Protein AF-A0A1U7GRA5-F1 (afdb_monomer)

Mean predicted aligned error: 20.08 Å

Nearest PDB structures (foldseek):
  4irv-assembly1_A  TM=3.082E-01  e=3.787E+00  Helicobacter pylori 26695
  4irv-assembly3_C  TM=3.127E-01  e=4.753E+00  Helicobacter pylori 26695
  4dvy-assembly1_P  TM=2.381E-01  e=9.400E+00  Helicobacter pylori 26695

Structure (mmCIF, N/CA/C/O backbone):
data_AF-A0A1U7GRA5-F1
#
_entry.id   AF-A0A1U7GRA5-F1
#
loop_
_atom_site.group_PDB
_atom_site.id
_atom_site.type_symbol
_atom_site.label_atom_id
_atom_site.label_alt_id
_atom_site.label_comp_id
_atom_site.label_asym_id
_atom_site.label_entity_id
_atom_site.label_seq_id
_atom_site.pdbx_PDB_ins_code
_atom_site.Cartn_x
_atom_site.Cartn_y
_atom_site.Cartn_z
_atom_site.occupancy
_atom_site.B_iso_or_equiv
_atom_site.auth_seq_id
_atom_site.auth_comp_id
_atom_site.auth_asym_id
_atom_site.auth_atom_id
_atom_site.pdbx_PDB_model_num
ATOM 1 N N . MET A 1 1 ? -5.497 17.861 -12.270 1.00 37.06 1 MET A N 1
ATOM 2 C CA . MET A 1 1 ? -4.447 18.876 -12.067 1.00 37.06 1 MET A CA 1
ATOM 3 C C . MET A 1 1 ? -4.883 19.726 -10.893 1.00 37.06 1 MET A C 1
ATOM 5 O O . MET A 1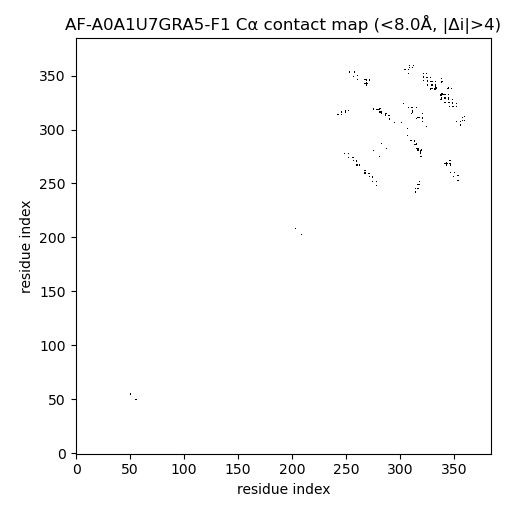 1 ? -5.685 20.628 -11.057 1.00 37.06 1 MET A O 1
ATOM 9 N N . THR A 1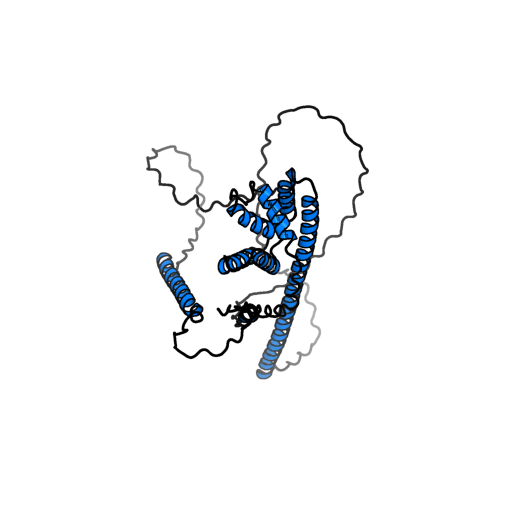 2 ? -4.493 19.316 -9.693 1.00 36.41 2 THR A N 1
ATOM 10 C CA . THR A 1 2 ? -4.800 20.010 -8.437 1.00 36.41 2 THR A CA 1
ATOM 11 C C . THR A 1 2 ? -3.471 20.473 -7.881 1.00 36.41 2 THR A C 1
ATOM 13 O O . THR A 1 2 ? -2.690 19.664 -7.384 1.00 36.41 2 THR A O 1
ATOM 16 N N . GLU A 1 3 ? -3.199 21.757 -8.072 1.00 44.97 3 GLU A N 1
ATOM 17 C CA . GLU A 1 3 ? -2.053 22.456 -7.512 1.00 44.97 3 GLU A CA 1
ATOM 18 C C . GLU A 1 3 ? -2.256 22.553 -5.996 1.00 44.97 3 GLU A C 1
ATOM 20 O O . GLU A 1 3 ? -3.190 23.194 -5.518 1.00 44.97 3 GLU A O 1
ATOM 25 N N . ASN A 1 4 ? -1.415 21.851 -5.239 1.00 39.41 4 ASN A N 1
ATOM 26 C CA . ASN A 1 4 ? -1.284 22.059 -3.803 1.00 39.41 4 ASN A CA 1
ATOM 27 C C . ASN A 1 4 ? -0.281 23.202 -3.606 1.00 39.41 4 ASN A C 1
ATOM 29 O O . ASN A 1 4 ? 0.878 23.025 -3.985 1.00 39.41 4 ASN A O 1
ATOM 33 N N . PRO A 1 5 ? -0.674 24.349 -3.029 1.00 59.34 5 PRO A N 1
ATOM 34 C CA . PRO A 1 5 ? 0.290 25.362 -2.638 1.00 59.34 5 PRO A CA 1
ATOM 35 C C . PRO A 1 5 ? 1.127 24.814 -1.478 1.00 59.34 5 PRO A C 1
ATOM 37 O O . PRO A 1 5 ? 0.605 24.483 -0.411 1.00 59.34 5 PRO A O 1
ATOM 40 N N . GLU A 1 6 ? 2.429 24.683 -1.716 1.00 41.69 6 GLU A N 1
ATOM 41 C CA . GLU A 1 6 ? 3.421 24.352 -0.701 1.00 41.69 6 GLU A CA 1
ATOM 42 C C . GLU A 1 6 ? 3.374 25.398 0.418 1.00 41.69 6 GLU A C 1
ATOM 44 O O . GLU A 1 6 ? 3.578 26.595 0.217 1.00 41.69 6 GLU A O 1
ATOM 49 N N . PHE A 1 7 ? 3.053 24.923 1.617 1.00 43.06 7 PHE A N 1
ATOM 50 C CA . PHE A 1 7 ? 3.104 25.687 2.852 1.00 43.06 7 PHE A CA 1
ATOM 51 C C . PHE A 1 7 ? 4.581 25.772 3.272 1.00 43.06 7 PHE A C 1
ATOM 53 O O . PHE A 1 7 ? 5.086 24.910 3.990 1.00 43.06 7 PHE A O 1
ATOM 60 N N . ASP A 1 8 ? 5.291 26.771 2.749 1.00 42.06 8 ASP A N 1
ATOM 61 C CA . ASP A 1 8 ? 6.707 27.018 3.035 1.00 42.06 8 ASP A CA 1
ATOM 62 C C . ASP A 1 8 ? 6.876 27.616 4.447 1.00 42.06 8 ASP A C 1
ATOM 64 O O . ASP A 1 8 ? 6.784 28.827 4.663 1.00 42.06 8 ASP A O 1
ATOM 68 N N . LEU A 1 9 ? 7.040 26.740 5.445 1.00 47.34 9 LEU A N 1
ATOM 69 C CA . LEU A 1 9 ? 7.182 27.095 6.865 1.00 47.34 9 LEU A CA 1
ATOM 70 C C . LEU A 1 9 ? 8.627 27.394 7.291 1.00 47.34 9 LEU A C 1
ATOM 72 O O . LEU A 1 9 ? 8.841 27.753 8.450 1.00 47.34 9 LEU A O 1
ATOM 76 N N . GLU A 1 10 ? 9.615 27.293 6.396 1.00 46.47 10 GLU A N 1
ATOM 77 C CA . GLU A 1 10 ? 11.030 27.473 6.765 1.00 46.47 10 GLU A CA 1
ATOM 78 C C . GLU A 1 10 ? 11.642 28.826 6.352 1.00 46.47 10 GLU A C 1
ATOM 80 O O . GLU A 1 10 ? 12.727 29.176 6.814 1.00 46.47 10 GLU A O 1
ATOM 85 N N . SER A 1 11 ? 10.928 29.664 5.595 1.00 48.44 11 SER A N 1
ATOM 86 C CA . SER A 1 11 ? 11.491 30.908 5.035 1.00 48.44 11 SER A CA 1
ATOM 87 C C . SER A 1 11 ? 11.327 32.177 5.903 1.00 48.44 11 SER A C 1
ATOM 89 O O . SER A 1 11 ? 11.782 33.251 5.511 1.00 48.44 11 SER A O 1
ATOM 91 N N . ALA A 1 12 ? 10.714 32.107 7.095 1.00 50.31 12 ALA A N 1
ATOM 92 C CA . ALA A 1 12 ? 10.338 33.306 7.871 1.00 50.31 12 ALA A CA 1
ATOM 93 C C . ALA A 1 12 ? 11.265 33.692 9.049 1.00 50.31 12 ALA A C 1
ATOM 95 O O . ALA A 1 12 ? 11.015 34.706 9.699 1.00 50.31 12 ALA A O 1
ATOM 96 N N . TRP A 1 13 ? 12.324 32.929 9.354 1.00 51.84 13 TRP A N 1
ATOM 97 C CA . TRP A 1 13 ? 13.095 33.119 10.602 1.00 51.84 13 TRP A CA 1
ATOM 98 C C . TRP A 1 13 ? 14.476 33.778 10.474 1.00 51.84 13 TRP A C 1
ATOM 100 O O . TRP A 1 13 ? 15.127 34.002 11.493 1.00 51.84 13 TRP A O 1
ATOM 110 N N . LEU A 1 14 ? 14.923 34.171 9.277 1.00 47.19 14 LEU A N 1
ATOM 111 C CA . LEU A 1 14 ? 16.170 34.933 9.113 1.00 47.19 14 LEU A CA 1
ATOM 112 C C . LEU A 1 14 ? 16.015 36.090 8.120 1.00 47.19 14 LEU A C 1
ATOM 114 O O . LEU A 1 14 ? 16.553 36.062 7.018 1.00 47.19 14 LEU A O 1
ATOM 118 N N . ALA A 1 15 ? 15.328 37.149 8.544 1.00 46.94 15 ALA A N 1
ATOM 119 C CA . ALA A 1 15 ? 15.502 38.470 7.950 1.00 46.94 15 ALA A CA 1
ATOM 120 C C . ALA A 1 15 ? 16.186 39.392 8.981 1.00 46.94 15 ALA A C 1
ATOM 122 O O . ALA A 1 15 ? 15.623 39.620 10.055 1.00 46.94 15 ALA A O 1
ATOM 123 N N . PRO A 1 16 ? 17.402 39.902 8.710 1.00 50.22 16 PRO A N 1
ATOM 124 C CA . PRO A 1 16 ? 18.038 40.901 9.560 1.00 50.22 16 PRO A CA 1
ATOM 125 C C . PRO A 1 16 ? 17.263 42.223 9.493 1.00 50.22 16 PRO A C 1
ATOM 127 O O . PRO A 1 16 ? 16.863 42.675 8.421 1.00 50.22 16 PRO A O 1
ATOM 130 N N . ALA A 1 17 ? 17.056 42.835 10.659 1.00 49.03 17 ALA A N 1
ATOM 131 C CA . ALA A 1 17 ? 16.366 44.110 10.809 1.00 49.03 17 ALA A CA 1
ATOM 132 C C . ALA A 1 17 ? 17.020 45.214 9.950 1.00 49.03 17 ALA A C 1
ATOM 134 O O . ALA A 1 17 ? 18.243 45.382 10.023 1.00 49.03 17 ALA A O 1
ATOM 135 N N . PRO A 1 18 ? 16.246 45.997 9.174 1.00 61.81 18 PRO A N 1
ATOM 136 C CA . PRO A 1 18 ? 16.778 47.190 8.535 1.00 61.81 18 PRO A CA 1
ATOM 137 C C . PRO A 1 18 ? 17.057 48.282 9.588 1.00 61.81 18 PRO A C 1
ATOM 139 O O . PRO A 1 18 ? 16.288 48.428 10.544 1.00 61.81 18 PRO A O 1
ATOM 142 N N . PRO A 1 19 ? 18.149 49.052 9.434 1.00 57.38 19 PRO A N 1
ATOM 143 C CA . PRO A 1 19 ? 18.442 50.194 10.287 1.00 57.38 19 PRO A CA 1
ATOM 144 C C . PRO A 1 19 ? 17.442 51.322 10.015 1.00 57.38 19 PRO A C 1
ATOM 146 O O . PRO A 1 19 ? 16.974 51.504 8.891 1.00 57.38 19 PRO A O 1
ATOM 149 N N . GLY A 1 20 ? 17.091 52.036 11.081 1.00 59.16 20 GLY A N 1
ATOM 150 C CA . GLY A 1 20 ? 16.110 53.109 11.054 1.00 59.16 20 GLY A CA 1
ATOM 151 C C . GLY A 1 20 ? 16.555 54.356 10.299 1.00 59.16 20 GLY A C 1
ATOM 152 O O . GLY A 1 20 ? 17.731 54.526 10.003 1.00 59.16 20 GLY A O 1
ATOM 153 N N . ASP A 1 21 ? 15.558 55.195 10.022 1.00 45.06 21 ASP A N 1
ATOM 154 C CA . ASP A 1 21 ? 15.569 56.663 9.954 1.00 45.06 21 ASP A CA 1
ATOM 155 C C . ASP A 1 21 ? 14.162 57.119 9.473 1.00 45.06 21 ASP A C 1
ATOM 157 O O . ASP A 1 21 ? 13.371 56.288 9.021 1.00 45.06 21 ASP A O 1
ATOM 161 N N . PRO A 1 22 ? 13.790 58.410 9.522 1.00 55.66 22 PRO A N 1
ATOM 162 C CA . PRO A 1 22 ? 13.642 59.243 10.709 1.00 55.66 22 PRO A CA 1
ATOM 163 C C . PRO A 1 22 ? 12.250 59.931 10.763 1.00 55.66 22 PRO A C 1
ATOM 165 O O . PRO A 1 22 ? 11.513 60.001 9.786 1.00 55.66 22 PRO A O 1
ATOM 168 N N . THR A 1 23 ? 11.915 60.463 11.940 1.00 51.59 23 THR A N 1
ATOM 169 C CA . THR A 1 23 ? 11.095 61.666 12.209 1.00 51.59 23 THR A CA 1
ATOM 170 C C . THR A 1 23 ? 10.063 62.133 11.158 1.00 51.59 23 THR A C 1
ATOM 172 O O . THR A 1 23 ? 10.444 62.757 10.166 1.00 51.59 23 THR A O 1
ATOM 175 N N . PRO A 1 24 ? 8.747 62.038 11.436 1.00 55.50 24 PRO A N 1
ATOM 176 C CA . PRO A 1 24 ? 7.752 62.849 10.740 1.00 55.50 24 PRO A CA 1
ATOM 177 C C . PRO A 1 24 ? 7.641 64.255 11.361 1.00 55.50 24 PRO A C 1
ATOM 179 O O . PRO A 1 24 ? 7.409 64.419 12.561 1.00 55.50 24 PRO A O 1
ATOM 182 N N . ALA A 1 25 ? 7.814 65.272 10.516 1.00 49.38 25 ALA A N 1
ATOM 183 C CA . ALA A 1 25 ? 7.498 66.671 10.794 1.00 49.38 25 ALA A CA 1
ATOM 184 C C . ALA A 1 25 ? 5.968 66.919 10.751 1.00 49.38 25 ALA A C 1
ATOM 186 O O . ALA A 1 25 ? 5.229 66.083 10.228 1.00 49.38 25 ALA A O 1
ATOM 187 N N . PRO A 1 26 ? 5.476 68.033 11.329 1.00 62.62 26 PRO A N 1
ATOM 188 C CA . PRO A 1 26 ? 4.087 68.175 11.746 1.00 62.62 26 PRO A CA 1
ATOM 189 C C . PRO A 1 26 ? 3.184 68.855 10.706 1.00 62.62 26 PRO A C 1
ATOM 191 O O . PRO A 1 26 ? 3.652 69.599 9.850 1.00 62.62 26 PRO A O 1
ATOM 194 N N . ALA A 1 27 ? 1.881 68.691 10.958 1.00 49.78 27 ALA A N 1
ATOM 195 C CA . ALA A 1 27 ? 0.738 69.480 10.494 1.00 49.78 27 ALA A CA 1
ATOM 196 C C . ALA A 1 27 ? 0.101 69.088 9.152 1.00 49.78 27 ALA A C 1
ATOM 198 O O . ALA A 1 27 ? 0.626 69.392 8.092 1.00 49.78 27 ALA A O 1
ATOM 199 N N . GLU A 1 28 ? -1.142 68.603 9.227 1.00 51.12 28 GLU A N 1
ATOM 200 C CA . GLU A 1 28 ? -2.245 69.334 8.599 1.00 51.12 28 GLU A CA 1
ATOM 201 C C . GLU A 1 28 ? -3.548 69.108 9.379 1.00 51.12 28 GLU A C 1
ATOM 203 O O . GLU A 1 28 ? -3.875 68.003 9.810 1.00 51.12 28 GLU A O 1
ATOM 208 N N . VAL A 1 29 ? -4.224 70.219 9.654 1.00 55.19 29 VAL A N 1
ATOM 209 C CA . VAL A 1 29 ? -5.405 70.360 10.505 1.00 55.19 29 VAL A CA 1
ATOM 210 C C . VAL A 1 29 ? -6.648 70.013 9.689 1.00 55.19 29 VAL A C 1
ATOM 212 O O . VAL A 1 29 ? -6.881 70.628 8.652 1.00 55.19 29 VAL A O 1
ATOM 215 N N . ALA A 1 30 ? -7.476 69.093 10.189 1.00 54.78 30 ALA A N 1
ATOM 216 C CA . ALA A 1 30 ? -8.821 68.827 9.677 1.00 54.78 30 ALA A CA 1
ATOM 217 C C . ALA A 1 30 ? -9.880 68.985 10.798 1.00 54.78 30 ALA A C 1
ATOM 219 O O . ALA A 1 30 ? -9.538 68.837 11.974 1.00 54.78 30 ALA A O 1
ATOM 220 N N . PRO A 1 31 ? -11.135 69.359 10.463 1.00 62.62 31 PRO A N 1
ATOM 221 C CA . PRO A 1 31 ? -12.090 70.007 11.376 1.00 62.62 31 PRO A CA 1
ATOM 222 C C . PRO A 1 31 ? -12.813 69.044 12.343 1.00 62.62 31 PRO A C 1
ATOM 224 O O . PRO A 1 31 ? -12.752 67.831 12.164 1.00 62.62 31 PRO A O 1
ATOM 227 N N . PRO A 1 32 ? -13.519 69.571 13.369 1.00 60.94 32 PRO A N 1
ATOM 228 C CA . PRO A 1 32 ? -14.039 68.783 14.483 1.00 60.94 32 PRO A CA 1
ATOM 229 C C . PRO A 1 32 ? -15.320 68.033 14.099 1.00 60.94 32 PRO A C 1
ATOM 231 O O . PRO A 1 32 ? -16.396 68.627 14.013 1.00 60.94 32 PRO A O 1
ATOM 234 N N . GLU A 1 33 ? -15.219 66.719 13.921 1.00 49.00 33 GLU A N 1
ATOM 235 C CA . GLU A 1 33 ? -16.377 65.851 13.719 1.00 49.00 33 GLU A CA 1
ATOM 236 C C . GLU A 1 33 ? -16.783 65.190 15.047 1.00 49.00 33 GLU A C 1
ATOM 238 O O . GLU A 1 33 ? -16.071 64.373 15.623 1.00 49.00 33 GLU A O 1
ATOM 243 N N . GLN A 1 34 ? -17.906 65.693 15.564 1.00 53.66 34 GLN A N 1
ATOM 244 C CA . GLN A 1 34 ? -18.847 65.134 16.541 1.00 53.66 34 GLN A CA 1
ATOM 245 C C . GLN A 1 34 ? -18.333 64.072 17.530 1.00 53.66 34 GLN A C 1
ATOM 247 O O . GLN A 1 34 ? -18.160 62.896 17.221 1.00 53.66 34 GLN A O 1
ATOM 252 N N . ALA A 1 35 ? -18.235 64.506 18.790 1.00 56.16 35 ALA A N 1
ATOM 253 C CA . ALA A 1 35 ? -18.018 63.673 19.963 1.00 56.16 35 ALA A CA 1
ATOM 254 C C . ALA A 1 35 ? -19.137 62.628 20.133 1.00 56.16 35 ALA A C 1
ATOM 256 O O . ALA A 1 35 ? -20.186 62.900 20.719 1.00 56.16 35 ALA A O 1
ATOM 257 N N . VAL A 1 36 ? -18.885 61.415 19.644 1.00 64.06 36 VAL A N 1
ATOM 258 C CA . VAL A 1 36 ? -19.613 60.207 20.038 1.00 64.06 36 VAL A CA 1
ATOM 259 C C . VAL A 1 36 ? -19.098 59.798 21.418 1.00 64.06 36 VAL A C 1
ATOM 261 O O . VAL A 1 36 ? -17.894 59.631 21.619 1.00 64.06 36 VAL A O 1
ATOM 264 N N . ALA A 1 37 ? -20.004 59.702 22.393 1.00 62.66 37 ALA A N 1
ATOM 265 C CA . ALA A 1 37 ? -19.673 59.298 23.754 1.00 62.66 37 ALA A CA 1
ATOM 266 C C . ALA A 1 37 ? -18.995 57.912 23.743 1.00 62.66 37 ALA A C 1
ATOM 268 O O . ALA A 1 37 ? -19.529 56.997 23.113 1.00 62.66 37 ALA A O 1
ATOM 269 N N . PRO A 1 38 ? -17.834 57.737 24.403 1.00 62.94 38 PRO A N 1
ATOM 270 C CA . PRO A 1 38 ? -17.115 56.473 24.369 1.00 62.94 38 PRO A CA 1
ATOM 271 C C . PRO A 1 38 ? -17.941 55.390 25.067 1.00 62.94 38 PRO A C 1
ATOM 273 O O . PRO A 1 38 ? -18.277 55.513 26.247 1.00 62.94 38 PRO A O 1
ATOM 276 N N . GLU A 1 39 ? -18.264 54.329 24.329 1.00 64.00 39 GLU A N 1
ATOM 277 C CA . GLU A 1 39 ? -18.876 53.129 24.890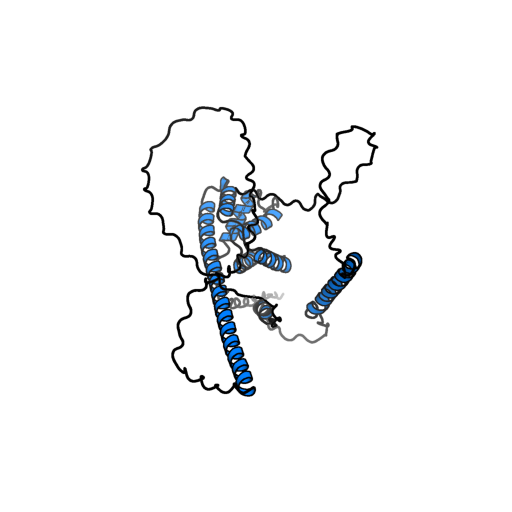 1.00 64.00 39 GLU A CA 1
ATOM 278 C C . GLU A 1 39 ? -17.972 52.547 25.990 1.00 64.00 39 GLU A C 1
ATOM 280 O O . GLU A 1 39 ? -16.741 52.567 25.864 1.00 64.00 39 GLU A O 1
ATOM 285 N N . PRO A 1 40 ? -18.549 52.043 27.096 1.00 69.31 40 PRO A N 1
ATOM 286 C CA . PRO A 1 40 ? -17.779 51.504 28.206 1.00 69.31 40 PRO A CA 1
ATOM 287 C C . PRO A 1 40 ? -17.009 50.257 27.756 1.00 69.31 40 PRO A C 1
ATOM 289 O O . PRO A 1 40 ? -17.542 49.151 27.699 1.00 69.31 40 PRO A O 1
ATOM 292 N N . VAL A 1 41 ? -15.721 50.437 27.463 1.00 73.81 41 VAL A N 1
ATOM 293 C CA . VAL A 1 41 ? -14.793 49.343 27.177 1.00 73.81 41 VAL A CA 1
ATOM 294 C C . VAL A 1 41 ? -14.561 48.567 28.471 1.00 73.81 41 VAL A C 1
ATOM 296 O O . VAL A 1 41 ? -13.781 48.963 29.340 1.00 73.81 41 VAL A O 1
ATOM 299 N N . VAL A 1 42 ? -15.258 47.442 28.614 1.00 74.19 42 VAL A N 1
ATOM 300 C CA . VAL A 1 42 ? -15.020 46.485 29.695 1.00 74.19 42 VAL A CA 1
ATOM 301 C C . VAL A 1 42 ? -13.692 45.784 29.416 1.00 74.19 42 VAL A C 1
ATOM 303 O O . VAL A 1 42 ? -13.612 44.826 28.650 1.00 74.19 42 VAL A O 1
ATOM 306 N N . VAL A 1 43 ? -12.618 46.270 30.038 1.00 71.19 43 VAL A N 1
ATOM 307 C CA . VAL A 1 43 ? -11.306 45.617 29.983 1.00 71.19 43 VAL A CA 1
ATOM 308 C C . VAL A 1 43 ? -11.355 44.364 30.856 1.00 71.19 43 VAL A C 1
ATOM 310 O O . VAL A 1 43 ? -11.133 44.416 32.069 1.00 71.19 43 VAL A O 1
ATOM 313 N N . ILE A 1 44 ? -11.641 43.216 30.243 1.00 75.31 44 ILE A N 1
ATOM 314 C CA . ILE A 1 44 ? -11.513 41.913 30.899 1.00 75.31 44 ILE A CA 1
ATOM 315 C C . ILE A 1 44 ? -10.018 41.652 31.118 1.00 75.31 44 ILE A C 1
ATOM 317 O O . ILE A 1 44 ? -9.293 41.200 30.233 1.00 75.31 44 ILE A O 1
ATOM 321 N N . ARG A 1 45 ? -9.525 41.970 32.320 1.00 58.47 45 ARG A N 1
ATOM 322 C CA . ARG A 1 45 ? -8.176 41.593 32.755 1.00 58.47 45 ARG A CA 1
ATOM 323 C C . ARG A 1 45 ? -8.139 40.090 33.014 1.00 58.47 45 ARG A C 1
ATOM 325 O O . ARG A 1 45 ? -8.462 39.631 34.109 1.00 58.47 45 ARG A O 1
ATOM 332 N N . TYR A 1 46 ? -7.675 39.332 32.027 1.00 64.69 46 TYR A N 1
ATOM 333 C CA . TYR A 1 46 ? -7.262 37.949 32.228 1.00 64.69 46 TYR A CA 1
ATOM 334 C C . TYR A 1 46 ? -6.056 37.931 33.171 1.00 64.69 46 TYR A C 1
ATOM 336 O O . TYR A 1 46 ? -4.918 38.206 32.791 1.00 64.69 46 TYR A O 1
ATOM 344 N N . ARG A 1 47 ? -6.305 37.642 34.452 1.00 57.66 47 ARG A N 1
ATOM 345 C CA . ARG A 1 47 ? -5.245 37.260 35.384 1.00 57.66 47 ARG A CA 1
ATOM 346 C C . ARG A 1 47 ? -4.730 35.896 34.941 1.00 57.66 47 ARG A C 1
ATOM 348 O O . ARG A 1 47 ? -5.286 34.873 35.330 1.00 57.66 47 ARG A O 1
ATOM 355 N N . ASN A 1 48 ? -3.668 35.897 34.139 1.00 55.12 48 ASN A N 1
ATOM 356 C CA . ASN A 1 48 ? -2.882 34.709 33.832 1.00 55.12 48 ASN A CA 1
ATOM 357 C C . ASN A 1 48 ? -2.322 34.131 35.142 1.00 55.12 48 ASN A C 1
ATOM 359 O O . ASN A 1 48 ? -1.236 34.488 35.583 1.00 55.12 48 ASN A O 1
ATOM 363 N N . ARG A 1 49 ? -3.084 33.236 35.782 1.00 67.81 49 ARG A N 1
ATOM 364 C CA . ARG A 1 49 ? -2.630 32.354 36.871 1.00 67.81 49 ARG A CA 1
ATOM 365 C C . ARG A 1 49 ? -1.859 31.135 36.338 1.00 67.81 49 ARG A C 1
ATOM 367 O O . ARG A 1 49 ? -1.705 30.146 37.044 1.00 67.81 49 ARG A O 1
ATOM 374 N N . GLY A 1 50 ? -1.392 31.196 35.092 1.00 77.94 50 GLY A N 1
ATOM 375 C CA . GLY A 1 50 ? -0.515 30.191 34.507 1.00 77.94 50 GLY A CA 1
ATOM 376 C C . GLY A 1 50 ? 0.939 30.434 34.902 1.00 77.94 50 GLY A C 1
ATOM 377 O O . GLY A 1 50 ? 1.376 31.576 35.045 1.00 77.94 50 GLY A O 1
ATOM 378 N N . LEU A 1 51 ? 1.691 29.348 35.061 1.00 75.62 51 LEU A N 1
ATOM 379 C CA . LEU A 1 51 ? 3.151 29.379 35.099 1.00 75.62 51 LEU A CA 1
ATOM 380 C C . LEU A 1 51 ? 3.674 30.120 33.859 1.00 75.62 51 LEU A C 1
ATOM 382 O O . LEU A 1 51 ? 3.223 29.869 32.742 1.00 75.62 51 LEU A O 1
ATOM 386 N N . HIS A 1 52 ? 4.606 31.051 34.072 1.00 81.56 52 HIS A N 1
ATOM 387 C CA . HIS A 1 52 ? 5.190 31.866 33.008 1.00 81.56 52 HIS A CA 1
ATOM 388 C C . HIS A 1 52 ? 5.738 30.954 31.890 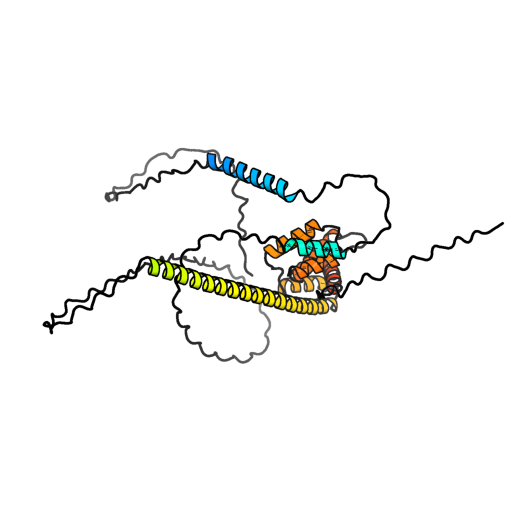1.00 81.56 52 HIS A C 1
ATOM 390 O O . HIS A 1 52 ? 6.392 29.960 32.211 1.00 81.56 52 HIS A O 1
ATOM 396 N N . PRO A 1 53 ? 5.536 31.259 30.595 1.00 80.19 53 PRO A N 1
ATOM 397 C CA . PRO A 1 53 ? 5.962 30.384 29.493 1.00 80.19 53 PRO A CA 1
ATOM 398 C C . PRO A 1 53 ? 7.467 30.067 29.523 1.00 80.19 53 PRO A C 1
ATOM 400 O O . PRO A 1 53 ? 7.882 28.965 29.174 1.00 80.19 53 PRO A O 1
ATOM 403 N N . VAL A 1 54 ? 8.281 30.988 30.052 1.00 86.19 54 VAL A N 1
ATOM 404 C CA . VAL A 1 54 ? 9.727 30.781 30.277 1.00 86.19 54 VAL A CA 1
ATOM 405 C C . VAL A 1 54 ? 10.018 29.654 31.281 1.00 86.19 54 VAL A C 1
ATOM 407 O O . VAL A 1 54 ? 11.044 28.996 31.167 1.00 86.19 54 VAL A O 1
ATOM 410 N N . LEU A 1 55 ? 9.121 29.389 32.236 1.00 86.75 55 LEU A N 1
ATOM 411 C CA . LEU A 1 55 ? 9.239 28.269 33.178 1.00 86.75 55 LEU A CA 1
ATOM 412 C C . LEU A 1 55 ? 8.692 26.955 32.604 1.00 86.75 55 LEU A C 1
ATOM 414 O O . LEU A 1 55 ? 9.134 25.887 33.013 1.00 86.75 55 LEU A O 1
ATOM 418 N N . MET A 1 56 ? 7.767 27.013 31.642 1.00 87.31 56 MET A N 1
ATOM 419 C CA . MET A 1 56 ? 7.203 25.816 31.005 1.00 87.31 56 MET A CA 1
ATOM 420 C C . MET A 1 56 ? 8.218 25.099 30.109 1.00 87.31 56 MET A C 1
ATOM 422 O O . MET A 1 56 ? 8.279 23.871 30.116 1.00 87.31 56 MET A O 1
ATOM 426 N N . LEU A 1 57 ? 9.054 25.851 29.387 1.00 90.38 57 LEU A N 1
ATOM 427 C CA . LEU A 1 57 ? 10.045 25.292 28.463 1.00 90.38 57 LEU A CA 1
ATOM 428 C C . LEU A 1 57 ? 11.061 24.334 29.133 1.00 90.38 57 LEU A C 1
ATOM 430 O O . LEU A 1 57 ? 11.190 23.204 28.660 1.00 90.38 57 LEU A O 1
ATOM 434 N N . PRO A 1 58 ? 11.750 24.696 30.238 1.00 92.62 58 PRO A N 1
ATOM 435 C CA . PRO A 1 58 ? 12.684 23.775 30.886 1.00 92.62 58 PRO A CA 1
ATOM 436 C C . PRO A 1 58 ? 11.977 22.562 31.507 1.00 92.62 58 PRO A C 1
ATOM 438 O O . PRO A 1 58 ? 12.525 21.466 31.468 1.00 92.62 58 PRO A O 1
ATOM 441 N N . ILE A 1 59 ? 10.755 22.718 32.029 1.00 92.12 59 ILE A N 1
ATOM 442 C CA . ILE A 1 59 ? 9.989 21.604 32.613 1.00 92.12 59 ILE A CA 1
ATOM 443 C C . ILE A 1 59 ? 9.612 20.585 31.530 1.00 92.12 59 ILE A C 1
ATOM 445 O O . ILE A 1 59 ? 9.814 19.386 31.722 1.00 92.12 59 ILE A O 1
ATOM 449 N N . ALA A 1 60 ? 9.127 21.048 30.375 1.00 90.62 60 ALA A N 1
ATOM 450 C CA . ALA A 1 60 ? 8.808 20.179 29.244 1.00 90.62 60 ALA A CA 1
ATOM 451 C C . ALA A 1 60 ? 10.059 19.471 28.687 1.00 90.62 60 ALA A C 1
ATOM 453 O O . ALA A 1 60 ? 10.004 18.290 28.333 1.00 90.62 60 ALA A O 1
ATOM 454 N N . LEU A 1 61 ? 11.206 20.158 28.661 1.00 95.50 61 LEU A N 1
ATOM 455 C CA . LEU A 1 61 ? 12.478 19.585 28.214 1.00 95.50 61 LEU A CA 1
ATOM 456 C C . LEU A 1 61 ? 13.008 18.514 29.184 1.00 95.50 61 LEU A C 1
ATOM 458 O O . LEU A 1 61 ? 13.456 17.455 28.753 1.00 95.50 61 LEU A O 1
ATOM 462 N N . ILE A 1 62 ? 12.896 18.737 30.496 1.00 95.06 62 ILE A N 1
ATOM 463 C CA . ILE A 1 62 ? 13.262 17.734 31.509 1.00 95.06 62 ILE A CA 1
ATOM 464 C C . ILE A 1 62 ? 12.323 16.523 31.435 1.00 95.06 62 ILE A C 1
ATOM 466 O O . ILE A 1 62 ? 12.790 15.386 31.471 1.00 95.06 62 ILE A O 1
ATOM 470 N N . ALA A 1 63 ? 11.014 16.747 31.289 1.00 94.44 63 ALA A N 1
ATOM 471 C CA . ALA A 1 63 ? 10.032 15.669 31.181 1.00 94.44 63 ALA A CA 1
ATOM 472 C C . ALA A 1 63 ? 10.253 14.803 29.928 1.00 94.44 63 ALA A C 1
ATOM 474 O O . ALA A 1 63 ? 10.189 13.577 30.008 1.00 94.44 63 ALA A O 1
ATOM 475 N N . SER A 1 64 ? 10.568 15.422 28.787 1.00 92.81 64 SER A N 1
ATOM 476 C CA . SER A 1 64 ? 10.875 14.701 27.543 1.00 92.81 64 SER A CA 1
ATOM 477 C C . SER A 1 64 ? 12.197 13.928 27.619 1.00 92.81 64 SER A C 1
ATOM 479 O O . SER A 1 64 ? 12.237 12.773 27.198 1.00 92.81 64 SER A O 1
ATOM 481 N N . LEU A 1 65 ? 13.248 14.491 28.231 1.00 95.19 65 LEU A N 1
ATOM 482 C CA . LEU A 1 65 ? 14.500 13.765 28.494 1.00 95.19 65 LEU A CA 1
ATOM 483 C C . LEU A 1 65 ? 14.302 12.577 29.444 1.00 95.19 65 LEU A C 1
ATOM 485 O O . LEU A 1 65 ? 14.869 11.512 29.210 1.00 95.19 65 LEU A O 1
ATOM 489 N N . ALA A 1 66 ? 13.484 12.732 30.488 1.00 94.94 66 ALA A N 1
ATOM 490 C CA . ALA A 1 66 ? 13.171 11.650 31.418 1.00 94.94 66 ALA A CA 1
ATOM 491 C C . ALA A 1 66 ? 12.388 10.515 30.738 1.00 94.94 66 ALA A C 1
ATOM 493 O O . ALA A 1 66 ? 12.696 9.345 30.959 1.00 94.94 66 ALA A O 1
ATOM 494 N N . LEU A 1 67 ? 11.424 10.848 29.871 1.00 94.56 67 LEU A N 1
ATOM 495 C CA . LEU A 1 67 ? 10.700 9.869 29.054 1.00 94.56 67 LEU A CA 1
ATOM 496 C C . LEU A 1 67 ? 11.630 9.126 28.092 1.00 94.56 67 LEU A C 1
ATOM 498 O O . LEU A 1 67 ? 11.541 7.906 27.992 1.00 94.56 67 LEU A O 1
ATOM 502 N N . LEU A 1 68 ? 12.550 9.832 27.431 1.00 93.75 68 LEU A N 1
ATOM 503 C CA . LEU A 1 68 ? 13.521 9.220 26.524 1.00 93.75 68 LEU A CA 1
ATOM 504 C C . LEU A 1 68 ? 14.490 8.290 27.271 1.00 93.75 68 LEU A C 1
ATOM 506 O O . LEU A 1 68 ? 14.729 7.166 26.837 1.00 93.75 68 LEU A O 1
ATOM 510 N N . ALA A 1 69 ? 15.013 8.723 28.422 1.00 91.38 69 ALA A N 1
ATOM 511 C CA . ALA A 1 69 ? 15.884 7.900 29.260 1.00 91.38 69 ALA A CA 1
ATOM 512 C C . ALA A 1 69 ? 15.149 6.667 29.810 1.00 91.38 69 ALA A C 1
ATOM 514 O O . ALA A 1 69 ? 15.696 5.565 29.794 1.00 91.38 69 ALA A O 1
ATOM 515 N N . GLY A 1 70 ? 13.896 6.838 30.242 1.00 92.25 70 GLY A N 1
ATOM 516 C CA . GLY A 1 70 ? 13.028 5.740 30.659 1.00 92.25 70 GLY A CA 1
ATOM 517 C C . GLY A 1 70 ? 12.767 4.755 29.523 1.00 92.25 70 GLY A C 1
ATOM 518 O O . GLY A 1 70 ? 12.888 3.554 29.730 1.00 92.25 70 GLY A O 1
ATOM 519 N N . TYR A 1 71 ? 12.498 5.251 28.313 1.00 89.75 71 TYR A N 1
ATOM 520 C CA . TYR A 1 71 ? 12.312 4.425 27.121 1.00 89.75 71 TYR A CA 1
ATOM 521 C C . TYR A 1 71 ? 13.557 3.584 26.814 1.00 89.75 71 TYR A C 1
ATOM 523 O O . TYR A 1 71 ? 13.441 2.375 26.644 1.00 89.75 71 TYR A O 1
ATOM 531 N N . HIS A 1 72 ? 14.755 4.175 26.834 1.00 84.19 72 HIS A N 1
ATOM 532 C CA . HIS A 1 72 ? 15.994 3.414 26.640 1.00 84.19 72 HIS A CA 1
ATOM 533 C C . HIS A 1 72 ? 16.230 2.380 27.748 1.00 84.19 72 HIS A C 1
ATOM 535 O O . HIS A 1 72 ? 16.558 1.235 27.452 1.00 84.19 72 HIS A O 1
ATOM 541 N N . ALA A 1 73 ? 15.990 2.736 29.013 1.00 84.00 73 ALA A N 1
ATOM 542 C CA . ALA A 1 73 ? 16.140 1.805 30.130 1.00 84.00 73 ALA A CA 1
ATOM 543 C C . ALA A 1 73 ? 15.145 0.629 30.077 1.00 84.00 73 ALA A C 1
ATOM 545 O O . ALA A 1 73 ? 15.483 -0.473 30.504 1.00 84.00 73 ALA A O 1
ATOM 546 N N . TYR A 1 74 ? 13.931 0.849 29.559 1.00 83.38 74 TYR A N 1
ATOM 547 C CA . TYR A 1 74 ? 12.894 -0.184 29.477 1.00 83.38 74 TYR A CA 1
ATOM 548 C C . TYR A 1 74 ? 13.004 -1.058 28.223 1.00 83.38 74 TYR A C 1
ATOM 550 O O . TYR A 1 74 ? 12.664 -2.237 28.270 1.00 83.38 74 TYR A O 1
ATOM 558 N N . VAL A 1 75 ? 13.473 -0.499 27.104 1.00 76.69 75 VAL A N 1
ATOM 559 C CA . VAL A 1 75 ? 13.514 -1.196 25.808 1.00 76.69 75 VAL A CA 1
ATOM 560 C C . VAL A 1 75 ? 14.812 -1.994 25.610 1.00 76.69 75 VAL A C 1
ATOM 562 O O . VAL A 1 75 ? 14.809 -2.969 24.861 1.00 76.69 75 VAL A O 1
ATOM 565 N N . GLU A 1 76 ? 15.907 -1.678 26.314 1.00 56.16 76 GLU A N 1
ATOM 566 C CA . GLU A 1 76 ? 17.198 -2.364 26.112 1.00 56.16 76 GLU A CA 1
ATOM 567 C C . GLU A 1 76 ? 17.553 -3.614 26.959 1.00 56.16 76 GLU A C 1
ATOM 569 O O . GLU A 1 76 ? 18.621 -4.173 26.696 1.00 56.16 76 GLU A O 1
ATOM 574 N N . PRO A 1 77 ? 16.758 -4.202 27.884 1.00 54.03 77 PRO A N 1
ATOM 575 C CA . PRO A 1 77 ? 17.280 -5.333 28.658 1.00 54.03 77 PRO A CA 1
ATOM 576 C C . PRO A 1 77 ? 17.210 -6.700 27.947 1.00 54.03 77 PRO A C 1
ATOM 578 O O . PRO A 1 77 ? 17.650 -7.693 28.523 1.00 54.03 77 PRO A O 1
ATOM 581 N N . VAL A 1 78 ? 16.709 -6.805 26.709 1.00 54.97 78 VAL A N 1
ATOM 582 C CA . VAL A 1 78 ? 16.583 -8.114 26.022 1.00 54.97 78 VAL A CA 1
ATOM 583 C C . VAL A 1 78 ? 17.806 -8.464 25.156 1.00 54.97 78 VAL A C 1
ATOM 585 O O . VAL A 1 78 ? 17.997 -9.622 24.792 1.00 54.97 78 VAL A O 1
ATOM 588 N N . ALA A 1 79 ? 18.687 -7.505 24.853 1.00 56.16 79 ALA A N 1
ATOM 589 C CA . ALA A 1 79 ? 19.708 -7.697 23.818 1.00 56.16 79 ALA A CA 1
ATOM 590 C C . ALA A 1 79 ? 21.111 -8.107 24.300 1.00 56.16 79 ALA A C 1
ATOM 592 O O . ALA A 1 79 ? 21.972 -8.364 23.458 1.00 56.16 79 ALA A O 1
ATOM 593 N N . GLY A 1 80 ? 21.395 -8.237 25.598 1.00 56.41 80 GLY A N 1
ATOM 594 C CA . GLY A 1 80 ? 22.737 -8.703 25.945 1.00 56.41 80 GLY A CA 1
ATOM 595 C C . GLY A 1 80 ? 23.047 -8.856 27.412 1.00 56.41 80 GLY A C 1
ATOM 596 O O . GLY A 1 80 ? 23.484 -7.899 28.027 1.00 56.41 80 GLY A O 1
ATOM 597 N N . HIS A 1 81 ? 22.962 -10.091 27.905 1.00 47.44 81 HIS A N 1
ATOM 598 C CA . HIS A 1 81 ? 23.863 -10.652 28.918 1.00 47.44 81 HIS A CA 1
ATOM 599 C C . HIS A 1 81 ? 24.039 -12.161 28.640 1.00 47.44 81 HIS A C 1
ATOM 601 O O . HIS A 1 81 ? 23.682 -13.021 29.437 1.00 47.44 81 HIS A O 1
ATOM 607 N N . ALA A 1 82 ? 24.589 -12.500 27.469 1.00 46.25 82 ALA A N 1
ATOM 608 C CA . ALA A 1 82 ? 25.201 -13.810 27.246 1.00 46.25 82 ALA A CA 1
ATOM 609 C C . ALA A 1 82 ? 26.693 -13.690 27.588 1.00 46.25 82 ALA A C 1
ATOM 611 O O . ALA A 1 82 ? 27.512 -13.294 26.761 1.00 46.25 82 ALA A O 1
ATOM 612 N N . ALA A 1 83 ? 27.031 -13.962 28.848 1.00 53.22 83 ALA A N 1
ATOM 613 C CA . ALA A 1 83 ? 28.414 -14.060 29.294 1.00 53.22 83 ALA A CA 1
ATOM 614 C C . ALA A 1 83 ? 29.129 -15.243 28.598 1.00 53.22 83 ALA A C 1
ATOM 616 O O . ALA A 1 83 ? 28.511 -16.291 28.385 1.00 53.22 83 ALA A O 1
ATOM 617 N N . PRO A 1 84 ? 30.429 -15.124 28.270 1.00 56.53 84 PRO A N 1
ATOM 618 C CA . PRO A 1 84 ? 31.198 -16.200 27.659 1.00 56.53 84 PRO A CA 1
ATOM 619 C C . PRO A 1 84 ? 31.606 -17.226 28.727 1.00 56.53 84 PRO A C 1
ATOM 621 O O . PRO A 1 84 ? 32.659 -17.120 29.351 1.00 56.53 84 PRO A O 1
ATOM 624 N N . GLY A 1 85 ? 30.758 -18.227 28.956 1.00 48.50 85 GLY A N 1
ATOM 625 C CA . GLY A 1 85 ? 31.119 -19.422 29.718 1.00 48.50 85 GLY A CA 1
ATOM 626 C C . GLY A 1 85 ? 31.766 -20.479 28.810 1.00 48.50 85 GLY A C 1
ATOM 627 O O . GLY A 1 85 ? 31.203 -20.789 27.759 1.00 48.50 85 GLY A O 1
ATOM 628 N N . PRO A 1 86 ? 32.915 -21.075 29.177 1.00 65.00 86 PRO A N 1
ATOM 629 C CA . PRO A 1 86 ? 33.457 -22.226 28.470 1.00 65.00 86 PRO A CA 1
ATOM 630 C C . PRO A 1 86 ? 32.693 -23.483 28.909 1.00 65.00 86 PRO A C 1
ATOM 632 O O . PRO A 1 86 ? 32.848 -23.958 30.033 1.00 65.00 86 PRO A O 1
ATOM 635 N N . SER A 1 87 ? 31.847 -24.034 28.038 1.00 42.41 87 SER A N 1
ATOM 636 C CA . SER A 1 87 ? 31.246 -25.352 28.264 1.00 42.41 87 SER A CA 1
ATOM 637 C C . SER A 1 87 ? 31.038 -26.128 26.962 1.00 42.41 87 SER A C 1
ATOM 639 O O . SER A 1 87 ? 30.965 -25.535 25.882 1.00 42.41 87 SER A O 1
ATOM 641 N N . PRO A 1 88 ? 31.063 -27.466 27.047 1.00 46.59 88 PRO A N 1
ATOM 642 C CA . PRO A 1 88 ? 31.521 -28.341 25.990 1.00 46.59 88 PRO A CA 1
ATOM 643 C C . PRO A 1 88 ? 30.446 -28.528 24.931 1.00 46.59 88 PRO A C 1
ATOM 645 O O . PRO A 1 88 ? 29.291 -28.798 25.230 1.00 46.59 88 PRO A O 1
ATOM 648 N N . ARG A 1 89 ? 30.899 -28.434 23.684 1.00 46.47 89 ARG A N 1
ATOM 649 C CA . ARG A 1 89 ? 30.246 -28.816 22.432 1.00 46.47 89 ARG A CA 1
ATOM 650 C C . ARG A 1 89 ? 29.286 -30.016 22.598 1.00 46.47 89 ARG A C 1
ATOM 652 O O . ARG A 1 89 ? 29.763 -31.152 22.585 1.00 46.47 89 ARG A O 1
ATOM 659 N N . PRO A 1 90 ? 27.957 -29.813 22.672 1.00 44.97 90 PRO A N 1
ATOM 660 C CA . PRO A 1 90 ? 26.996 -30.856 22.364 1.00 44.97 90 PRO A CA 1
ATOM 661 C C . PRO A 1 90 ? 26.710 -30.816 20.859 1.00 44.97 90 PRO A C 1
ATOM 663 O O . PRO A 1 90 ? 26.833 -29.782 20.198 1.00 44.97 90 PRO A O 1
ATOM 666 N N . ALA A 1 91 ? 26.387 -31.974 20.300 1.00 45.28 91 ALA A N 1
ATOM 667 C CA . ALA A 1 91 ? 26.077 -32.145 18.892 1.00 45.28 91 ALA A CA 1
ATOM 668 C C . ALA A 1 91 ? 24.972 -31.176 18.430 1.00 45.28 91 ALA A C 1
ATOM 670 O O . ALA A 1 91 ? 23.951 -31.005 19.089 1.00 45.28 91 ALA A O 1
ATOM 671 N N . ALA A 1 92 ? 25.218 -30.541 17.286 1.00 42.62 92 ALA A N 1
ATOM 672 C CA . ALA A 1 92 ? 24.370 -29.532 16.681 1.00 42.62 92 ALA A CA 1
ATOM 673 C C . ALA A 1 92 ? 23.002 -30.101 16.267 1.00 42.62 92 ALA A C 1
ATOM 675 O O . ALA A 1 92 ? 22.891 -30.814 15.271 1.00 42.62 92 ALA A O 1
ATOM 676 N N . THR A 1 93 ? 21.954 -29.723 16.991 1.00 45.00 93 THR A N 1
ATOM 677 C CA . THR A 1 93 ? 20.591 -29.646 16.458 1.00 45.00 93 THR A CA 1
ATOM 678 C C . THR A 1 93 ? 20.431 -28.302 15.758 1.00 45.00 93 THR A C 1
ATOM 680 O O . THR A 1 93 ? 20.540 -27.244 16.374 1.00 45.00 93 THR A O 1
ATOM 683 N N . VAL A 1 94 ? 20.234 -28.357 14.443 1.00 46.41 94 VAL A N 1
ATOM 684 C CA . VAL A 1 94 ? 20.042 -27.204 13.561 1.00 46.41 94 VAL A CA 1
ATOM 685 C C . VAL A 1 94 ? 18.651 -26.629 13.841 1.00 46.41 94 VAL A C 1
ATOM 687 O O . VAL A 1 94 ? 17.659 -27.125 13.314 1.00 46.41 94 VAL A O 1
ATOM 690 N N . ALA A 1 95 ? 18.569 -25.638 14.730 1.00 48.19 95 ALA A N 1
ATOM 691 C CA . ALA A 1 95 ? 17.335 -24.900 14.972 1.00 48.19 95 ALA A CA 1
ATOM 692 C C . ALA A 1 95 ? 16.990 -24.068 13.728 1.00 48.19 95 ALA A C 1
ATOM 694 O O . ALA A 1 95 ? 17.827 -23.346 13.180 1.00 48.19 95 ALA A O 1
ATOM 695 N N . SER A 1 96 ? 15.762 -24.265 13.257 1.00 46.75 96 SER A N 1
ATOM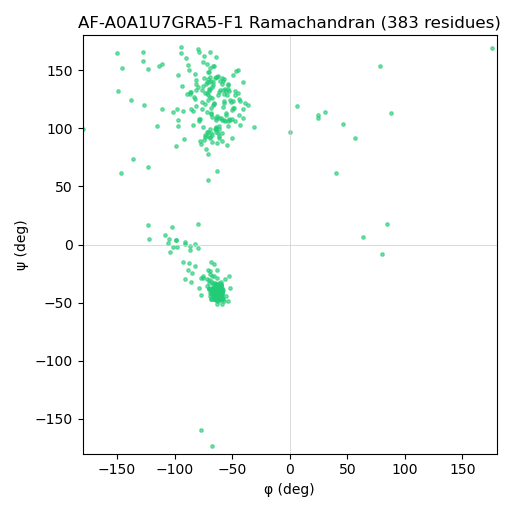 696 C CA . SER A 1 96 ? 15.199 -23.733 12.023 1.00 46.75 96 SER A CA 1
ATOM 697 C C . SER A 1 96 ? 15.055 -22.211 12.072 1.00 46.75 96 SER A C 1
ATOM 699 O O . SER A 1 96 ? 14.578 -21.645 13.053 1.00 46.75 96 SER A O 1
ATOM 701 N N . LEU A 1 97 ? 15.413 -21.543 10.974 1.00 53.28 97 LEU A N 1
ATOM 702 C CA . LEU A 1 97 ? 15.280 -20.094 10.807 1.00 53.28 97 LEU A CA 1
ATOM 703 C C . LEU A 1 97 ? 13.802 -19.634 10.854 1.00 53.28 97 LEU A C 1
ATOM 705 O O . LEU A 1 97 ? 13.538 -18.487 11.219 1.00 53.28 97 LEU A O 1
ATOM 709 N N . ASP A 1 98 ? 12.850 -20.539 10.583 1.00 46.34 98 ASP A N 1
ATOM 710 C CA . ASP A 1 98 ? 11.404 -20.269 10.660 1.00 46.34 98 ASP A CA 1
ATOM 711 C C . ASP A 1 98 ? 10.925 -19.981 12.091 1.00 46.34 98 ASP A C 1
ATOM 713 O O . ASP A 1 98 ? 9.985 -19.210 12.284 1.00 46.34 98 ASP A O 1
ATOM 717 N N . GLU A 1 99 ? 11.609 -20.500 13.115 1.00 51.78 99 GLU A N 1
ATOM 718 C CA . GLU A 1 99 ? 11.212 -20.276 14.509 1.00 51.78 99 GLU A CA 1
ATOM 719 C C . GLU A 1 99 ? 11.488 -18.833 14.957 1.00 51.78 99 GLU A C 1
ATOM 721 O O . GLU A 1 99 ? 10.721 -18.264 15.730 1.00 51.78 99 GLU A O 1
ATOM 726 N N . SER A 1 100 ? 12.511 -18.184 14.389 1.00 53.62 100 SER A N 1
ATOM 727 C CA . SER A 1 100 ? 12.830 -16.783 14.700 1.00 53.62 100 SER A CA 1
ATOM 728 C C . SER A 1 100 ? 11.897 -15.778 14.013 1.00 53.62 100 SER A C 1
ATOM 730 O O . SER A 1 100 ? 11.621 -14.717 14.573 1.00 53.62 100 SER A O 1
ATOM 732 N N . VAL A 1 101 ? 11.346 -16.116 12.840 1.00 61.34 101 VAL A N 1
ATOM 733 C CA . VAL A 1 101 ? 10.332 -15.288 12.162 1.00 61.34 101 VAL A CA 1
ATOM 734 C C . VAL A 1 101 ? 8.951 -15.491 12.798 1.00 61.34 101 VAL A C 1
ATOM 736 O O . VAL A 1 101 ? 8.224 -14.517 12.997 1.00 61.34 101 VAL A O 1
ATOM 739 N N . ALA A 1 102 ? 8.616 -16.719 13.209 1.00 61.16 102 ALA A N 1
ATOM 740 C CA . ALA A 1 102 ? 7.394 -17.007 13.960 1.00 61.16 102 ALA A CA 1
ATOM 741 C C . ALA A 1 102 ? 7.412 -16.397 15.377 1.00 61.16 102 ALA A C 1
ATOM 743 O O . ALA A 1 102 ? 6.404 -15.836 15.807 1.00 61.16 102 ALA A O 1
ATOM 744 N N . GLN A 1 103 ? 8.552 -16.414 16.084 1.00 60.34 103 GLN A N 1
ATOM 745 C CA . GLN A 1 103 ? 8.700 -15.724 17.375 1.00 60.34 103 GLN A CA 1
ATOM 746 C C . GLN A 1 103 ? 8.617 -14.204 17.239 1.00 60.34 103 GLN A C 1
ATOM 748 O O . GLN A 1 103 ? 8.001 -13.563 18.087 1.00 60.34 103 GLN A O 1
ATOM 753 N N . ALA A 1 104 ? 9.167 -13.625 16.166 1.00 57.75 104 ALA A N 1
ATOM 754 C CA . ALA A 1 104 ? 9.018 -12.197 15.908 1.00 57.75 104 ALA A CA 1
ATOM 755 C C . ALA A 1 104 ? 7.548 -11.817 15.667 1.00 57.75 104 ALA A C 1
ATOM 757 O O . ALA A 1 104 ? 7.104 -10.801 16.183 1.00 57.75 104 ALA A O 1
ATOM 758 N N . ALA A 1 105 ? 6.768 -12.642 14.957 1.00 57.41 105 ALA A N 1
ATOM 759 C CA . ALA A 1 105 ? 5.338 -12.398 14.747 1.00 57.41 105 ALA A CA 1
ATOM 760 C C . ALA A 1 105 ? 4.489 -12.618 16.017 1.00 57.41 105 ALA A C 1
ATOM 762 O O . ALA A 1 105 ? 3.545 -11.869 16.258 1.00 57.41 105 ALA A O 1
ATOM 763 N N . ALA A 1 106 ? 4.837 -13.601 16.856 1.00 56.19 106 ALA A N 1
ATOM 764 C CA . ALA A 1 106 ? 4.120 -13.898 18.100 1.00 56.19 106 ALA A CA 1
ATOM 765 C C . ALA A 1 106 ? 4.411 -12.894 19.234 1.00 56.19 106 ALA A C 1
ATOM 767 O O . ALA A 1 106 ? 3.552 -12.669 20.086 1.00 56.19 106 ALA A O 1
ATOM 768 N N . ALA A 1 107 ? 5.588 -12.258 19.237 1.00 51.28 107 ALA A N 1
ATOM 769 C CA . ALA A 1 107 ? 5.954 -11.249 20.232 1.00 51.28 107 ALA A CA 1
ATOM 770 C C . ALA A 1 107 ? 5.147 -9.940 20.103 1.00 51.28 107 ALA A C 1
ATOM 772 O O . ALA A 1 107 ? 4.983 -9.237 21.093 1.00 51.28 107 ALA A O 1
ATOM 773 N N . PHE A 1 108 ? 4.582 -9.634 18.927 1.00 52.84 108 PHE A N 1
ATOM 774 C CA . PHE A 1 108 ? 3.750 -8.436 18.723 1.00 52.84 108 PHE A CA 1
ATOM 775 C C . PHE A 1 108 ? 2.266 -8.624 19.076 1.00 52.84 108 PHE A C 1
ATOM 777 O O . PHE A 1 108 ? 1.517 -7.654 19.040 1.00 52.84 108 PHE A O 1
ATOM 784 N N . ALA A 1 109 ? 1.828 -9.838 19.428 1.00 50.12 109 ALA A N 1
ATOM 785 C CA . ALA A 1 109 ? 0.419 -10.138 19.697 1.00 50.12 109 ALA A CA 1
ATOM 786 C C . ALA A 1 109 ? 0.048 -10.160 21.194 1.00 50.12 109 ALA A C 1
ATOM 788 O O . ALA A 1 109 ? -1.080 -10.519 21.522 1.00 50.12 109 ALA A O 1
ATOM 789 N N . LYS A 1 110 ? 0.976 -9.846 22.115 1.00 44.88 110 LYS A N 1
ATOM 790 C CA . LYS A 1 110 ? 0.793 -10.153 23.549 1.00 44.88 110 LYS A CA 1
ATOM 791 C C . LYS A 1 110 ? 0.850 -8.981 24.535 1.00 44.88 110 LYS A C 1
ATOM 793 O O . LYS A 1 110 ? 0.705 -9.232 25.724 1.00 44.88 110 LYS A O 1
ATOM 798 N N . ASP A 1 111 ? 0.963 -7.740 24.065 1.00 40.16 111 ASP A N 1
ATOM 799 C CA . ASP A 1 111 ? 0.920 -6.542 24.921 1.00 40.16 111 ASP A CA 1
ATOM 800 C C . ASP A 1 111 ? -0.195 -5.576 24.482 1.00 40.16 111 ASP A C 1
ATOM 802 O O . ASP A 1 111 ? 0.047 -4.459 24.034 1.00 40.16 111 ASP A O 1
ATOM 806 N N . GLU A 1 112 ? -1.450 -6.004 24.631 1.00 41.19 112 GLU A N 1
ATOM 807 C CA . GLU A 1 112 ? -2.578 -5.082 24.807 1.00 41.19 112 GLU A CA 1
ATOM 808 C C . GLU A 1 112 ? -2.900 -5.008 26.302 1.00 41.19 112 GLU A C 1
ATOM 810 O O . GLU A 1 112 ? -3.736 -5.735 26.839 1.00 41.19 112 GLU A O 1
ATOM 815 N N . ALA A 1 113 ? -2.182 -4.134 27.004 1.00 52.41 113 ALA A N 1
ATOM 816 C CA . ALA A 1 113 ? -2.614 -3.667 28.311 1.00 52.41 113 ALA A CA 1
ATOM 817 C C . ALA A 1 113 ? -3.791 -2.688 28.113 1.00 52.41 113 ALA A C 1
ATOM 819 O O . ALA A 1 113 ? -3.670 -1.757 27.310 1.00 52.41 113 ALA A O 1
ATOM 820 N N . PRO A 1 114 ? -4.920 -2.848 28.826 1.00 46.81 114 PRO A N 1
ATOM 821 C CA . PRO A 1 114 ? -6.061 -1.951 28.692 1.00 46.81 114 PRO A CA 1
ATOM 822 C C . PRO A 1 114 ? -5.699 -0.563 29.236 1.00 46.81 114 PRO A C 1
ATOM 824 O O . PRO A 1 114 ? -5.535 -0.367 30.442 1.00 46.81 114 PRO A O 1
ATOM 827 N N . LEU A 1 115 ? -5.560 0.411 28.337 1.00 55.22 115 LEU A N 1
ATOM 828 C CA . LEU A 1 115 ? -5.419 1.819 28.699 1.00 55.22 115 LEU A CA 1
ATOM 829 C C . LEU A 1 115 ? -6.765 2.361 29.225 1.00 55.22 115 LEU A C 1
ATOM 831 O O . LEU A 1 115 ? -7.814 2.049 28.657 1.00 55.22 115 LEU A O 1
ATOM 835 N N . PRO A 1 116 ? -6.773 3.200 30.277 1.00 49.75 116 PRO A N 1
ATOM 836 C CA . PRO A 1 116 ? -7.982 3.870 30.746 1.00 49.75 116 PRO A CA 1
ATOM 837 C C . PRO A 1 116 ? -8.441 4.903 29.705 1.00 49.75 116 PRO A C 1
ATOM 839 O O . PRO A 1 116 ? -7.758 5.894 29.448 1.00 49.75 116 PRO A O 1
ATOM 842 N N . GLY A 1 117 ? -9.592 4.645 29.083 1.00 55.91 117 GLY A N 1
ATOM 843 C CA . GLY A 1 117 ? -10.150 5.478 28.017 1.00 55.91 117 GLY A CA 1
ATOM 844 C C . GLY A 1 117 ? -10.505 6.906 28.469 1.00 55.91 117 GLY A C 1
ATOM 845 O O . GLY A 1 117 ? -10.960 7.102 29.601 1.00 55.91 117 GLY A O 1
ATOM 846 N N . PRO A 1 118 ? -10.324 7.919 27.599 1.00 55.34 118 PRO A N 1
ATOM 847 C CA . PRO A 1 118 ? -10.687 9.297 27.895 1.00 55.34 118 PRO A CA 1
ATOM 848 C C . PRO A 1 118 ? -12.207 9.519 27.837 1.00 55.34 118 PRO A C 1
ATOM 850 O O . PRO A 1 118 ? -12.921 8.975 26.995 1.00 55.34 118 PRO A O 1
ATOM 853 N N . LEU A 1 119 ? -12.675 10.373 28.746 1.00 47.28 119 LEU A N 1
ATOM 854 C CA . LEU A 1 119 ? -14.033 10.905 28.852 1.00 47.28 119 LEU A CA 1
ATOM 855 C C . LEU A 1 119 ? -14.497 11.510 27.515 1.00 47.28 119 LEU A C 1
ATOM 857 O O . LEU A 1 119 ? -14.063 12.602 27.152 1.00 47.28 119 LEU A O 1
ATOM 861 N N . THR A 1 120 ? -15.411 10.842 26.809 1.00 47.38 120 THR A N 1
ATOM 862 C CA . THR A 1 120 ? -16.162 11.460 25.708 1.00 47.38 120 THR A CA 1
ATOM 863 C C . THR A 1 120 ? -17.559 11.841 26.192 1.00 47.38 120 THR A C 1
ATOM 865 O O . THR A 1 120 ? -18.363 11.006 26.608 1.00 47.38 120 THR A O 1
ATOM 868 N N . LEU A 1 121 ? -17.788 13.155 26.210 1.00 44.12 121 LEU A N 1
ATOM 869 C CA . LEU A 1 121 ? -19.072 13.802 26.437 1.00 44.12 121 LEU A CA 1
ATOM 870 C C . LEU A 1 121 ? -20.015 13.577 25.242 1.00 44.12 121 LEU A C 1
ATOM 872 O O . LEU A 1 121 ? -19.610 13.702 24.093 1.00 44.12 121 LEU A O 1
ATOM 876 N N . GLU A 1 122 ? -21.283 13.337 25.578 1.00 43.03 122 GLU A N 1
ATOM 877 C CA . GLU A 1 122 ? -22.502 13.699 24.838 1.00 43.03 122 GLU A CA 1
ATOM 878 C C . GLU A 1 122 ? -22.682 13.225 23.384 1.00 43.03 122 GLU A C 1
ATOM 880 O O . GLU A 1 122 ? -22.426 13.933 22.414 1.00 43.03 122 GLU A O 1
ATOM 885 N N . GLY A 1 123 ? -23.315 12.056 23.243 1.00 45.31 123 GLY A N 1
ATOM 886 C CA . GLY A 1 123 ? -24.066 11.690 22.043 1.00 45.31 123 GLY A CA 1
ATOM 887 C C . GLY A 1 123 ? -25.491 12.249 22.098 1.00 45.31 123 GLY A C 1
ATOM 888 O O . GLY A 1 123 ? -26.354 11.682 22.768 1.00 45.31 123 GLY A O 1
ATOM 889 N N . ARG A 1 124 ? -25.750 13.339 21.370 1.00 50.19 124 ARG A N 1
ATOM 890 C CA . ARG A 1 124 ? -27.104 13.810 21.040 1.00 50.19 124 ARG A CA 1
ATOM 891 C C . ARG A 1 124 ? -27.447 13.323 19.622 1.00 50.19 124 ARG A C 1
ATOM 893 O O . ARG A 1 124 ? -26.753 13.720 18.688 1.00 50.19 124 ARG A O 1
ATOM 900 N N . PRO A 1 125 ? -28.460 12.460 19.428 1.00 53.28 125 PRO A N 1
ATOM 901 C CA . PRO A 1 125 ? -28.805 11.958 18.100 1.00 53.28 125 PRO A CA 1
ATOM 902 C C . PRO A 1 125 ? -29.399 13.081 17.237 1.00 53.28 125 PRO A C 1
ATOM 904 O O . PRO A 1 125 ? -30.341 13.760 17.648 1.00 53.28 125 PRO A O 1
ATOM 907 N N . LEU A 1 126 ? -28.830 13.284 16.046 1.00 52.06 126 LEU A N 1
ATOM 908 C CA . LEU A 1 126 ? -29.371 14.179 15.021 1.00 52.06 126 LEU A CA 1
ATOM 909 C C . LEU A 1 126 ? -30.588 13.519 14.340 1.00 52.06 126 LEU A C 1
ATOM 911 O O . LEU A 1 126 ? -30.521 12.332 14.016 1.00 52.06 126 LEU A O 1
ATOM 915 N N . PRO A 1 127 ? -31.688 14.255 14.101 1.00 58.66 127 PRO A N 1
ATOM 916 C CA . PRO A 1 127 ? -32.824 13.756 13.334 1.00 58.66 127 PRO A CA 1
ATOM 917 C C . PRO A 1 127 ? -32.462 13.622 11.847 1.00 58.66 127 PRO A C 1
ATOM 919 O O . PRO A 1 127 ? -31.872 14.523 11.255 1.00 58.66 127 PRO A O 1
ATOM 922 N N . HIS A 1 128 ? -32.825 12.487 11.248 1.00 55.03 128 HIS A N 1
ATOM 923 C CA . HIS A 1 128 ? -32.680 12.237 9.816 1.00 55.03 128 HIS A CA 1
ATOM 924 C C . HIS A 1 128 ? -33.586 13.165 8.998 1.00 55.03 128 HIS A C 1
ATOM 926 O O . HIS A 1 128 ? -34.808 13.141 9.138 1.00 55.03 128 HIS A O 1
ATOM 932 N N . GLU A 1 129 ? -32.972 13.949 8.116 1.00 55.41 129 GLU A N 1
ATOM 933 C CA . GLU A 1 129 ? -33.654 14.727 7.086 1.00 55.41 129 GLU A CA 1
ATOM 934 C C . GLU A 1 129 ? -33.979 13.815 5.880 1.00 55.41 129 GLU A C 1
ATOM 936 O O . GLU A 1 129 ? -33.119 13.034 5.454 1.00 55.41 129 GLU A O 1
ATOM 941 N N . PRO A 1 130 ? -35.211 13.839 5.339 1.00 63.03 130 PRO A N 1
ATOM 942 C CA . PRO A 1 130 ? -35.595 13.006 4.204 1.00 63.03 130 PRO A CA 1
ATOM 943 C C . PRO A 1 130 ? -34.920 13.475 2.907 1.00 63.03 130 PRO A C 1
ATOM 945 O O . PRO A 1 130 ? -34.992 14.643 2.530 1.00 63.03 130 PRO A O 1
ATOM 948 N N . ALA A 1 131 ? -34.287 12.531 2.207 1.00 64.75 131 ALA A N 1
ATOM 949 C CA . ALA A 1 131 ? -33.608 12.756 0.935 1.00 64.75 131 ALA A CA 1
ATOM 950 C C . ALA A 1 131 ? -34.560 13.313 -0.151 1.00 64.75 131 ALA A C 1
ATOM 952 O O . ALA A 1 131 ? -35.686 12.823 -0.286 1.00 64.75 131 ALA A O 1
ATOM 953 N N . PRO A 1 132 ? -34.124 14.294 -0.966 1.00 68.06 132 PRO A N 1
ATOM 954 C CA . PRO A 1 132 ? -34.926 14.812 -2.069 1.00 68.06 132 PRO A CA 1
ATOM 955 C C . PRO A 1 132 ? -35.058 13.786 -3.215 1.00 68.06 132 PRO A C 1
ATOM 957 O O . PRO A 1 132 ? -34.136 13.002 -3.457 1.00 68.06 132 PRO A O 1
ATOM 960 N N . PRO A 1 133 ? -36.188 13.785 -3.949 1.00 65.19 133 PRO A N 1
ATOM 961 C CA . PRO A 1 133 ? -36.454 12.822 -5.012 1.00 65.19 133 PRO A CA 1
ATOM 962 C C . PRO A 1 133 ? -35.537 13.014 -6.229 1.00 65.19 133 PRO A C 1
ATOM 964 O O . PRO A 1 133 ? -35.254 14.131 -6.666 1.00 65.19 133 PRO A O 1
ATOM 967 N N . ALA A 1 134 ? -35.105 11.883 -6.790 1.00 57.31 134 ALA A N 1
ATOM 968 C CA . ALA A 1 134 ? -34.242 11.787 -7.959 1.00 57.31 134 ALA A CA 1
ATOM 969 C C . ALA A 1 134 ? -34.869 12.428 -9.212 1.00 57.31 134 ALA A C 1
ATOM 971 O O . ALA A 1 134 ? -36.018 12.156 -9.566 1.00 57.31 134 ALA A O 1
ATOM 972 N N . LYS A 1 135 ? -34.078 13.250 -9.914 1.00 64.38 135 LYS A N 1
ATOM 973 C CA . LYS A 1 135 ? -34.390 13.749 -11.261 1.00 64.38 135 LYS A CA 1
ATOM 974 C C . LYS A 1 135 ? -34.379 12.592 -12.281 1.00 64.38 135 LYS A C 1
ATOM 976 O O . LYS A 1 135 ? -33.482 11.751 -12.211 1.00 64.38 135 LYS A O 1
ATOM 981 N N . PRO A 1 136 ? -35.320 12.560 -13.243 1.00 64.12 136 PRO A N 1
ATOM 982 C CA . PRO A 1 136 ? -35.318 11.586 -14.333 1.00 64.12 136 PRO A CA 1
ATOM 983 C C . PRO A 1 136 ? -34.161 11.827 -15.327 1.00 64.12 136 PRO A C 1
ATOM 985 O O . PRO A 1 136 ? -33.717 12.968 -15.475 1.00 64.12 136 PRO A O 1
ATOM 988 N N . PRO A 1 137 ? -33.673 10.772 -16.009 1.00 62.44 137 PRO A N 1
ATOM 989 C CA . PRO A 1 137 ? -32.523 10.847 -16.905 1.00 62.44 137 PRO A CA 1
ATOM 990 C C . PRO A 1 137 ? -32.848 11.621 -18.189 1.00 62.44 137 PRO A C 1
ATOM 992 O O . PRO A 1 137 ? -33.782 11.293 -18.921 1.00 62.44 137 PRO A O 1
ATOM 995 N N . GLU A 1 138 ? -32.043 12.649 -18.443 1.00 57.97 138 GLU A N 1
ATOM 996 C CA . GLU A 1 138 ? -32.030 13.447 -19.665 1.00 57.97 138 GLU A CA 1
ATOM 997 C C . GLU A 1 138 ? -31.424 12.640 -20.823 1.00 57.97 138 GLU A C 1
ATOM 999 O O . GLU A 1 138 ? -30.471 11.875 -20.656 1.00 57.97 138 GLU A O 1
ATOM 1004 N N . ALA A 1 139 ? -32.058 12.763 -21.986 1.00 57.53 139 ALA A N 1
ATOM 1005 C CA . ALA A 1 139 ? -31.854 11.941 -23.165 1.00 57.53 139 ALA A CA 1
ATOM 1006 C C . ALA A 1 139 ? -30.448 12.077 -23.776 1.00 57.53 139 ALA A C 1
ATOM 1008 O O . ALA A 1 139 ? -29.877 13.161 -23.863 1.00 57.53 139 ALA A O 1
ATOM 1009 N N . ALA A 1 140 ? -29.932 10.949 -24.266 1.00 57.38 140 ALA A N 1
ATOM 1010 C CA . ALA A 1 140 ? -28.692 10.858 -25.022 1.00 57.38 140 ALA A CA 1
ATOM 1011 C C . ALA A 1 140 ? -28.750 11.678 -26.331 1.00 57.38 140 ALA A C 1
ATOM 1013 O O . ALA A 1 140 ? -29.696 11.502 -27.106 1.00 57.38 140 ALA A O 1
ATOM 1014 N N . PRO A 1 141 ? -27.739 12.512 -26.640 1.00 61.59 141 PRO A N 1
ATOM 1015 C CA . PRO A 1 141 ? -27.576 13.067 -27.975 1.00 61.59 141 PRO A CA 1
ATOM 1016 C C . PRO A 1 141 ? -26.891 12.064 -28.919 1.00 61.59 141 PRO A C 1
ATOM 1018 O O . PRO A 1 141 ? -25.983 11.321 -28.546 1.00 61.59 141 PRO A O 1
ATOM 1021 N N . ALA A 1 142 ? -27.374 12.059 -30.161 1.00 66.69 142 ALA A N 1
ATOM 1022 C CA . ALA A 1 142 ? -26.897 11.281 -31.300 1.00 66.69 142 ALA A CA 1
ATOM 1023 C C . ALA A 1 142 ? -25.456 11.657 -31.737 1.00 66.69 142 ALA A C 1
ATOM 1025 O O . ALA A 1 142 ? -24.982 12.744 -31.403 1.00 66.69 142 ALA A O 1
ATOM 1026 N N . PRO A 1 143 ? -24.759 10.790 -32.502 1.00 64.12 143 PRO A N 1
ATOM 1027 C CA . PRO A 1 143 ? -23.376 11.018 -32.924 1.00 64.12 143 PRO A CA 1
ATOM 1028 C C . PRO A 1 143 ? -23.262 12.036 -34.070 1.00 64.12 143 PRO A C 1
ATOM 1030 O O . PRO A 1 143 ? -23.942 11.923 -35.091 1.00 64.12 143 PRO A O 1
ATOM 1033 N N . THR A 1 144 ? -22.341 12.989 -33.923 1.00 58.50 144 THR A N 1
ATOM 1034 C CA . THR A 1 144 ? -21.913 13.920 -34.981 1.00 58.50 144 THR A CA 1
ATOM 1035 C C . THR A 1 144 ? -20.678 13.356 -35.704 1.00 58.50 144 THR A C 1
ATOM 1037 O O . THR A 1 144 ? -19.777 12.854 -35.027 1.00 58.50 144 THR A O 1
ATOM 1040 N N . PRO A 1 145 ? -20.610 13.417 -37.050 1.00 62.47 145 PRO A N 1
ATOM 1041 C CA . PRO A 1 145 ? -19.479 12.926 -37.831 1.00 62.47 145 PRO A CA 1
ATOM 1042 C C . PRO A 1 145 ? -18.267 13.879 -37.857 1.00 62.47 145 PRO A C 1
ATOM 1044 O O . PRO A 1 145 ? -18.335 15.048 -37.490 1.00 62.47 145 PRO A O 1
ATOM 1047 N N . GLU A 1 146 ? -17.173 13.274 -38.309 1.00 55.31 146 GLU A N 1
ATOM 1048 C CA . GLU A 1 146 ? -15.743 13.611 -38.363 1.00 55.31 146 GLU A CA 1
ATOM 1049 C C . GLU A 1 146 ? -15.354 14.797 -39.313 1.00 55.31 146 GLU A C 1
ATOM 1051 O O . GLU A 1 146 ? -16.240 15.486 -39.817 1.00 55.31 146 GLU A O 1
ATOM 1056 N N . PRO A 1 147 ? -14.057 15.117 -39.552 1.00 57.88 147 PRO A N 1
ATOM 1057 C CA . PRO A 1 147 ? -13.402 16.359 -39.137 1.00 57.88 147 PRO A CA 1
ATOM 1058 C C . PRO A 1 147 ? -13.033 17.315 -40.297 1.00 57.88 147 PRO A C 1
ATOM 1060 O O . PRO A 1 147 ? -12.787 16.906 -41.430 1.00 57.88 147 PRO A O 1
ATOM 1063 N N . GLY A 1 148 ? -12.911 18.612 -39.990 1.00 56.69 148 GLY A N 1
ATOM 1064 C CA . GLY A 1 148 ? -12.383 19.643 -40.896 1.00 56.69 148 GLY A CA 1
ATOM 1065 C C . GLY A 1 148 ? -11.040 20.230 -40.414 1.00 56.69 148 GLY A C 1
ATOM 1066 O O . GLY A 1 148 ? -10.776 20.207 -39.211 1.00 56.69 148 GLY A O 1
ATOM 1067 N N . PRO A 1 149 ? -10.185 20.739 -41.326 1.00 67.00 149 PRO A N 1
ATOM 1068 C CA . PRO A 1 149 ? -8.790 21.115 -41.057 1.00 67.00 149 PRO A CA 1
ATOM 1069 C C . PRO A 1 149 ? -8.631 22.441 -40.279 1.00 67.00 149 PRO A C 1
ATOM 1071 O O . PRO A 1 149 ? -9.521 23.293 -40.332 1.00 67.00 149 PRO A O 1
ATOM 1074 N N . PRO A 1 150 ? -7.491 22.649 -39.584 1.00 66.06 150 PRO A N 1
ATOM 1075 C CA . PRO A 1 150 ? -7.298 23.781 -38.675 1.00 66.06 150 PRO A CA 1
ATOM 1076 C C . PRO A 1 150 ? -6.905 25.089 -39.395 1.00 66.06 150 PRO A C 1
ATOM 1078 O O . PRO A 1 150 ? -6.034 25.065 -40.269 1.00 66.06 150 PRO A O 1
ATOM 1081 N N . PRO A 1 151 ? -7.466 26.249 -38.999 1.00 68.75 151 PRO A N 1
ATOM 1082 C CA . PRO A 1 151 ? -6.904 27.566 -39.293 1.00 68.75 151 PRO A CA 1
ATOM 1083 C C . PRO A 1 151 ? -5.918 28.058 -38.202 1.00 68.75 151 PRO A C 1
ATOM 1085 O O . PRO A 1 151 ? -5.929 27.548 -37.080 1.00 68.75 151 PRO A O 1
ATOM 1088 N N . PRO A 1 152 ? -5.045 29.035 -38.529 1.00 60.69 152 PRO A N 1
ATOM 1089 C CA . PRO A 1 152 ? -3.881 29.401 -37.725 1.00 60.69 152 PRO A CA 1
ATOM 1090 C C . PRO A 1 152 ? -4.149 30.464 -36.644 1.00 60.69 152 PRO A C 1
ATOM 1092 O O . PRO A 1 152 ? -5.037 31.301 -36.770 1.00 60.69 152 PRO A O 1
ATOM 1095 N N . ALA A 1 153 ? -3.295 30.394 -35.618 1.00 53.56 153 ALA A N 1
ATOM 1096 C CA . ALA A 1 153 ? -2.885 31.385 -34.619 1.00 53.56 153 ALA A CA 1
ATOM 1097 C C . ALA A 1 153 ? -3.605 32.750 -34.577 1.00 53.56 153 ALA A C 1
ATOM 1099 O O . ALA A 1 153 ? -3.445 33.586 -35.465 1.00 53.56 153 ALA A O 1
ATOM 1100 N N . ALA A 1 154 ? -4.238 33.023 -33.433 1.00 43.16 154 ALA A N 1
ATOM 1101 C CA . ALA A 1 154 ? -4.459 34.373 -32.930 1.00 43.16 154 ALA A CA 1
ATOM 1102 C C . ALA A 1 154 ? -4.184 34.402 -31.419 1.00 43.16 154 ALA A C 1
ATOM 1104 O O . ALA A 1 154 ? -4.739 33.610 -30.656 1.00 43.16 154 ALA A O 1
ATOM 1105 N N . GLU A 1 155 ? -3.284 35.304 -31.026 1.00 55.00 155 GLU A N 1
ATOM 1106 C CA . GLU A 1 155 ? -2.982 35.691 -29.650 1.00 55.00 155 GLU A CA 1
ATOM 1107 C C . GLU A 1 155 ? -4.257 36.129 -28.922 1.00 55.00 155 GLU A C 1
ATOM 1109 O O . GLU A 1 155 ? -4.985 37.005 -29.393 1.00 55.00 155 GLU A O 1
ATOM 1114 N N . ALA A 1 156 ? -4.503 35.547 -27.748 1.00 43.78 156 ALA A N 1
ATOM 1115 C CA . ALA A 1 156 ? -5.532 35.994 -26.825 1.00 43.78 156 ALA A CA 1
ATOM 1116 C C . ALA A 1 156 ? -4.919 36.234 -25.439 1.00 43.78 156 ALA A C 1
ATOM 1118 O O . ALA A 1 156 ? -4.321 35.360 -24.818 1.00 43.78 156 ALA A O 1
ATOM 1119 N N . VAL A 1 157 ? -5.077 37.487 -25.033 1.00 49.75 157 VAL A N 1
ATOM 1120 C CA . VAL A 1 157 ? -4.804 38.155 -23.759 1.00 49.75 157 VAL A CA 1
ATOM 1121 C C . VAL A 1 157 ? -5.194 37.298 -22.538 1.00 49.75 157 VAL A C 1
ATOM 1123 O O . VAL A 1 157 ? -6.270 36.698 -22.559 1.00 49.75 157 VAL A O 1
ATOM 1126 N N . PRO A 1 158 ? -4.401 37.266 -21.447 1.00 52.66 158 PRO A N 1
ATOM 1127 C CA . PRO A 1 158 ? -4.824 36.608 -20.217 1.00 52.66 158 PRO A CA 1
ATOM 1128 C C . PRO A 1 158 ? -5.922 37.434 -19.537 1.00 52.66 158 PRO A C 1
ATOM 1130 O O . PRO A 1 158 ? -5.697 38.560 -19.090 1.00 52.66 158 PRO A O 1
ATOM 1133 N N . ALA A 1 159 ? -7.121 36.857 -19.487 1.00 49.75 159 ALA A N 1
ATOM 1134 C CA . ALA A 1 159 ? -8.229 37.339 -18.684 1.00 49.75 159 ALA A CA 1
ATOM 1135 C C . ALA A 1 159 ? -7.950 37.066 -17.201 1.00 49.75 159 ALA A C 1
ATOM 1137 O O . ALA A 1 159 ? -7.575 35.968 -16.797 1.00 49.75 159 ALA A O 1
ATOM 1138 N N . GLU A 1 160 ? -8.129 38.120 -16.422 1.00 49.94 160 GLU A N 1
ATOM 1139 C CA . GLU A 1 160 ? -8.008 38.215 -14.978 1.00 49.94 160 GLU A CA 1
ATOM 1140 C C . GLU A 1 160 ? -8.983 37.238 -14.295 1.00 49.94 160 GLU A C 1
ATOM 1142 O O . GLU A 1 160 ? -10.201 37.425 -14.310 1.00 49.94 160 GLU A O 1
ATOM 1147 N N . GLU A 1 161 ? -8.453 36.154 -13.727 1.00 46.09 161 GLU A N 1
ATOM 1148 C CA . GLU A 1 161 ? -9.255 35.149 -13.038 1.00 46.09 161 GLU A CA 1
ATOM 1149 C C . GLU A 1 161 ? -9.623 35.666 -11.641 1.00 46.09 161 GLU A C 1
ATOM 1151 O O . GLU A 1 161 ? -8.797 35.819 -10.733 1.00 46.09 161 GLU A O 1
ATOM 1156 N N . ALA A 1 162 ? -10.901 36.010 -11.505 1.00 48.47 162 ALA A N 1
ATOM 1157 C CA . ALA A 1 162 ? -11.520 36.475 -10.283 1.00 48.47 162 ALA A CA 1
ATOM 1158 C C . ALA A 1 162 ? -11.297 35.461 -9.153 1.00 48.47 162 ALA A C 1
ATOM 1160 O O . ALA A 1 162 ? -11.844 34.360 -9.151 1.00 48.47 162 ALA A O 1
ATOM 1161 N N . ARG A 1 163 ? -10.518 35.878 -8.151 1.00 41.88 163 ARG A N 1
ATOM 1162 C CA . ARG A 1 163 ? -10.363 35.192 -6.867 1.00 41.88 163 ARG A CA 1
ATOM 1163 C C . ARG A 1 163 ? -11.741 34.955 -6.251 1.00 41.88 163 ARG A C 1
ATOM 1165 O O . ARG A 1 163 ? -12.330 35.858 -5.652 1.00 41.88 163 ARG A O 1
ATOM 1172 N N . SER A 1 164 ? -12.232 33.728 -6.359 1.00 44.00 164 SER A N 1
ATOM 1173 C CA . SER A 1 164 ? -13.360 33.208 -5.599 1.00 44.00 164 SER A CA 1
ATOM 1174 C C . SER A 1 164 ? -13.007 33.241 -4.113 1.00 44.00 164 SER A C 1
ATOM 1176 O O . SER A 1 164 ? -12.378 32.334 -3.570 1.00 44.00 164 SER A O 1
ATOM 1178 N N . ARG A 1 165 ? -13.392 34.339 -3.453 1.00 45.25 165 ARG A N 1
ATOM 1179 C CA . ARG A 1 165 ? -13.451 34.451 -1.997 1.00 45.25 165 ARG A CA 1
ATOM 1180 C C . ARG A 1 165 ? -14.455 33.414 -1.506 1.00 45.25 165 ARG A C 1
ATOM 1182 O O . ARG A 1 165 ? -15.661 33.633 -1.572 1.00 45.25 165 ARG A O 1
ATOM 1189 N N . ILE A 1 166 ? -13.950 32.281 -1.030 1.00 45.12 166 ILE A N 1
ATOM 1190 C CA . ILE A 1 166 ? -14.718 31.344 -0.216 1.00 45.12 166 ILE A CA 1
ATOM 1191 C C . ILE A 1 166 ? -14.983 32.075 1.102 1.00 45.12 166 ILE A C 1
ATOM 1193 O O . ILE A 1 166 ? -14.180 32.055 2.032 1.00 45.12 166 ILE A O 1
ATOM 1197 N N . SER A 1 167 ? -16.086 32.818 1.128 1.00 41.56 167 SER A N 1
ATOM 1198 C CA . SER A 1 167 ? -16.659 33.382 2.339 1.00 41.56 167 SER A CA 1
ATOM 1199 C C . SER A 1 167 ? -17.084 32.219 3.224 1.00 41.56 167 SER A C 1
ATOM 1201 O O . SER A 1 167 ? -18.162 31.654 3.052 1.00 41.56 167 SER A O 1
ATOM 1203 N N . ILE A 1 168 ? -16.228 31.861 4.179 1.00 45.56 168 ILE A N 1
ATOM 1204 C CA . ILE A 1 168 ? -16.607 31.069 5.346 1.00 45.56 168 ILE A CA 1
ATOM 1205 C C . ILE A 1 168 ? -17.451 32.008 6.209 1.00 45.56 168 ILE A C 1
ATOM 1207 O O . ILE A 1 168 ? -16.972 32.636 7.151 1.00 45.56 168 ILE A O 1
ATOM 1211 N N . ALA A 1 169 ? -18.709 32.196 5.812 1.00 41.78 169 ALA A N 1
ATOM 1212 C CA . ALA A 1 169 ? -19.706 32.762 6.693 1.00 41.78 169 ALA A CA 1
ATOM 1213 C C . ALA A 1 169 ? -19.858 31.762 7.840 1.00 41.78 169 ALA A C 1
ATOM 1215 O O . ALA A 1 169 ? -20.485 30.715 7.685 1.00 41.78 169 ALA A O 1
ATOM 1216 N N . SER A 1 170 ? -19.221 32.075 8.970 1.00 46.31 170 SER A N 1
ATOM 1217 C CA . SER A 1 170 ? -19.551 31.527 10.279 1.00 46.31 170 SER A CA 1
ATOM 1218 C C . SER A 1 170 ? -21.032 31.780 10.540 1.00 46.31 170 SER A C 1
ATOM 1220 O O . SER A 1 170 ? -21.415 32.776 11.151 1.00 46.31 170 SER A O 1
ATOM 1222 N N . ALA A 1 171 ? -21.876 30.878 10.052 1.00 45.78 171 ALA A N 1
ATOM 1223 C CA . ALA A 1 171 ? -23.216 30.698 10.557 1.00 45.78 171 ALA A CA 1
ATOM 1224 C C . ALA A 1 171 ? -23.064 30.022 11.920 1.00 45.78 171 ALA A C 1
ATOM 1226 O O . ALA A 1 171 ? -23.129 28.801 12.052 1.00 45.78 171 ALA A O 1
ATOM 1227 N N . SER A 1 172 ? -22.789 30.835 12.939 1.00 40.66 172 SER A N 1
ATOM 1228 C CA . SER A 1 172 ? -23.086 30.463 14.314 1.00 40.66 172 SER A CA 1
ATOM 1229 C C . SER A 1 172 ? -24.538 29.983 14.323 1.00 40.66 172 SER A C 1
ATOM 1231 O O . SER A 1 172 ? -25.402 30.743 13.874 1.00 40.66 172 SER A O 1
ATOM 1233 N N . PRO A 1 173 ? -24.846 28.756 14.774 1.00 49.31 173 PRO A N 1
ATOM 1234 C CA . PRO A 1 173 ? -26.227 28.383 14.988 1.00 49.31 173 PRO A CA 1
ATOM 1235 C C . PRO A 1 173 ? -26.732 29.297 16.099 1.00 49.31 173 PRO A C 1
ATOM 1237 O O . PRO A 1 173 ? -26.421 29.109 17.275 1.00 49.31 173 PRO A O 1
ATOM 1240 N N . THR A 1 174 ? -27.459 30.345 15.713 1.00 46.84 174 THR A N 1
ATOM 1241 C CA . THR A 1 174 ? -28.318 31.086 16.621 1.00 46.84 174 THR A CA 1
ATOM 1242 C C . THR A 1 174 ? -29.216 30.042 17.248 1.00 46.84 174 THR A C 1
ATOM 1244 O O . THR A 1 174 ? -30.087 29.473 16.592 1.00 46.84 174 THR A O 1
ATOM 1247 N N . PHE A 1 175 ? -28.930 29.737 18.509 1.00 43.59 175 PHE A N 1
ATOM 1248 C CA . PHE A 1 175 ? -29.779 28.941 19.365 1.00 43.59 175 PHE A CA 1
ATOM 1249 C C . PHE A 1 175 ? -31.066 29.750 19.514 1.00 43.59 175 PHE A C 1
ATOM 1251 O O . PHE A 1 175 ? -31.191 30.601 20.392 1.00 43.59 175 PHE A O 1
ATOM 1258 N N . ALA A 1 176 ? -31.993 29.549 18.578 1.00 48.00 176 ALA A N 1
ATOM 1259 C CA . ALA A 1 176 ? -33.385 29.865 18.785 1.00 48.00 176 ALA A CA 1
ATOM 1260 C C . ALA A 1 176 ? -33.803 28.966 19.945 1.00 48.00 176 ALA A C 1
ATOM 1262 O O . ALA A 1 176 ? -34.123 27.790 19.767 1.00 48.00 176 ALA A O 1
ATOM 1263 N N . GLY A 1 177 ? -33.677 29.504 21.161 1.00 45.28 177 GLY A N 1
ATOM 1264 C CA . GLY A 1 177 ? -34.338 28.933 22.315 1.00 45.28 177 GLY A CA 1
ATOM 1265 C C . GLY A 1 177 ? -35.801 28.708 21.939 1.00 45.28 177 GLY A C 1
ATOM 1266 O O . GLY A 1 177 ? -36.334 29.481 21.135 1.00 45.28 177 GLY A O 1
ATOM 1267 N N . PRO A 1 178 ? -36.443 27.648 22.450 1.00 52.62 178 PRO A N 1
ATOM 1268 C CA . PRO A 1 178 ? -37.874 27.499 22.281 1.00 52.62 178 PRO A CA 1
ATOM 1269 C C . PRO A 1 178 ? -38.503 28.797 22.779 1.00 52.62 178 PRO A C 1
ATOM 1271 O O . PRO A 1 178 ? -38.447 29.108 23.966 1.00 52.62 178 PRO A O 1
ATOM 1274 N N . THR A 1 179 ? -39.001 29.601 21.839 1.00 47.59 179 THR A N 1
ATOM 1275 C CA . THR A 1 179 ? -39.889 30.703 22.146 1.00 47.59 179 THR A CA 1
ATOM 1276 C C . THR A 1 179 ? -41.047 30.051 22.862 1.00 47.59 179 THR A C 1
ATOM 1278 O O . THR A 1 179 ? -41.799 29.270 22.280 1.00 47.59 179 THR A O 1
ATOM 1281 N N . GLU A 1 180 ? -41.071 30.301 24.161 1.00 52.31 180 GLU A N 1
ATOM 1282 C CA . GLU A 1 180 ? -42.185 30.124 25.060 1.00 52.31 180 GLU A CA 1
ATOM 1283 C C . GLU A 1 180 ? -43.373 30.814 24.387 1.00 52.31 180 GLU A C 1
ATOM 1285 O O . GLU A 1 180 ? -43.536 32.033 24.420 1.00 52.31 180 GLU A O 1
ATOM 1290 N N . ALA A 1 181 ? -44.109 30.028 23.604 1.00 49.78 181 ALA A N 1
ATOM 1291 C CA . ALA A 1 181 ? -45.366 30.436 23.031 1.00 49.78 181 ALA A CA 1
ATOM 1292 C C . ALA A 1 181 ? -46.325 30.518 24.208 1.00 49.78 181 ALA A C 1
ATOM 1294 O O . ALA A 1 181 ? -46.890 29.510 24.618 1.00 49.78 181 ALA A O 1
ATOM 1295 N N . ASP A 1 182 ? -46.414 31.720 24.764 1.00 54.12 182 ASP A N 1
ATOM 1296 C CA . ASP A 1 182 ? -47.425 32.168 25.706 1.00 54.12 182 ASP A CA 1
ATOM 1297 C C . ASP A 1 182 ? -48.809 31.769 25.151 1.00 54.12 182 ASP A C 1
ATOM 1299 O O . ASP A 1 182 ? -49.259 32.342 24.147 1.00 54.12 182 ASP A O 1
ATOM 1303 N N . PRO A 1 183 ? -49.496 30.753 25.710 1.00 55.47 183 PRO A N 1
ATOM 1304 C CA . PRO A 1 183 ? -50.877 30.522 25.355 1.00 55.47 183 PRO A CA 1
ATOM 1305 C C . PRO A 1 183 ? -51.716 31.579 26.073 1.00 55.47 183 PRO A C 1
ATOM 1307 O O . PRO A 1 183 ? -51.784 31.641 27.299 1.00 55.47 183 PRO A O 1
AT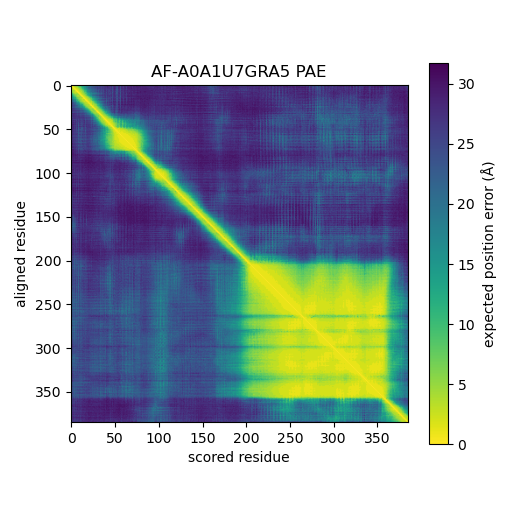OM 1310 N N . ALA A 1 184 ? -52.358 32.416 25.263 1.00 58.78 184 ALA A N 1
ATOM 1311 C CA . ALA A 1 184 ? -53.341 33.403 25.674 1.00 58.78 184 ALA A CA 1
ATOM 1312 C C . ALA A 1 184 ? -54.377 32.843 26.682 1.00 58.78 184 ALA A C 1
ATOM 1314 O O . ALA A 1 184 ? -54.744 31.665 26.612 1.00 58.78 184 ALA A O 1
ATOM 1315 N N . PRO A 1 185 ? -54.915 33.695 27.578 1.00 55.50 185 PRO A N 1
ATOM 1316 C CA . PRO A 1 185 ? -55.836 33.299 28.636 1.00 55.50 185 PRO A CA 1
ATOM 1317 C C . PRO A 1 185 ? -57.217 32.989 28.049 1.00 55.50 185 PRO A C 1
ATOM 1319 O O . PRO A 1 185 ? -58.060 33.871 27.881 1.00 55.50 185 PRO A O 1
ATOM 1322 N N . ALA A 1 186 ? -57.457 31.724 27.715 1.00 55.66 186 ALA A N 1
ATOM 1323 C CA . ALA A 1 186 ? -58.762 31.247 27.287 1.00 55.66 186 ALA A CA 1
ATOM 1324 C C . ALA A 1 186 ? -59.516 30.622 28.469 1.00 55.66 186 ALA A C 1
ATOM 1326 O O . ALA A 1 186 ? -59.259 29.489 28.857 1.00 55.66 186 ALA A O 1
ATOM 1327 N N . ALA A 1 187 ? -60.452 31.418 28.989 1.00 57.91 187 ALA A N 1
ATOM 1328 C CA . ALA A 1 187 ? -61.719 31.033 29.607 1.00 57.91 187 ALA A CA 1
ATOM 1329 C C . ALA A 1 187 ? -61.701 29.890 30.638 1.00 57.91 187 ALA A C 1
ATOM 1331 O O . ALA A 1 187 ? -61.736 28.709 30.307 1.00 57.91 187 ALA A O 1
ATOM 1332 N N . GLU A 1 188 ? -61.798 30.313 31.895 1.00 56.91 188 GLU A N 1
ATOM 1333 C CA . GLU A 1 188 ? -62.260 29.576 33.071 1.00 56.91 188 GLU A CA 1
ATOM 1334 C C . GLU A 1 188 ? -63.490 28.686 32.752 1.00 56.91 188 GLU A C 1
ATOM 1336 O O . GLU A 1 188 ? -64.592 29.205 32.543 1.00 56.91 188 GLU A O 1
ATOM 1341 N N . PRO A 1 189 ? -63.353 27.345 32.714 1.00 54.91 189 PRO A N 1
ATOM 1342 C CA . PRO A 1 189 ? -64.485 26.439 32.782 1.00 54.91 189 PRO A CA 1
ATOM 1343 C C . PRO A 1 189 ? -64.760 26.120 34.255 1.00 54.91 189 PRO A C 1
ATOM 1345 O O . PRO A 1 189 ? -63.866 25.750 35.015 1.00 54.91 189 PRO A O 1
ATOM 1348 N N . ALA A 1 190 ? -66.024 26.272 34.642 1.00 61.53 190 ALA A N 1
ATOM 1349 C CA . ALA A 1 190 ? -66.560 25.953 35.959 1.00 61.53 190 ALA A CA 1
ATOM 1350 C C . ALA A 1 190 ? -66.114 24.567 36.480 1.00 61.53 190 ALA A C 1
ATOM 1352 O O . ALA A 1 190 ? -65.948 23.645 35.681 1.00 61.53 190 ALA A O 1
ATOM 1353 N N . PRO A 1 191 ? -65.983 24.388 37.809 1.00 61.88 191 PRO A N 1
ATOM 1354 C CA . PRO A 1 191 ? -65.454 23.169 38.413 1.00 61.88 191 PRO A CA 1
ATOM 1355 C C . PRO A 1 191 ? -66.462 22.010 38.346 1.00 61.88 191 PRO A C 1
ATOM 1357 O O . PRO A 1 191 ? -67.533 22.111 38.950 1.00 61.88 191 PRO A O 1
ATOM 1360 N N . PRO A 1 192 ? -66.141 20.864 37.716 1.00 56.56 192 PRO A N 1
ATOM 1361 C CA . PRO A 1 192 ? -66.809 19.617 38.026 1.00 56.56 192 PRO A CA 1
ATOM 1362 C C . PRO A 1 192 ? -66.014 18.860 39.100 1.00 56.56 192 PRO A C 1
ATOM 1364 O O . PRO A 1 192 ? -64.876 18.457 38.890 1.00 56.56 192 PRO A O 1
ATOM 1367 N N . ALA A 1 193 ? -66.660 18.726 40.257 1.00 53.50 193 ALA A N 1
ATOM 1368 C CA . ALA A 1 193 ? -66.621 17.605 41.196 1.00 53.50 193 ALA A CA 1
ATOM 1369 C C . ALA A 1 193 ? -65.326 16.770 41.318 1.00 53.50 193 ALA A C 1
ATOM 1371 O O . ALA A 1 193 ? -64.991 15.979 40.442 1.00 53.50 193 ALA A O 1
ATOM 1372 N N . ASP A 1 194 ? -64.712 16.861 42.503 1.00 55.44 194 ASP A N 1
ATOM 1373 C CA . ASP A 1 194 ? -64.211 15.720 43.290 1.00 55.44 194 ASP A CA 1
ATOM 1374 C C . ASP A 1 194 ? -63.530 14.588 42.494 1.00 55.44 194 ASP A C 1
ATOM 1376 O O . ASP A 1 194 ? -63.931 13.422 42.513 1.00 55.44 194 ASP A O 1
ATOM 1380 N N . VAL A 1 195 ? -62.435 14.916 41.804 1.00 56.16 195 VAL A N 1
ATOM 1381 C CA . VAL A 1 195 ? -61.472 13.898 41.378 1.00 56.16 195 VAL A CA 1
ATOM 1382 C C . VAL A 1 195 ? -60.678 13.503 42.617 1.00 56.16 195 VAL A C 1
ATOM 1384 O O . VAL A 1 195 ? -59.806 14.240 43.078 1.00 56.16 195 VAL A O 1
ATOM 1387 N N . ALA A 1 196 ? -61.045 12.354 43.184 1.00 61.69 196 ALA A N 1
ATOM 1388 C CA . ALA A 1 196 ? -60.374 11.711 44.303 1.00 61.69 196 ALA A CA 1
ATOM 1389 C C . ALA A 1 196 ? -58.847 11.842 44.181 1.00 61.69 196 ALA A C 1
ATOM 1391 O O . ALA A 1 196 ? -58.258 11.409 43.188 1.00 61.69 196 ALA A O 1
ATOM 1392 N N . LYS A 1 197 ? -58.225 12.451 45.201 1.00 61.34 197 LYS A N 1
ATOM 1393 C CA . LYS A 1 197 ? -56.769 12.529 45.384 1.00 61.34 197 LYS A CA 1
ATOM 1394 C C . LYS A 1 197 ? -56.153 11.171 45.004 1.00 61.34 197 LYS A C 1
ATOM 1396 O O . LYS A 1 197 ? -56.488 10.185 45.667 1.00 61.34 197 LYS A O 1
ATOM 1401 N N . PRO A 1 198 ? -55.302 11.086 43.963 1.00 63.03 198 PRO A N 1
ATOM 1402 C CA . PRO A 1 198 ? -54.634 9.839 43.630 1.00 63.03 198 PRO A CA 1
ATOM 1403 C C . PRO A 1 198 ? -53.857 9.393 44.866 1.00 63.03 198 PRO A C 1
ATOM 1405 O O . PRO A 1 198 ? -53.081 10.173 45.417 1.00 63.03 198 PRO A O 1
ATOM 1408 N N . ALA A 1 199 ? -54.136 8.179 45.339 1.00 62.97 199 ALA A N 1
ATOM 1409 C CA . ALA A 1 199 ? -53.460 7.603 46.489 1.00 62.97 199 ALA A CA 1
ATOM 1410 C C . ALA A 1 199 ? -51.941 7.695 46.280 1.00 62.97 199 ALA A C 1
ATOM 1412 O O . ALA A 1 199 ? -51.429 7.250 45.252 1.00 62.97 199 ALA A O 1
ATOM 1413 N N . GLU A 1 200 ? -51.248 8.313 47.237 1.00 64.56 200 GLU A N 1
ATOM 1414 C CA . GLU A 1 200 ? -49.795 8.458 47.240 1.00 64.56 200 GLU A CA 1
ATOM 1415 C C . GLU A 1 200 ? -49.164 7.065 47.143 1.00 64.56 200 GLU A C 1
ATOM 1417 O O . GLU A 1 200 ? -49.207 6.273 48.086 1.00 64.56 200 GLU A O 1
ATOM 1422 N N . THR A 1 201 ? -48.617 6.729 45.976 1.00 74.12 201 THR A N 1
ATOM 1423 C CA . THR A 1 201 ? -47.810 5.520 45.830 1.00 74.12 201 THR A CA 1
ATOM 1424 C C . THR A 1 201 ? -46.593 5.651 46.744 1.00 74.12 201 THR A C 1
ATOM 1426 O O . THR A 1 201 ? -45.917 6.683 46.679 1.00 74.12 201 THR A O 1
ATOM 1429 N N . PRO A 1 202 ? -46.304 4.648 47.590 1.00 80.81 202 PRO A N 1
ATOM 1430 C CA . PRO A 1 202 ? -45.185 4.706 48.519 1.00 80.81 202 PRO A CA 1
ATOM 1431 C C . PRO A 1 202 ? -43.882 4.952 47.755 1.00 80.81 202 PRO A C 1
ATOM 1433 O O . PRO A 1 202 ? -43.629 4.331 46.720 1.00 80.81 202 PRO A O 1
ATOM 1436 N N . LEU A 1 203 ? -43.074 5.890 48.255 1.00 83.88 203 LEU A N 1
ATOM 1437 C CA . LEU A 1 203 ? -41.754 6.178 47.702 1.00 83.88 203 LEU A CA 1
ATOM 1438 C C . LEU A 1 203 ? -40.915 4.886 47.732 1.00 83.88 203 LEU A C 1
ATOM 1440 O O . LEU A 1 203 ? -40.909 4.209 48.765 1.00 83.88 203 LEU A O 1
ATOM 1444 N N . PRO A 1 204 ? -40.232 4.527 46.629 1.00 85.25 204 PRO A N 1
ATOM 1445 C CA . PRO A 1 204 ? -39.402 3.328 46.577 1.00 85.25 204 PRO A CA 1
ATOM 1446 C C . PRO A 1 204 ? -38.339 3.375 47.673 1.00 85.25 204 PRO A C 1
ATOM 1448 O O . PRO A 1 204 ? -37.791 4.440 47.979 1.00 85.25 204 PRO A O 1
ATOM 1451 N N . SER A 1 205 ? -38.055 2.223 48.277 1.00 92.62 205 SER A N 1
ATOM 1452 C CA . SER A 1 205 ? -37.056 2.155 49.342 1.00 92.62 205 SER A CA 1
ATOM 1453 C C . SER A 1 205 ? -35.654 2.453 48.786 1.00 92.62 205 SER A C 1
ATOM 1455 O O . SER A 1 205 ? -35.366 2.262 47.602 1.00 92.62 205 SER A O 1
ATOM 1457 N N . GLN A 1 206 ? -34.747 2.953 49.630 1.00 93.88 206 GLN A N 1
ATOM 1458 C CA . GLN A 1 206 ? -33.379 3.287 49.208 1.00 93.88 206 GLN A CA 1
ATOM 1459 C C . GLN A 1 206 ? -32.628 2.065 48.647 1.00 93.88 206 GLN A C 1
ATOM 1461 O O . GLN A 1 206 ? -31.831 2.201 47.719 1.00 93.88 206 GLN A O 1
ATOM 1466 N N . GLU A 1 207 ? -32.893 0.881 49.201 1.00 95.06 207 GLU A N 1
ATOM 1467 C CA . GLU A 1 207 ? -32.317 -0.386 48.752 1.00 95.06 207 GLU A CA 1
ATOM 1468 C C . GLU A 1 207 ? -32.798 -0.745 47.339 1.00 95.06 207 GLU A C 1
ATOM 1470 O O . GLU A 1 207 ? -31.972 -0.969 46.455 1.00 95.06 207 GLU A O 1
ATOM 1475 N N . GLU A 1 208 ? -34.106 -0.641 47.079 1.00 94.38 208 GLU A N 1
ATOM 1476 C CA . GLU A 1 208 ? -34.686 -0.837 45.741 1.00 94.38 208 GLU A CA 1
ATOM 1477 C C . GLU A 1 208 ? -34.109 0.139 44.706 1.00 94.38 208 GLU A C 1
ATOM 1479 O O . GLU A 1 208 ? -33.864 -0.228 43.554 1.00 94.38 208 GLU A O 1
ATOM 1484 N N . MET A 1 209 ? -33.862 1.393 45.095 1.00 95.06 209 MET A N 1
ATOM 1485 C CA . MET A 1 209 ? -33.251 2.380 44.203 1.00 95.06 209 MET A CA 1
ATOM 1486 C C . MET A 1 209 ? -31.803 2.010 43.854 1.00 95.06 209 MET A C 1
ATOM 1488 O O . MET A 1 209 ? -31.410 2.100 42.691 1.00 95.06 209 MET A O 1
ATOM 1492 N N . MET A 1 210 ? -31.012 1.558 44.831 1.00 96.88 210 MET A N 1
ATOM 1493 C CA . MET A 1 210 ? -29.633 1.119 44.594 1.00 96.88 210 MET A CA 1
ATOM 1494 C C . MET A 1 210 ? -29.569 -0.131 43.710 1.00 96.88 210 MET A C 1
ATOM 1496 O O . MET A 1 210 ? -28.691 -0.225 42.851 1.00 96.88 210 MET A O 1
ATOM 1500 N N . GLU A 1 211 ? -30.501 -1.071 43.871 1.00 97.06 211 GLU A N 1
ATOM 1501 C CA . GLU A 1 211 ? -30.607 -2.243 42.998 1.00 97.06 211 GLU A CA 1
ATOM 1502 C C . GLU A 1 211 ? -30.978 -1.868 41.562 1.00 97.06 211 GLU A C 1
ATOM 1504 O O . GLU A 1 211 ? -30.337 -2.352 40.629 1.00 97.06 211 GLU A O 1
ATOM 1509 N N . ARG A 1 212 ? -31.929 -0.943 41.364 1.00 96.06 212 ARG A N 1
ATOM 1510 C CA . ARG A 1 212 ? -32.259 -0.426 40.024 1.00 96.06 212 ARG A CA 1
ATOM 1511 C C . ARG A 1 212 ? -31.056 0.218 39.344 1.00 96.06 212 ARG A C 1
ATOM 1513 O O . ARG A 1 212 ? -30.824 -0.038 38.167 1.00 96.06 212 ARG A O 1
ATOM 1520 N N . ILE A 1 213 ? -30.263 0.998 40.082 1.00 96.69 213 ILE A N 1
ATOM 1521 C CA . ILE A 1 213 ? -29.042 1.620 39.547 1.00 96.69 213 ILE A CA 1
ATOM 1522 C C . ILE A 1 213 ? -28.028 0.550 39.120 1.00 96.69 213 ILE A C 1
ATOM 1524 O O . ILE A 1 213 ? -27.417 0.682 38.060 1.00 96.69 213 ILE A O 1
ATOM 1528 N N . ARG A 1 214 ? -27.857 -0.522 39.908 1.00 98.00 214 ARG A N 1
ATOM 1529 C CA . ARG A 1 214 ? -26.959 -1.635 39.550 1.00 98.00 214 ARG A CA 1
ATOM 1530 C C . ARG A 1 214 ? -27.434 -2.358 38.293 1.00 98.00 214 ARG A C 1
ATOM 1532 O O . ARG A 1 214 ? -26.646 -2.525 37.369 1.00 98.00 214 ARG A O 1
ATOM 1539 N N . GLN A 1 215 ? -28.718 -2.700 38.220 1.00 98.19 215 GLN A N 1
ATOM 1540 C CA . GLN A 1 215 ? -29.301 -3.356 37.046 1.00 98.19 215 GLN A CA 1
ATOM 1541 C C . GLN A 1 215 ? -29.191 -2.479 35.792 1.00 98.19 215 GLN A C 1
ATOM 1543 O O . GLN A 1 215 ? -28.825 -2.960 34.722 1.00 98.19 215 GLN A O 1
ATOM 1548 N N . GLU A 1 216 ? -29.444 -1.173 35.908 1.00 97.56 216 GLU A N 1
ATOM 1549 C CA . GLU A 1 216 ? -29.291 -0.241 34.789 1.00 97.56 216 GLU A CA 1
ATOM 1550 C C . GLU A 1 216 ? -27.824 -0.119 34.344 1.00 97.56 216 GLU A C 1
ATOM 1552 O O . GLU A 1 216 ? -27.542 -0.074 33.144 1.00 97.56 216 GLU A O 1
ATOM 1557 N N . ALA A 1 217 ? -26.878 -0.100 35.288 1.00 98.00 217 ALA A N 1
ATOM 1558 C CA . ALA A 1 217 ? -25.451 -0.084 34.982 1.00 98.00 217 ALA A CA 1
ATOM 1559 C C . ALA A 1 217 ? -25.005 -1.367 34.261 1.00 98.00 217 ALA A C 1
ATOM 1561 O O . ALA A 1 217 ? -24.260 -1.280 33.284 1.00 98.00 217 ALA A O 1
ATOM 1562 N N . GLU A 1 218 ? -25.496 -2.533 34.684 1.00 98.38 218 GLU A N 1
ATOM 1563 C CA . GLU A 1 218 ? -25.230 -3.821 34.034 1.00 98.38 218 GLU A CA 1
ATOM 1564 C C . GLU A 1 218 ? -25.796 -3.865 32.609 1.00 98.38 218 GLU A C 1
ATOM 1566 O O . GLU A 1 218 ? -25.075 -4.199 31.668 1.00 98.38 218 GLU A O 1
ATOM 1571 N N . LEU A 1 219 ? -27.047 -3.438 32.410 1.00 98.06 219 LEU A N 1
ATOM 1572 C CA . LEU A 1 219 ? -27.655 -3.373 31.077 1.00 98.06 219 LEU A CA 1
ATOM 1573 C C . LEU A 1 219 ? -26.896 -2.419 30.146 1.00 98.06 219 LEU A C 1
ATOM 1575 O O . LEU A 1 219 ? -26.647 -2.753 28.987 1.00 98.06 219 LEU A O 1
ATOM 1579 N N . LYS A 1 220 ? -26.470 -1.252 30.645 1.00 98.19 220 LYS A N 1
ATOM 1580 C CA . LYS A 1 220 ? -25.651 -0.307 29.868 1.00 98.19 220 LYS A CA 1
ATOM 1581 C C . LYS A 1 220 ? -24.269 -0.866 29.547 1.00 98.19 220 LYS A C 1
ATOM 1583 O O . LYS A 1 220 ? -23.761 -0.610 28.457 1.00 98.19 220 LYS A O 1
ATOM 1588 N N . ALA A 1 221 ? -23.656 -1.614 30.463 1.00 98.12 221 ALA A N 1
ATOM 1589 C CA . ALA A 1 221 ? -22.377 -2.270 30.212 1.00 98.12 221 ALA A CA 1
ATOM 1590 C C . ALA A 1 221 ? -22.502 -3.309 29.087 1.00 98.12 221 ALA A C 1
ATOM 1592 O O . ALA A 1 221 ? -21.689 -3.300 28.164 1.00 98.12 221 ALA A O 1
ATOM 1593 N N . ILE A 1 222 ? -23.564 -4.123 29.107 1.00 98.38 222 ILE A N 1
ATOM 1594 C CA . ILE A 1 222 ? -23.856 -5.102 28.050 1.00 98.38 222 ILE A CA 1
ATOM 1595 C C . ILE A 1 222 ? -24.069 -4.402 26.701 1.00 98.38 222 ILE A C 1
ATOM 1597 O O . ILE A 1 222 ? -23.456 -4.790 25.710 1.00 98.38 222 ILE A O 1
ATOM 1601 N N . GLN A 1 223 ? -24.870 -3.332 26.657 1.00 97.94 223 GLN A N 1
ATOM 1602 C CA . GLN A 1 223 ? -25.109 -2.575 25.422 1.00 97.94 223 GLN A CA 1
ATOM 1603 C C . GLN A 1 223 ? -23.829 -1.953 24.850 1.00 97.94 223 GLN A C 1
ATOM 1605 O O . GLN A 1 223 ? -23.619 -1.977 23.639 1.00 97.94 223 GLN A O 1
ATOM 1610 N N . ARG A 1 224 ? -22.953 -1.401 25.701 1.00 97.88 224 ARG A N 1
ATOM 1611 C CA . ARG A 1 224 ? -21.667 -0.839 25.256 1.00 97.88 224 ARG A CA 1
ATOM 1612 C C . ARG A 1 224 ? -20.746 -1.913 24.693 1.00 97.88 224 ARG A C 1
ATOM 1614 O O . ARG A 1 224 ? -20.208 -1.708 23.611 1.00 97.88 224 ARG A O 1
ATOM 1621 N N . ALA A 1 225 ? -20.624 -3.046 25.381 1.00 98.25 225 ALA A N 1
ATOM 1622 C CA . ALA A 1 225 ? -19.831 -4.175 24.903 1.00 98.25 225 ALA A CA 1
ATOM 1623 C C . ALA A 1 225 ? -20.360 -4.711 23.561 1.00 98.25 225 ALA A C 1
ATOM 1625 O O . ALA A 1 225 ? -19.583 -5.057 22.674 1.00 98.25 225 ALA A O 1
ATOM 1626 N N . GLU A 1 226 ? -21.683 -4.734 23.371 1.00 98.12 226 GLU A N 1
ATOM 1627 C CA . GLU A 1 226 ? -22.287 -5.124 22.097 1.00 98.12 226 GLU A CA 1
ATOM 1628 C C . GLU A 1 226 ? -21.989 -4.114 20.976 1.00 98.12 226 GLU A C 1
ATOM 1630 O O . GLU A 1 226 ? -21.645 -4.518 19.865 1.00 98.12 226 GLU A O 1
ATOM 1635 N N . MET A 1 227 ? -22.077 -2.808 21.250 1.00 97.69 227 MET A N 1
ATOM 1636 C CA . MET A 1 227 ? -21.720 -1.777 20.268 1.00 97.69 227 MET A CA 1
ATOM 1637 C C . MET A 1 227 ? -20.238 -1.829 19.890 1.00 97.69 227 MET A C 1
ATOM 1639 O O . MET A 1 227 ? -19.918 -1.745 18.708 1.00 97.69 227 MET A O 1
ATOM 1643 N N . GLU A 1 228 ? -19.346 -1.998 20.865 1.00 97.75 228 GLU A N 1
ATOM 1644 C CA . GLU A 1 228 ? -17.904 -2.130 20.635 1.00 97.75 228 GLU A CA 1
ATOM 1645 C C . GLU A 1 228 ? -17.590 -3.359 19.777 1.00 97.75 228 GLU A C 1
ATOM 1647 O O . GLU A 1 228 ? -16.840 -3.266 18.805 1.00 97.75 228 GLU A O 1
ATOM 1652 N N . ARG A 1 229 ? -18.246 -4.491 20.055 1.00 98.31 229 ARG A N 1
ATOM 1653 C CA . ARG A 1 229 ? -18.117 -5.695 19.234 1.00 98.31 229 ARG A CA 1
ATOM 1654 C C . ARG A 1 229 ? -18.555 -5.453 17.787 1.00 98.31 229 ARG A C 1
ATOM 1656 O O . ARG A 1 229 ? -17.839 -5.846 16.871 1.00 98.31 229 ARG A O 1
ATOM 1663 N N . ARG A 1 230 ? -19.698 -4.792 17.565 1.00 97.88 230 ARG A N 1
ATOM 1664 C CA . ARG A 1 230 ? -20.165 -4.457 16.205 1.00 97.88 230 ARG A CA 1
ATOM 1665 C C . ARG A 1 230 ? -19.179 -3.536 15.483 1.00 97.88 230 ARG A C 1
ATOM 1667 O O . ARG A 1 230 ? -18.865 -3.777 14.325 1.00 97.88 230 ARG A O 1
ATOM 1674 N N . GLN A 1 231 ? -18.637 -2.536 16.179 1.00 97.44 231 GLN A N 1
ATOM 1675 C CA . GLN A 1 231 ? -17.621 -1.641 15.617 1.00 97.44 231 GLN A CA 1
ATOM 1676 C C . GLN A 1 231 ? -16.339 -2.388 15.231 1.00 97.44 231 GLN A C 1
ATOM 1678 O O . GLN A 1 231 ? -15.777 -2.121 14.170 1.00 97.44 231 GLN A O 1
ATOM 1683 N N . ALA A 1 232 ? -15.883 -3.332 16.059 1.00 97.19 232 ALA A N 1
ATOM 1684 C CA . ALA A 1 232 ? -14.720 -4.156 15.748 1.00 97.19 232 ALA A CA 1
ATOM 1685 C C . ALA A 1 232 ? -14.958 -5.023 14.499 1.00 97.19 232 ALA A C 1
ATOM 1687 O O . ALA A 1 232 ? -14.131 -5.013 13.587 1.00 97.19 232 ALA A O 1
ATOM 1688 N N . GLU A 1 233 ? -16.112 -5.694 14.418 1.00 97.19 233 GLU A N 1
ATOM 1689 C CA . GLU A 1 233 ? -16.505 -6.506 13.256 1.00 97.19 233 GLU A CA 1
ATOM 1690 C C . GLU A 1 233 ? -16.593 -5.657 11.969 1.00 97.19 233 GLU A C 1
ATOM 1692 O O . GLU A 1 233 ? -16.110 -6.071 10.913 1.00 97.19 233 GLU A O 1
ATOM 1697 N N . ASP A 1 234 ? -17.149 -4.445 12.042 1.00 97.25 234 ASP A N 1
ATOM 1698 C CA . ASP A 1 234 ? -17.237 -3.535 10.893 1.00 97.25 234 ASP A CA 1
ATOM 1699 C C . ASP A 1 234 ? -15.853 -3.042 10.439 1.00 97.25 234 ASP A C 1
ATOM 1701 O O . ASP A 1 234 ? -15.563 -2.994 9.239 1.00 97.25 234 ASP A O 1
ATOM 1705 N N . LEU A 1 235 ? -14.956 -2.726 11.379 1.00 96.12 235 LEU A N 1
ATOM 1706 C CA . LEU A 1 235 ? -13.576 -2.351 11.061 1.00 96.12 235 LEU A CA 1
ATOM 1707 C C . LEU A 1 235 ? -12.799 -3.501 10.411 1.00 96.12 235 LEU A C 1
ATOM 1709 O O . LEU A 1 235 ? -11.984 -3.256 9.519 1.00 96.12 235 LEU A O 1
ATOM 1713 N N . GLU A 1 236 ? -13.021 -4.744 10.836 1.00 95.62 236 GLU A N 1
ATOM 1714 C CA . GLU A 1 236 ? -12.423 -5.924 10.206 1.00 95.62 236 GLU A CA 1
ATOM 1715 C C . GLU A 1 236 ? -12.925 -6.116 8.774 1.00 95.62 236 GLU A C 1
ATOM 1717 O O . GLU A 1 236 ? -12.111 -6.282 7.864 1.00 95.62 236 GLU A O 1
ATOM 1722 N N . ARG A 1 237 ? -14.234 -5.974 8.536 1.00 96.88 237 ARG A N 1
ATOM 1723 C CA . ARG A 1 237 ? -14.813 -6.047 7.184 1.00 96.88 237 ARG A CA 1
ATOM 1724 C C . ARG A 1 237 ? -14.225 -4.999 6.247 1.00 96.88 237 ARG A C 1
ATOM 1726 O O . ARG A 1 237 ? -13.792 -5.337 5.147 1.00 96.88 237 ARG A O 1
ATOM 1733 N N . LEU A 1 238 ? -14.126 -3.748 6.699 1.00 96.06 238 LEU A N 1
ATOM 1734 C CA . LEU A 1 238 ? -13.519 -2.670 5.913 1.00 96.06 238 LEU A CA 1
ATOM 1735 C C . LEU A 1 238 ? -12.045 -2.955 5.589 1.00 96.06 238 LEU A C 1
ATOM 1737 O O . LEU A 1 238 ? -11.584 -2.680 4.477 1.00 96.06 238 LEU A O 1
ATOM 1741 N N . LYS A 1 239 ? -11.294 -3.541 6.532 1.00 91.81 239 LYS A N 1
ATOM 1742 C CA . LYS A 1 239 ? -9.908 -3.965 6.287 1.00 91.81 239 LYS A CA 1
ATOM 1743 C C . LYS A 1 239 ? -9.851 -5.061 5.225 1.00 91.81 239 LYS A C 1
ATOM 1745 O O . LYS A 1 239 ? -9.073 -4.927 4.282 1.00 91.81 239 LYS A O 1
ATOM 1750 N N . GLU A 1 240 ? -10.675 -6.099 5.324 1.00 94.56 240 GLU A N 1
ATOM 1751 C CA . GLU A 1 240 ? -10.715 -7.178 4.330 1.00 94.56 240 GLU A CA 1
ATOM 1752 C C . GLU A 1 240 ? -11.088 -6.676 2.932 1.00 94.56 240 GLU A C 1
ATOM 1754 O O . GLU A 1 240 ? -10.448 -7.049 1.948 1.00 94.56 240 GLU A O 1
ATOM 1759 N N . GLU A 1 241 ? -12.099 -5.812 2.831 1.00 96.12 241 GLU A N 1
ATOM 1760 C CA . GLU A 1 241 ? -12.508 -5.190 1.569 1.00 96.12 241 GLU A CA 1
ATOM 1761 C C . GLU A 1 241 ? -11.375 -4.359 0.960 1.00 96.12 241 GLU A C 1
ATOM 1763 O O . GLU A 1 241 ? -11.107 -4.459 -0.239 1.00 96.12 241 GLU A O 1
ATOM 1768 N N . SER A 1 242 ? -10.653 -3.595 1.786 1.00 92.94 242 SER A N 1
ATOM 1769 C CA . SER A 1 242 ? -9.503 -2.815 1.325 1.00 92.94 242 SER A CA 1
ATOM 1770 C C . SER A 1 242 ? -8.374 -3.700 0.784 1.00 92.94 242 SER A C 1
ATOM 1772 O O . SER A 1 242 ? -7.794 -3.386 -0.257 1.00 92.94 242 SER A O 1
ATOM 1774 N N . VAL A 1 243 ? -8.099 -4.842 1.429 1.00 91.88 243 VAL A N 1
ATOM 1775 C CA . VAL A 1 243 ? -7.084 -5.803 0.970 1.00 91.88 243 VAL A CA 1
ATOM 1776 C C . VAL A 1 243 ? -7.515 -6.440 -0.349 1.00 91.88 243 VAL A C 1
ATOM 1778 O O . VAL A 1 243 ? -6.722 -6.460 -1.289 1.00 91.88 243 VAL A O 1
ATOM 1781 N N . LYS A 1 244 ? -8.772 -6.890 -0.458 1.00 95.38 244 LYS A N 1
ATOM 1782 C CA . LYS A 1 244 ? -9.323 -7.467 -1.698 1.00 95.38 244 LYS A CA 1
ATOM 1783 C C . LYS A 1 244 ? -9.226 -6.484 -2.862 1.00 95.38 244 LYS A C 1
ATOM 1785 O O . LYS A 1 244 ? -8.715 -6.835 -3.923 1.00 95.38 244 LYS A O 1
ATOM 1790 N N . ARG A 1 245 ? -9.628 -5.228 -2.643 1.00 95.69 245 ARG A N 1
ATOM 1791 C CA . ARG A 1 245 ? -9.519 -4.166 -3.650 1.00 95.69 245 ARG A CA 1
ATOM 1792 C C . ARG A 1 245 ? -8.072 -3.957 -4.099 1.00 95.69 245 ARG A C 1
ATOM 1794 O O . ARG A 1 245 ? -7.802 -3.912 -5.298 1.00 95.69 245 ARG A O 1
ATOM 1801 N N . LEU A 1 246 ? -7.133 -3.885 -3.155 1.00 94.94 246 LEU A N 1
ATOM 1802 C CA . LEU A 1 246 ? -5.712 -3.763 -3.477 1.00 94.94 246 LEU A CA 1
ATOM 1803 C C . LEU A 1 246 ? -5.209 -4.970 -4.280 1.00 94.94 246 LEU A C 1
ATOM 1805 O O . LEU A 1 246 ? -4.446 -4.798 -5.225 1.00 94.94 246 LEU A O 1
ATOM 1809 N N . GLU A 1 247 ? -5.617 -6.195 -3.954 1.00 94.44 247 GLU A N 1
ATOM 1810 C CA . GLU A 1 247 ? -5.224 -7.394 -4.707 1.00 94.44 247 GLU A CA 1
ATOM 1811 C C . GLU A 1 247 ? -5.730 -7.383 -6.155 1.00 94.44 247 GLU A C 1
ATOM 1813 O O . GLU A 1 247 ? -4.975 -7.717 -7.078 1.00 94.44 247 GLU A O 1
ATOM 1818 N N . GLU A 1 248 ? -6.968 -6.943 -6.373 1.00 96.31 248 GLU A N 1
ATOM 1819 C CA . GLU A 1 248 ? -7.538 -6.761 -7.708 1.00 96.31 248 GLU A CA 1
ATOM 1820 C C . GLU A 1 248 ? -6.780 -5.696 -8.510 1.00 96.31 248 GLU A C 1
ATOM 1822 O O . GLU A 1 248 ? -6.382 -5.948 -9.655 1.00 96.31 248 GLU A O 1
ATOM 1827 N N . GLU A 1 249 ? -6.508 -4.538 -7.901 1.00 96.81 249 GLU A N 1
ATOM 1828 C CA . GLU A 1 249 ? -5.723 -3.452 -8.498 1.00 96.81 249 GLU A CA 1
ATOM 1829 C C . GLU A 1 249 ? -4.307 -3.931 -8.865 1.00 96.81 249 GLU A C 1
ATOM 1831 O O . GLU A 1 249 ? -3.838 -3.710 -9.985 1.00 96.81 249 GLU A O 1
ATOM 1836 N N . ARG A 1 250 ? -3.646 -4.698 -7.986 1.00 96.75 250 ARG A N 1
ATOM 1837 C CA . ARG A 1 250 ? -2.333 -5.313 -8.259 1.00 96.75 250 ARG A CA 1
ATOM 1838 C C . ARG A 1 250 ? -2.384 -6.265 -9.452 1.00 96.75 250 ARG A C 1
ATOM 1840 O O . ARG A 1 250 ? -1.485 -6.253 -10.300 1.00 96.75 250 ARG A O 1
ATOM 1847 N N . ALA A 1 251 ? -3.414 -7.106 -9.537 1.00 97.06 251 ALA A N 1
ATOM 1848 C CA . ALA A 1 251 ? -3.576 -8.034 -10.651 1.00 97.06 251 ALA A CA 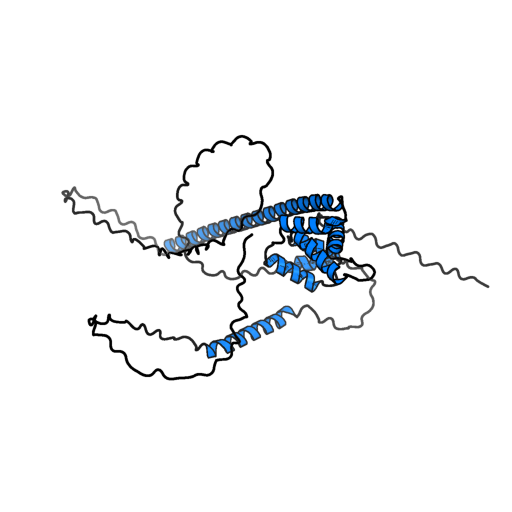1
ATOM 1849 C C . ALA A 1 251 ? -3.776 -7.287 -11.979 1.00 97.06 251 ALA A C 1
ATOM 1851 O O . ALA A 1 251 ? -3.177 -7.666 -12.994 1.00 97.06 251 ALA A O 1
ATOM 1852 N N . GLN A 1 252 ? -4.572 -6.214 -11.973 1.00 98.06 252 GLN A N 1
ATOM 1853 C CA . GLN A 1 252 ? -4.776 -5.340 -13.128 1.00 98.06 252 GLN A CA 1
ATOM 1854 C C . GLN A 1 252 ? -3.476 -4.648 -13.553 1.00 98.06 252 GLN A C 1
ATOM 1856 O O . GLN A 1 252 ? -3.072 -4.803 -14.709 1.00 98.06 252 GLN A O 1
ATOM 1861 N N . PHE A 1 253 ? -2.775 -3.999 -12.619 1.00 98.31 253 PHE A N 1
ATOM 1862 C CA . PHE A 1 253 ? -1.493 -3.335 -12.863 1.00 98.31 253 PHE A CA 1
ATOM 1863 C C . PHE A 1 253 ? -0.487 -4.290 -13.513 1.00 98.31 253 PHE A C 1
ATOM 1865 O O . PHE A 1 253 ? 0.071 -4.006 -14.569 1.00 98.31 253 PHE A O 1
ATOM 1872 N N . ARG A 1 254 ? -0.320 -5.503 -12.969 1.00 98.06 254 ARG A N 1
ATOM 1873 C CA . ARG A 1 254 ? 0.609 -6.504 -13.526 1.00 98.06 254 ARG A CA 1
ATOM 1874 C C . ARG A 1 254 ? 0.192 -7.058 -14.885 1.00 98.06 254 ARG A C 1
ATOM 1876 O O . ARG A 1 254 ? 1.046 -7.552 -15.625 1.00 98.06 254 ARG A O 1
ATOM 1883 N N . ARG A 1 255 ? -1.104 -7.081 -15.217 1.00 98.50 255 ARG A N 1
ATOM 1884 C CA . ARG A 1 255 ? -1.560 -7.437 -16.574 1.00 98.50 255 ARG A CA 1
ATOM 1885 C C . ARG A 1 255 ? -1.153 -6.353 -17.569 1.00 98.50 255 ARG A C 1
ATOM 1887 O O . ARG A 1 255 ? -0.571 -6.693 -18.595 1.00 98.50 255 ARG A O 1
ATOM 1894 N N . GLN A 1 256 ? -1.388 -5.085 -17.235 1.00 98.50 256 GLN A N 1
ATOM 1895 C CA . GLN A 1 256 ? -1.011 -3.952 -18.082 1.00 98.50 256 GLN A CA 1
ATOM 1896 C C . GLN A 1 256 ? 0.513 -3.833 -18.213 1.00 98.50 256 GLN A C 1
ATOM 1898 O O . GLN A 1 256 ? 1.023 -3.752 -19.326 1.00 98.50 256 GLN A O 1
ATOM 1903 N N . LEU A 1 257 ? 1.256 -3.999 -17.115 1.00 98.38 257 LEU A N 1
ATOM 1904 C CA . LEU A 1 257 ? 2.721 -4.013 -17.114 1.00 98.38 257 LEU A CA 1
ATOM 1905 C C . LEU A 1 257 ? 3.293 -5.113 -18.025 1.00 98.38 257 LEU A C 1
ATOM 1907 O O . LEU A 1 257 ? 4.237 -4.882 -18.775 1.00 98.38 257 LEU A O 1
ATOM 1911 N N . ARG A 1 258 ? 2.689 -6.312 -18.019 1.00 98.44 258 ARG A N 1
ATOM 1912 C CA . ARG A 1 258 ? 3.039 -7.391 -18.962 1.00 98.44 258 ARG A CA 1
ATOM 1913 C C . ARG A 1 258 ? 2.743 -7.027 -20.413 1.00 98.44 258 ARG A C 1
ATOM 1915 O O . ARG A 1 258 ? 3.455 -7.505 -21.288 1.00 98.44 258 ARG A O 1
ATOM 1922 N N . SER A 1 259 ? 1.691 -6.253 -20.670 1.00 98.19 259 SER A N 1
ATOM 1923 C CA . SER A 1 259 ? 1.359 -5.779 -22.015 1.00 98.19 259 SER A CA 1
ATOM 1924 C C . SER A 1 259 ? 2.404 -4.785 -22.516 1.00 98.19 259 SER A C 1
ATOM 1926 O O . SER A 1 259 ? 2.918 -4.964 -23.615 1.00 98.19 259 SER A O 1
ATOM 1928 N N . ILE A 1 260 ? 2.786 -3.810 -21.684 1.00 98.06 260 ILE A N 1
ATOM 1929 C CA . ILE A 1 260 ? 3.810 -2.807 -22.017 1.00 98.06 260 ILE A CA 1
ATOM 1930 C C . ILE A 1 260 ? 5.152 -3.484 -22.310 1.00 98.06 260 ILE A C 1
ATOM 1932 O O . ILE A 1 260 ? 5.767 -3.225 -23.337 1.00 98.06 260 ILE A O 1
ATOM 1936 N N . LEU A 1 261 ? 5.573 -4.435 -21.468 1.00 97.88 261 LEU A N 1
ATOM 1937 C CA . LEU A 1 261 ? 6.846 -5.145 -21.652 1.00 97.88 261 LEU A CA 1
ATOM 1938 C C . LEU A 1 261 ? 6.888 -6.087 -22.867 1.00 97.88 261 LEU A C 1
ATOM 1940 O O . LEU A 1 261 ? 7.973 -6.542 -23.228 1.00 97.88 261 LEU A O 1
ATOM 1944 N N . LYS A 1 262 ? 5.738 -6.422 -23.463 1.00 98.06 262 LYS A N 1
ATOM 1945 C CA . LYS A 1 262 ? 5.659 -7.167 -24.731 1.00 98.06 262 LYS A CA 1
ATOM 1946 C C . LYS A 1 262 ? 5.710 -6.254 -25.960 1.00 98.06 262 LYS A C 1
ATOM 1948 O O . LYS A 1 262 ? 5.881 -6.774 -27.059 1.00 98.06 262 LYS A O 1
ATOM 1953 N N . GLY A 1 263 ? 5.493 -4.952 -25.778 1.00 96.81 263 GLY A N 1
ATOM 1954 C CA . GLY A 1 263 ? 5.534 -3.952 -26.838 1.00 96.81 263 GLY A CA 1
ATOM 1955 C C . GLY A 1 263 ? 6.959 -3.576 -27.244 1.00 96.81 263 GLY A C 1
ATOM 1956 O O . GLY A 1 263 ? 7.917 -4.314 -27.006 1.00 96.81 263 GLY A O 1
ATOM 1957 N N . GLU A 1 264 ? 7.090 -2.411 -27.872 1.00 94.50 264 GLU A N 1
ATOM 1958 C CA . GLU A 1 264 ? 8.374 -1.880 -28.318 1.00 94.50 264 GLU A CA 1
ATOM 1959 C C . GLU A 1 264 ? 9.244 -1.446 -27.121 1.00 94.50 264 GLU A C 1
ATOM 1961 O O . GLU A 1 264 ? 8.756 -0.757 -26.223 1.00 94.50 264 GLU A O 1
ATOM 1966 N N . PRO A 1 265 ? 10.531 -1.842 -27.063 1.00 91.62 265 PRO A N 1
ATOM 1967 C CA . PRO A 1 265 ? 11.377 -1.566 -25.903 1.00 91.62 265 PRO A CA 1
ATOM 1968 C C . PRO A 1 265 ? 11.770 -0.090 -25.752 1.00 91.62 265 PRO A C 1
ATOM 1970 O O . PRO A 1 265 ? 12.119 0.299 -24.640 1.00 91.62 265 PRO A O 1
ATOM 1973 N N . ALA A 1 266 ? 11.729 0.709 -26.826 1.00 95.12 266 ALA A N 1
ATOM 1974 C CA . ALA A 1 266 ? 12.180 2.103 -26.817 1.00 95.12 266 ALA A CA 1
ATOM 1975 C C . ALA A 1 266 ? 11.328 2.988 -25.889 1.00 95.12 266 ALA A C 1
ATOM 1977 O O . ALA A 1 266 ? 11.874 3.700 -25.052 1.00 95.12 266 ALA A O 1
ATOM 1978 N N . ASP A 1 267 ? 10.002 2.848 -25.954 1.00 96.75 267 ASP A N 1
ATOM 1979 C CA . ASP A 1 267 ? 9.059 3.679 -25.189 1.00 96.75 267 ASP A CA 1
ATOM 1980 C C . ASP A 1 267 ? 8.549 2.998 -23.909 1.00 96.75 267 ASP A C 1
ATOM 1982 O O . ASP A 1 267 ? 7.697 3.528 -23.188 1.00 96.75 267 ASP A O 1
ATOM 1986 N N . ALA A 1 268 ? 9.067 1.806 -23.593 1.00 97.50 268 ALA A N 1
ATOM 1987 C CA . ALA A 1 268 ? 8.582 1.012 -22.471 1.00 97.50 268 ALA A CA 1
ATOM 1988 C C . ALA A 1 268 ? 8.747 1.741 -21.126 1.00 97.50 268 ALA A C 1
ATOM 1990 O O . ALA A 1 268 ? 7.865 1.643 -20.277 1.00 97.50 268 ALA A O 1
ATOM 1991 N N . GLY A 1 269 ? 9.836 2.492 -20.925 1.00 97.38 269 GLY A N 1
ATOM 1992 C CA . GLY A 1 269 ? 10.074 3.237 -19.682 1.00 97.38 269 GLY A CA 1
ATOM 1993 C C . GLY A 1 269 ? 9.038 4.336 -19.429 1.00 97.38 269 GLY A C 1
ATOM 1994 O O . GLY A 1 269 ? 8.463 4.395 -18.340 1.00 97.38 269 GLY A O 1
ATOM 1995 N N . ALA A 1 270 ? 8.737 5.142 -20.451 1.00 97.94 270 ALA A N 1
ATOM 1996 C CA . ALA A 1 270 ? 7.728 6.198 -20.379 1.00 97.94 270 ALA A CA 1
ATOM 1997 C C . ALA A 1 270 ? 6.313 5.625 -20.196 1.00 97.94 270 ALA A C 1
ATOM 1999 O O . ALA A 1 270 ? 5.552 6.103 -19.356 1.00 97.94 270 ALA A O 1
ATOM 2000 N N . ALA A 1 271 ? 5.981 4.546 -20.913 1.00 98.38 271 ALA A N 1
ATOM 2001 C CA . ALA A 1 271 ? 4.700 3.860 -20.755 1.00 98.38 271 ALA A CA 1
ATOM 2002 C C . ALA A 1 271 ? 4.522 3.262 -19.345 1.00 98.38 271 ALA A C 1
ATOM 2004 O O . ALA A 1 271 ? 3.419 3.282 -18.800 1.00 98.38 271 ALA A O 1
ATOM 2005 N N . ILE A 1 272 ? 5.598 2.751 -18.732 1.00 98.44 272 ILE A N 1
ATOM 2006 C CA . ILE A 1 272 ? 5.582 2.264 -17.344 1.00 98.44 272 ILE A CA 1
ATOM 2007 C C . ILE A 1 272 ? 5.332 3.412 -16.358 1.00 98.44 272 ILE A C 1
ATOM 2009 O O . ILE A 1 272 ? 4.559 3.236 -15.420 1.00 98.44 272 ILE A O 1
ATOM 2013 N N . GLU A 1 273 ? 5.952 4.578 -16.553 1.00 98.06 273 GLU A N 1
ATOM 2014 C CA . GLU A 1 273 ? 5.718 5.739 -15.685 1.00 98.06 273 GLU A CA 1
ATOM 2015 C C . GLU A 1 273 ? 4.266 6.223 -15.777 1.00 98.06 273 GLU A C 1
ATOM 2017 O O . GLU A 1 273 ? 3.614 6.383 -14.746 1.00 98.06 273 GLU A O 1
ATOM 2022 N N . ALA A 1 274 ? 3.724 6.344 -16.993 1.00 98.31 274 ALA A N 1
ATOM 2023 C CA . ALA A 1 274 ? 2.319 6.696 -17.205 1.00 98.31 274 ALA A CA 1
ATOM 2024 C C . ALA A 1 274 ? 1.365 5.685 -16.538 1.00 98.31 274 ALA A C 1
ATOM 2026 O O . ALA A 1 274 ? 0.352 6.064 -15.947 1.00 98.31 274 ALA A O 1
ATOM 2027 N N . LEU A 1 275 ? 1.712 4.392 -16.563 1.00 98.31 275 LEU A N 1
ATOM 2028 C CA . LEU A 1 275 ? 0.967 3.353 -15.850 1.00 98.31 275 LEU A CA 1
ATOM 2029 C C . LEU A 1 275 ? 1.022 3.548 -14.321 1.00 98.31 275 LEU A C 1
ATOM 2031 O O . LEU A 1 275 ? 0.014 3.353 -13.638 1.00 98.31 275 LEU A O 1
ATOM 2035 N N . CYS A 1 276 ? 2.174 3.932 -13.765 1.00 98.12 276 CYS A N 1
ATOM 2036 C CA . CYS A 1 276 ? 2.304 4.244 -12.339 1.00 98.12 276 CYS A CA 1
ATOM 2037 C C . CYS A 1 276 ? 1.470 5.465 -11.933 1.00 98.12 276 CYS A C 1
ATOM 2039 O O . CYS A 1 276 ? 0.848 5.443 -10.871 1.00 98.12 276 CYS A O 1
ATOM 2041 N N . GLU A 1 277 ? 1.422 6.505 -12.765 1.00 97.94 277 GLU A N 1
ATOM 2042 C CA . GLU A 1 277 ? 0.581 7.685 -12.536 1.00 97.94 277 GLU A CA 1
ATOM 2043 C C . GLU A 1 277 ? -0.911 7.335 -12.565 1.00 97.94 277 GLU A C 1
ATOM 2045 O O . GLU A 1 277 ? -1.661 7.784 -11.699 1.00 97.94 277 GLU A O 1
ATOM 2050 N N . GLN A 1 278 ? -1.330 6.469 -13.495 1.00 98.06 278 GLN A N 1
ATOM 2051 C CA . GLN A 1 278 ? -2.719 6.022 -13.621 1.00 98.06 278 GLN A CA 1
ATOM 2052 C C . GLN A 1 278 ? -3.217 5.263 -12.382 1.00 98.06 278 GLN A C 1
ATOM 2054 O O . GLN A 1 278 ? -4.337 5.494 -11.929 1.00 98.06 278 GLN A O 1
ATOM 2059 N N . PHE A 1 279 ? -2.414 4.337 -11.848 1.00 97.81 279 PHE A N 1
ATOM 2060 C CA . PHE A 1 279 ? -2.782 3.559 -10.656 1.00 97.81 279 PHE A CA 1
ATOM 2061 C C . PHE A 1 279 ? -2.509 4.310 -9.346 1.00 97.81 279 PHE A C 1
ATOM 2063 O O . PHE A 1 279 ? -3.072 3.968 -8.308 1.00 97.81 279 PHE A O 1
ATOM 2070 N N . GLY A 1 280 ? -1.670 5.344 -9.393 1.00 96.12 280 GLY A N 1
ATOM 2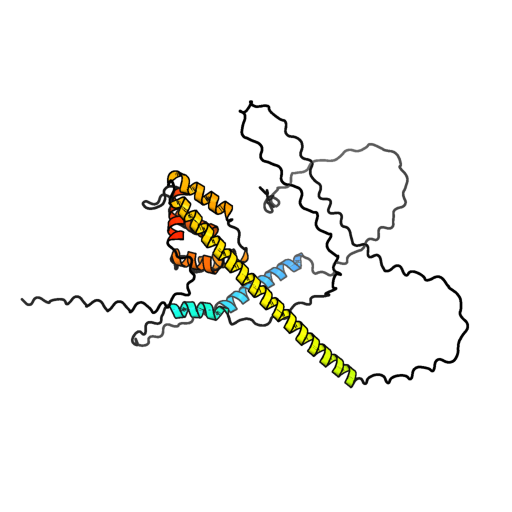071 C CA . GLY A 1 280 ? -1.297 6.146 -8.242 1.00 96.12 280 GLY A CA 1
ATOM 2072 C C . GLY A 1 280 ? -0.254 5.481 -7.338 1.00 96.12 280 GLY A C 1
ATOM 2073 O O . GLY A 1 280 ? -0.122 4.262 -7.230 1.00 96.12 280 GLY A O 1
ATOM 2074 N N . ARG A 1 281 ? 0.498 6.332 -6.638 1.00 95.44 281 ARG A N 1
ATOM 2075 C CA . ARG A 1 281 ? 1.549 5.951 -5.674 1.00 95.44 281 ARG A CA 1
ATOM 2076 C C . ARG A 1 281 ? 1.109 6.131 -4.221 1.00 95.44 281 ARG A C 1
ATOM 2078 O O . ARG A 1 281 ? 1.915 5.989 -3.304 1.00 95.44 281 ARG A O 1
ATOM 2085 N N . ASN A 1 282 ? -0.153 6.497 -4.015 1.00 93.19 282 ASN A N 1
ATOM 2086 C CA . ASN A 1 282 ? -0.662 6.939 -2.727 1.00 93.19 282 ASN A CA 1
ATOM 2087 C C . ASN A 1 282 ? -1.096 5.742 -1.884 1.00 93.19 282 ASN A C 1
ATOM 2089 O O . ASN A 1 282 ? -1.833 4.872 -2.335 1.00 93.19 282 ASN A O 1
ATOM 2093 N N . TYR A 1 283 ? -0.637 5.719 -0.642 1.00 94.94 283 TYR A N 1
ATOM 2094 C CA . TYR A 1 283 ? -1.058 4.783 0.392 1.00 94.94 283 TYR A CA 1
ATOM 2095 C C . TYR A 1 283 ? -0.933 5.479 1.747 1.00 94.94 283 TYR A C 1
ATOM 2097 O O . TYR A 1 283 ? -0.335 6.555 1.842 1.00 94.94 283 TYR A O 1
ATOM 2105 N N . SER A 1 284 ? -1.549 4.919 2.789 1.00 95.00 284 SER A N 1
ATOM 2106 C CA . SER A 1 284 ? -1.642 5.609 4.077 1.00 95.00 284 SER A CA 1
ATOM 2107 C C . SER A 1 284 ? -0.250 5.903 4.670 1.00 95.00 284 SER A C 1
ATOM 2109 O O . SER A 1 284 ? 0.655 5.063 4.583 1.00 95.00 284 SER A O 1
ATOM 2111 N N . PRO A 1 285 ? -0.050 7.080 5.297 1.00 95.62 285 PRO A N 1
ATOM 2112 C CA . PRO A 1 285 ? 1.251 7.466 5.846 1.00 95.62 285 PRO A CA 1
ATOM 2113 C C . PRO A 1 285 ? 1.744 6.476 6.911 1.00 95.62 285 PRO A C 1
ATOM 2115 O O . PRO A 1 285 ? 2.920 6.123 6.914 1.00 95.62 285 PRO A O 1
ATOM 2118 N N . GLY A 1 286 ? 0.841 5.915 7.722 1.00 96.06 286 GLY A N 1
ATOM 2119 C CA . GLY A 1 286 ? 1.194 4.882 8.701 1.00 96.06 286 GLY A CA 1
ATOM 2120 C C . GLY A 1 286 ? 1.743 3.593 8.070 1.00 96.06 286 GLY A C 1
ATOM 2121 O O . GLY A 1 286 ? 2.663 2.982 8.615 1.00 96.06 286 GLY A O 1
ATOM 2122 N N . VAL A 1 287 ? 1.247 3.189 6.891 1.00 95.94 287 VAL A N 1
ATOM 2123 C CA . VAL A 1 287 ? 1.807 2.045 6.147 1.00 95.94 287 VAL A CA 1
ATOM 2124 C C . VAL A 1 287 ? 3.192 2.388 5.594 1.00 95.94 287 VAL A C 1
ATOM 2126 O O . VAL A 1 287 ? 4.092 1.551 5.650 1.00 95.94 287 VAL A O 1
ATOM 2129 N N . LYS A 1 288 ? 3.401 3.624 5.124 1.00 96.31 288 LYS A N 1
ATOM 2130 C CA . LYS A 1 288 ? 4.707 4.124 4.653 1.00 96.31 288 LYS A CA 1
ATOM 2131 C C . LYS A 1 288 ? 5.760 4.132 5.749 1.00 96.31 288 LYS A C 1
ATOM 2133 O O . LYS A 1 288 ? 6.857 3.619 5.540 1.00 96.31 288 LYS A O 1
ATOM 2138 N N . GLU A 1 289 ? 5.431 4.670 6.914 1.00 97.38 289 GLU A N 1
ATOM 2139 C CA . GLU A 1 289 ? 6.327 4.690 8.071 1.00 97.38 289 GLU A CA 1
ATOM 2140 C C . GLU A 1 289 ? 6.682 3.273 8.519 1.00 97.38 289 GLU A C 1
ATOM 2142 O O . GLU A 1 289 ? 7.862 2.952 8.671 1.00 97.38 289 GLU A O 1
ATOM 2147 N N . ARG A 1 290 ? 5.682 2.388 8.627 1.00 97.44 290 ARG A N 1
ATOM 2148 C CA . ARG A 1 290 ? 5.890 0.984 9.001 1.00 97.44 290 ARG A CA 1
ATOM 2149 C C . ARG A 1 290 ? 6.763 0.238 7.988 1.00 97.44 290 ARG A C 1
ATOM 2151 O O . ARG A 1 290 ? 7.688 -0.469 8.385 1.00 97.44 290 ARG A O 1
ATOM 2158 N N . ALA A 1 291 ? 6.513 0.421 6.692 1.00 97.00 291 ALA A N 1
ATOM 2159 C CA . ALA A 1 291 ? 7.328 -0.154 5.624 1.00 97.00 291 ALA A CA 1
ATOM 2160 C C . ALA A 1 291 ? 8.782 0.328 5.696 1.00 97.00 291 ALA A C 1
ATOM 2162 O O . ALA A 1 291 ? 9.707 -0.485 5.679 1.00 97.00 291 ALA A O 1
ATOM 2163 N N . ASN A 1 292 ? 8.991 1.637 5.846 1.00 96.62 292 ASN A N 1
ATOM 2164 C CA . ASN A 1 292 ? 10.324 2.221 5.964 1.00 96.62 292 ASN A CA 1
ATOM 2165 C C . ASN A 1 292 ? 11.060 1.732 7.214 1.00 96.62 292 ASN A C 1
ATOM 2167 O O . ASN A 1 292 ? 12.239 1.398 7.116 1.00 96.62 292 ASN A O 1
ATOM 2171 N N . ALA A 1 293 ? 10.382 1.636 8.359 1.00 97.50 293 ALA A N 1
ATOM 2172 C CA . ALA A 1 293 ? 10.966 1.124 9.596 1.00 97.50 293 ALA A CA 1
ATOM 2173 C C . ALA A 1 293 ? 11.443 -0.330 9.437 1.00 97.50 293 ALA A C 1
ATOM 2175 O O . ALA A 1 293 ? 12.587 -0.650 9.767 1.00 97.50 293 ALA A O 1
ATOM 2176 N N . ILE A 1 294 ? 10.609 -1.199 8.853 1.00 96.50 294 ILE A N 1
ATOM 2177 C CA . ILE A 1 294 ? 10.953 -2.612 8.631 1.00 96.50 294 ILE A CA 1
ATOM 2178 C C . ILE A 1 294 ? 12.114 -2.749 7.637 1.00 96.50 294 ILE A C 1
ATOM 2180 O O . ILE A 1 294 ? 13.040 -3.530 7.874 1.00 96.50 294 ILE A O 1
ATOM 2184 N N . LEU A 1 295 ? 12.100 -1.986 6.541 1.00 96.06 295 LEU A N 1
ATOM 2185 C CA . LEU A 1 295 ? 13.178 -2.006 5.551 1.00 96.06 295 LEU A CA 1
ATOM 2186 C C . LEU A 1 295 ? 14.488 -1.429 6.100 1.00 96.06 295 LEU A C 1
ATOM 2188 O O . LEU A 1 295 ? 15.558 -1.956 5.798 1.00 96.06 295 LEU A O 1
ATOM 2192 N N . ALA A 1 296 ? 14.424 -0.378 6.921 1.00 96.25 296 ALA A N 1
ATOM 2193 C CA . ALA A 1 296 ? 15.594 0.209 7.566 1.00 96.25 296 ALA A CA 1
ATOM 2194 C C . ALA A 1 296 ? 16.238 -0.775 8.550 1.00 96.25 296 ALA A C 1
ATOM 2196 O O . ALA A 1 296 ? 17.451 -0.978 8.503 1.00 96.25 296 ALA A O 1
ATOM 2197 N N . HIS A 1 297 ? 15.425 -1.443 9.372 1.00 96.44 297 HIS A N 1
ATOM 2198 C CA . HIS A 1 297 ? 15.892 -2.447 10.327 1.00 96.44 297 HIS A CA 1
ATOM 2199 C C . HIS A 1 297 ? 16.546 -3.660 9.642 1.00 96.44 297 HIS A C 1
ATOM 2201 O O . HIS A 1 297 ? 17.507 -4.238 10.145 1.00 96.44 297 HIS A O 1
ATOM 2207 N N . ASN A 1 298 ? 16.050 -4.045 8.465 1.00 94.62 298 ASN A N 1
ATOM 2208 C CA . ASN A 1 298 ? 16.525 -5.220 7.733 1.00 94.62 298 ASN A CA 1
ATOM 2209 C C . ASN A 1 298 ? 17.458 -4.892 6.557 1.00 94.62 298 ASN A C 1
ATOM 2211 O O . ASN A 1 298 ? 17.714 -5.744 5.697 1.00 94.62 298 ASN A O 1
ATOM 2215 N N . LYS A 1 299 ? 17.986 -3.666 6.509 1.00 93.25 299 LYS A N 1
ATOM 2216 C CA . LYS A 1 299 ? 18.813 -3.186 5.402 1.00 93.25 299 LYS A CA 1
ATOM 2217 C C . LYS A 1 299 ? 20.029 -4.095 5.192 1.00 93.25 299 LYS A C 1
ATOM 2219 O O . LYS A 1 299 ? 20.841 -4.290 6.090 1.00 93.25 299 LYS A O 1
ATOM 2224 N N . GLY A 1 300 ? 20.150 -4.655 3.987 1.00 92.50 300 GLY A N 1
ATOM 2225 C CA . GLY A 1 300 ? 21.251 -5.547 3.598 1.00 92.50 300 GLY A CA 1
ATOM 2226 C C . GLY A 1 300 ? 21.120 -7.000 4.071 1.00 92.50 300 GLY A C 1
ATOM 2227 O O . GLY A 1 300 ? 21.901 -7.838 3.632 1.00 92.50 300 GLY A O 1
ATOM 2228 N N . ARG A 1 301 ? 20.133 -7.318 4.919 1.00 95.75 301 ARG A N 1
ATOM 2229 C CA . ARG A 1 301 ? 19.860 -8.692 5.375 1.00 95.75 301 ARG A CA 1
ATOM 2230 C C . ARG A 1 301 ? 18.863 -9.413 4.474 1.00 95.75 301 ARG A C 1
ATOM 2232 O O . ARG A 1 301 ? 18.915 -10.632 4.357 1.00 95.75 301 ARG A O 1
ATOM 2239 N N . LEU A 1 302 ? 17.958 -8.664 3.848 1.00 94.81 302 LEU A N 1
ATOM 2240 C CA . LEU A 1 302 ? 16.920 -9.207 2.982 1.00 94.81 302 LEU A CA 1
ATOM 2241 C C . LEU A 1 302 ? 17.314 -9.147 1.507 1.00 94.81 302 LEU A C 1
ATOM 2243 O O . LEU A 1 302 ? 17.979 -8.222 1.033 1.00 94.81 302 LEU A O 1
ATOM 2247 N N . THR A 1 303 ? 16.860 -10.151 0.763 1.00 96.50 303 THR A N 1
ATOM 2248 C CA . THR A 1 303 ? 16.870 -10.106 -0.698 1.00 96.50 303 THR A CA 1
ATOM 2249 C C . THR A 1 303 ? 15.801 -9.128 -1.187 1.00 96.50 303 THR A C 1
ATOM 2251 O O . THR A 1 303 ? 14.796 -8.904 -0.511 1.00 96.50 303 THR A O 1
ATOM 2254 N N . SER A 1 304 ? 15.976 -8.574 -2.389 1.00 95.50 304 SER A N 1
ATOM 2255 C CA . SER A 1 304 ? 14.963 -7.721 -3.038 1.00 95.50 304 SER A CA 1
ATOM 2256 C C . SER A 1 304 ? 13.584 -8.381 -3.086 1.00 95.50 304 SER A C 1
ATOM 2258 O O . SER A 1 304 ? 12.563 -7.729 -2.903 1.00 95.50 304 SER A O 1
ATOM 2260 N N . ASP A 1 305 ? 13.556 -9.696 -3.302 1.00 96.19 305 ASP A N 1
ATOM 2261 C CA . ASP A 1 305 ? 12.324 -10.467 -3.418 1.00 96.19 305 ASP A CA 1
ATOM 2262 C C . ASP A 1 305 ? 11.604 -10.573 -2.068 1.00 96.19 305 ASP A C 1
ATOM 2264 O O . ASP A 1 305 ? 10.377 -10.494 -2.020 1.00 96.19 305 ASP A O 1
ATOM 2268 N N . ALA A 1 306 ? 12.353 -10.708 -0.968 1.00 95.25 306 ALA A N 1
ATOM 2269 C CA . ALA A 1 306 ? 11.800 -10.689 0.383 1.00 95.25 306 ALA A CA 1
ATOM 2270 C C . ALA A 1 306 ? 11.291 -9.291 0.769 1.00 95.25 306 ALA A C 1
ATOM 2272 O O . ALA A 1 306 ? 10.194 -9.177 1.310 1.00 95.25 306 ALA A O 1
ATOM 2273 N N . GLU A 1 307 ? 12.028 -8.229 0.428 1.00 96.31 307 GLU A N 1
ATOM 2274 C CA . GLU A 1 307 ? 11.590 -6.841 0.646 1.00 96.31 307 GLU A CA 1
ATOM 2275 C C . GLU A 1 307 ? 10.266 -6.549 -0.077 1.00 96.31 307 GLU A C 1
ATOM 2277 O O . GLU A 1 307 ? 9.329 -6.033 0.527 1.00 96.31 307 GLU A O 1
ATOM 2282 N N . VAL A 1 308 ? 10.142 -6.953 -1.345 1.00 97.06 308 VAL A N 1
ATOM 2283 C CA . VAL A 1 308 ? 8.906 -6.802 -2.129 1.00 97.06 308 VAL A CA 1
ATOM 2284 C C . VAL A 1 308 ? 7.737 -7.571 -1.506 1.00 97.06 308 VAL A C 1
ATOM 2286 O O . VAL A 1 308 ? 6.622 -7.052 -1.458 1.00 97.06 308 VAL A O 1
ATOM 2289 N N . ARG A 1 309 ? 7.963 -8.792 -1.003 1.00 96.19 309 ARG A N 1
ATOM 2290 C CA . ARG A 1 309 ? 6.917 -9.567 -0.307 1.00 96.19 309 ARG A CA 1
ATOM 2291 C C . ARG A 1 309 ? 6.443 -8.867 0.966 1.00 96.19 309 ARG A C 1
ATOM 2293 O O . ARG A 1 309 ? 5.238 -8.809 1.188 1.00 96.19 309 ARG A O 1
ATOM 2300 N N . ILE A 1 310 ? 7.364 -8.305 1.748 1.00 95.62 310 ILE A N 1
ATOM 2301 C CA . ILE A 1 310 ? 7.041 -7.531 2.954 1.00 95.62 310 ILE A CA 1
ATOM 2302 C C . ILE A 1 310 ? 6.249 -6.270 2.592 1.00 95.62 310 ILE A C 1
ATOM 2304 O O . ILE A 1 310 ? 5.222 -5.990 3.198 1.00 95.62 310 ILE A O 1
ATOM 2308 N N . LEU A 1 311 ? 6.666 -5.519 1.570 1.00 96.81 311 LEU A N 1
ATOM 2309 C CA . LEU A 1 311 ? 5.911 -4.344 1.123 1.00 96.81 311 LEU A CA 1
ATOM 2310 C C . LEU A 1 311 ? 4.483 -4.722 0.702 1.00 96.81 311 LEU A C 1
ATOM 2312 O O . LEU A 1 311 ? 3.520 -4.043 1.062 1.00 96.81 311 LEU A O 1
ATOM 2316 N N . ARG A 1 312 ? 4.321 -5.851 0.003 1.00 96.62 312 ARG A N 1
ATOM 2317 C CA . ARG A 1 312 ? 3.000 -6.356 -0.389 1.00 96.62 312 ARG A CA 1
ATOM 2318 C C . ARG A 1 312 ? 2.147 -6.774 0.808 1.00 96.62 312 ARG A C 1
ATOM 2320 O O . ARG A 1 312 ? 0.953 -6.469 0.792 1.00 96.62 312 ARG A O 1
ATOM 2327 N N . SER A 1 313 ? 2.724 -7.424 1.821 1.00 94.69 313 SER A N 1
ATOM 2328 C CA . SER A 1 313 ? 1.991 -7.828 3.031 1.00 94.69 313 SER A CA 1
ATOM 2329 C C . SER A 1 313 ? 1.577 -6.640 3.901 1.00 94.69 313 SER A C 1
ATOM 2331 O O . SER A 1 313 ? 0.571 -6.717 4.594 1.00 94.69 313 SER A O 1
ATOM 2333 N N . LEU A 1 314 ? 2.297 -5.518 3.819 1.00 95.44 314 LEU A N 1
ATOM 2334 C CA . LEU A 1 314 ? 1.931 -4.264 4.485 1.00 95.44 314 LEU A CA 1
ATOM 2335 C C . LEU A 1 314 ? 0.844 -3.465 3.748 1.00 95.44 314 LEU A C 1
ATOM 2337 O O . LEU A 1 314 ? 0.427 -2.422 4.241 1.00 95.44 314 LEU A O 1
ATOM 2341 N N . GLY A 1 315 ? 0.388 -3.924 2.578 1.00 95.62 315 GLY A N 1
ATOM 2342 C CA . GLY A 1 315 ? -0.630 -3.223 1.789 1.00 95.62 315 GLY A CA 1
ATOM 2343 C C . GLY A 1 315 ? -0.079 -2.117 0.883 1.00 95.62 315 GLY A C 1
ATOM 2344 O O . GLY A 1 315 ? -0.843 -1.284 0.409 1.00 95.62 315 GLY A O 1
ATOM 2345 N N . VAL A 1 316 ? 1.228 -2.097 0.596 1.00 97.56 316 VAL A N 1
ATOM 2346 C CA . VAL A 1 316 ? 1.810 -1.116 -0.338 1.00 97.56 316 VAL A CA 1
ATOM 2347 C C . VAL A 1 316 ? 1.342 -1.421 -1.776 1.00 97.56 316 VAL A C 1
ATOM 2349 O O . VAL A 1 316 ? 1.365 -2.592 -2.185 1.00 97.56 316 VAL A O 1
ATOM 2352 N N . PRO A 1 317 ? 0.893 -0.421 -2.559 1.00 97.44 317 PRO A N 1
ATOM 2353 C CA . PRO A 1 317 ? 0.426 -0.620 -3.932 1.00 97.44 317 PRO A CA 1
ATOM 2354 C C . PRO A 1 317 ? 1.596 -0.945 -4.880 1.00 97.44 317 PRO A C 1
ATOM 2356 O O . PRO A 1 317 ? 2.718 -0.483 -4.675 1.00 97.44 317 PRO A O 1
ATOM 2359 N N . GLU A 1 318 ? 1.360 -1.744 -5.930 1.00 97.62 318 GLU A N 1
ATOM 2360 C CA . GLU A 1 318 ? 2.435 -2.199 -6.842 1.00 97.62 318 GLU A CA 1
ATOM 2361 C C . GLU A 1 318 ? 3.204 -1.066 -7.554 1.00 97.62 318 GLU A C 1
ATOM 2363 O O . GLU A 1 318 ? 4.415 -1.231 -7.697 1.00 97.62 318 GLU A O 1
ATOM 2368 N N . PRO A 1 319 ? 2.604 0.082 -7.941 1.00 98.38 319 PRO A N 1
ATOM 2369 C CA . PRO A 1 319 ? 3.367 1.232 -8.438 1.00 98.38 319 PRO A CA 1
ATOM 2370 C C . PRO A 1 319 ? 4.452 1.703 -7.460 1.00 98.38 319 PRO A C 1
ATOM 2372 O O . PRO A 1 319 ? 5.603 1.884 -7.847 1.00 98.38 319 PRO A O 1
ATOM 2375 N N . ALA A 1 320 ? 4.130 1.803 -6.166 1.00 98.19 320 ALA A N 1
ATOM 2376 C CA . ALA A 1 320 ? 5.092 2.214 -5.142 1.00 98.19 320 ALA A CA 1
ATOM 2377 C C . ALA A 1 320 ? 6.166 1.140 -4.881 1.00 98.19 320 ALA A C 1
ATOM 2379 O O . ALA A 1 320 ? 7.323 1.461 -4.604 1.00 98.19 320 ALA A O 1
ATOM 2380 N N . VAL A 1 321 ? 5.811 -0.146 -4.997 1.00 98.06 321 VAL A N 1
ATOM 2381 C CA . VAL A 1 321 ? 6.785 -1.253 -4.950 1.00 98.06 321 VAL A CA 1
ATOM 2382 C C . VAL A 1 321 ? 7.729 -1.199 -6.155 1.00 98.06 321 VAL A C 1
ATOM 2384 O O . VAL A 1 321 ? 8.929 -1.445 -6.013 1.00 98.06 321 VAL A O 1
ATOM 2387 N N . LEU A 1 322 ? 7.213 -0.857 -7.337 1.00 98.31 322 LEU A N 1
ATOM 2388 C CA . LEU A 1 322 ? 8.023 -0.667 -8.533 1.00 98.31 322 LEU A CA 1
ATOM 2389 C C . LEU A 1 322 ? 8.992 0.505 -8.356 1.00 98.31 322 LEU A C 1
ATOM 2391 O O . LEU A 1 322 ? 10.183 0.325 -8.590 1.00 98.31 322 LEU A O 1
ATOM 2395 N N . ASP A 1 323 ? 8.527 1.654 -7.858 1.00 97.75 323 ASP A N 1
ATOM 2396 C CA . ASP A 1 323 ? 9.390 2.805 -7.560 1.00 97.75 323 ASP A CA 1
ATOM 2397 C C . ASP A 1 323 ? 10.494 2.452 -6.558 1.00 97.75 323 ASP A C 1
ATOM 2399 O O . ASP A 1 323 ? 11.640 2.877 -6.709 1.00 97.75 323 ASP A O 1
ATOM 2403 N N . PHE A 1 324 ? 10.182 1.641 -5.543 1.00 97.50 324 PHE A N 1
ATOM 2404 C CA . PHE A 1 324 ? 11.179 1.139 -4.600 1.00 97.50 324 PHE A CA 1
ATOM 2405 C C . PHE A 1 324 ? 12.285 0.335 -5.307 1.00 97.50 324 PHE A C 1
ATOM 2407 O O . PHE A 1 324 ? 13.474 0.572 -5.065 1.00 97.50 324 PHE A O 1
ATOM 2414 N N . LEU A 1 325 ? 11.916 -0.570 -6.220 1.00 98.00 325 LEU A N 1
ATOM 2415 C CA . LEU A 1 325 ? 12.875 -1.330 -7.028 1.00 98.00 325 LEU A CA 1
ATOM 2416 C C . LEU A 1 325 ? 13.674 -0.420 -7.973 1.00 98.00 325 LEU A C 1
ATOM 2418 O O . LEU A 1 325 ? 14.898 -0.546 -8.042 1.00 98.00 325 LEU A O 1
ATOM 2422 N N . CYS A 1 326 ? 13.014 0.532 -8.637 1.00 97.75 326 CYS A N 1
ATOM 2423 C CA . CYS A 1 326 ? 13.658 1.530 -9.492 1.00 97.75 326 CYS A CA 1
ATOM 2424 C C . CYS A 1 326 ? 14.698 2.335 -8.708 1.00 97.75 326 CYS A C 1
ATOM 2426 O O . CYS A 1 326 ? 15.851 2.415 -9.116 1.00 97.75 326 CYS A O 1
ATOM 2428 N N . ASN A 1 327 ? 14.346 2.850 -7.528 1.00 97.00 327 ASN A N 1
ATOM 2429 C CA . ASN A 1 327 ? 15.254 3.606 -6.663 1.00 97.00 327 ASN A CA 1
ATOM 2430 C C . ASN A 1 327 ? 16.463 2.781 -6.207 1.00 97.00 327 ASN A C 1
ATOM 2432 O O . ASN A 1 327 ? 17.564 3.315 -6.049 1.00 97.00 327 ASN A O 1
ATOM 2436 N N . ARG A 1 328 ? 16.285 1.471 -6.015 1.00 95.88 328 ARG A N 1
ATOM 2437 C CA . ARG A 1 328 ? 17.385 0.557 -5.696 1.00 95.88 328 ARG A CA 1
ATOM 2438 C C . ARG A 1 328 ? 18.325 0.372 -6.889 1.00 95.88 328 ARG A C 1
ATOM 2440 O O . ARG A 1 328 ? 19.537 0.449 -6.698 1.00 95.88 328 ARG A O 1
ATOM 2447 N N . LEU A 1 329 ? 17.789 0.177 -8.095 1.00 96.50 329 LEU A N 1
ATOM 2448 C CA . LEU A 1 329 ? 18.576 0.074 -9.331 1.00 96.50 329 LEU A CA 1
ATOM 2449 C C . LEU A 1 329 ? 19.238 1.402 -9.714 1.00 96.50 329 LEU A C 1
ATOM 2451 O O . LEU A 1 329 ? 20.365 1.394 -10.2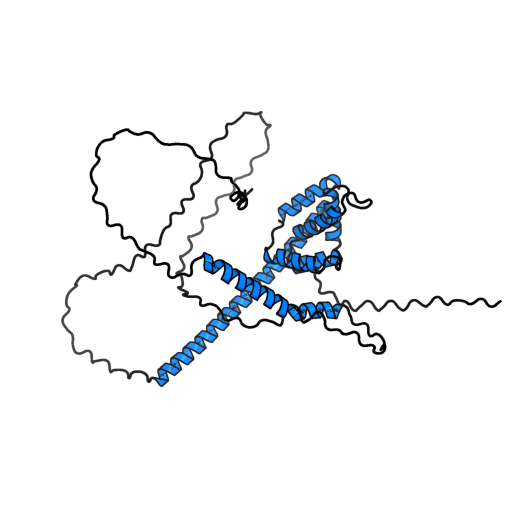08 1.00 96.50 329 LEU A O 1
ATOM 2455 N N . ASN A 1 330 ? 18.608 2.532 -9.389 1.00 95.88 330 ASN A N 1
ATOM 2456 C CA . ASN A 1 330 ? 19.144 3.869 -9.634 1.00 95.88 330 ASN A CA 1
ATOM 2457 C C . ASN A 1 330 ? 20.487 4.095 -8.926 1.00 95.88 330 ASN A C 1
ATOM 2459 O O . ASN A 1 330 ? 21.377 4.744 -9.467 1.00 95.88 330 ASN A O 1
ATOM 2463 N N . ARG A 1 331 ? 20.698 3.475 -7.757 1.00 94.56 331 ARG A N 1
ATOM 2464 C CA . ARG A 1 331 ? 21.999 3.503 -7.057 1.00 94.56 331 ARG A CA 1
ATOM 2465 C C . ARG A 1 331 ? 23.117 2.780 -7.813 1.00 94.56 331 ARG A C 1
ATOM 2467 O O . ARG A 1 331 ? 24.283 2.972 -7.489 1.00 94.56 331 ARG A O 1
ATOM 2474 N N . SER A 1 332 ? 22.763 1.937 -8.780 1.00 93.81 332 SER A N 1
ATOM 2475 C CA . SER A 1 332 ? 23.686 1.183 -9.632 1.00 93.81 332 SER A CA 1
ATOM 2476 C C . SER A 1 332 ? 23.740 1.686 -11.078 1.00 93.81 332 SER A C 1
ATOM 2478 O O . SER A 1 332 ? 24.381 1.037 -11.911 1.00 93.81 332 SER A O 1
ATOM 2480 N N . LEU A 1 333 ? 23.102 2.825 -11.384 1.00 95.19 333 LEU A N 1
ATOM 2481 C CA . LEU A 1 333 ? 23.197 3.460 -12.701 1.00 95.19 333 LEU A CA 1
ATOM 2482 C C . LEU A 1 333 ? 24.664 3.676 -13.071 1.00 95.19 333 LEU A C 1
ATOM 2484 O O . LEU A 1 333 ? 25.473 4.077 -12.231 1.00 95.19 333 LEU A O 1
ATOM 2488 N N . ARG A 1 334 ? 25.006 3.406 -14.335 1.00 91.69 334 ARG A N 1
ATOM 2489 C CA . ARG A 1 334 ? 26.371 3.535 -14.888 1.00 91.69 334 ARG A CA 1
ATOM 2490 C C . ARG A 1 334 ? 27.421 2.602 -14.275 1.00 91.69 334 ARG A C 1
ATOM 2492 O O . ARG A 1 334 ? 28.601 2.708 -14.610 1.00 91.69 334 ARG A O 1
ATOM 2499 N N . SER A 1 335 ? 27.032 1.672 -13.401 1.00 96.06 335 SER A N 1
ATOM 2500 C CA . SER A 1 335 ? 27.914 0.553 -13.072 1.00 96.06 335 SER A CA 1
ATOM 2501 C C . SER A 1 335 ? 28.103 -0.325 -14.314 1.00 96.06 335 SER A C 1
ATOM 2503 O O . SER A 1 335 ? 27.244 -0.362 -15.190 1.00 96.06 335 SER A O 1
ATOM 2505 N N . ARG A 1 336 ? 29.226 -1.049 -14.409 1.00 96.12 336 ARG A N 1
ATOM 2506 C CA . ARG A 1 336 ? 29.597 -1.824 -15.612 1.00 96.12 336 ARG A CA 1
ATOM 2507 C C . ARG A 1 336 ? 28.506 -2.794 -16.102 1.00 96.12 336 ARG A C 1
ATOM 2509 O O . ARG A 1 336 ? 28.469 -3.092 -17.287 1.00 96.12 336 ARG A O 1
ATOM 2516 N N . ASN A 1 337 ? 27.654 -3.267 -15.193 1.00 94.88 337 ASN A N 1
ATOM 2517 C CA . ASN A 1 337 ? 26.552 -4.193 -15.469 1.00 94.88 337 ASN A CA 1
ATOM 2518 C C . ASN A 1 337 ? 25.186 -3.625 -15.025 1.00 94.88 337 ASN A C 1
ATOM 2520 O O . ASN A 1 337 ? 24.250 -4.392 -14.803 1.00 94.88 337 ASN A O 1
ATOM 2524 N N . GLY A 1 338 ? 25.100 -2.316 -14.782 1.00 95.75 338 GLY A N 1
ATOM 2525 C CA . GLY A 1 338 ? 23.875 -1.648 -14.353 1.00 95.75 338 GLY A CA 1
ATOM 2526 C C . GLY A 1 338 ? 23.095 -1.059 -15.527 1.00 95.75 338 GLY A C 1
ATOM 2527 O O . GLY A 1 338 ? 23.629 -0.995 -16.633 1.00 95.75 338 GLY A O 1
ATOM 2528 N N . PRO A 1 339 ? 21.856 -0.601 -15.283 1.00 97.19 339 PRO A N 1
ATOM 2529 C CA . PRO A 1 339 ? 21.099 0.139 -16.284 1.00 97.19 339 PRO A CA 1
ATOM 2530 C C . PRO A 1 339 ? 21.855 1.409 -16.703 1.00 97.19 339 PRO A C 1
ATOM 2532 O O . PRO A 1 339 ? 22.522 2.059 -15.884 1.00 97.19 339 PRO A O 1
ATOM 2535 N N . HIS A 1 340 ? 21.759 1.744 -17.986 1.00 96.81 340 HIS A N 1
ATOM 2536 C CA . HIS A 1 340 ? 22.357 2.937 -18.571 1.00 96.81 340 HIS A CA 1
ATOM 2537 C C . HIS A 1 340 ? 21.535 4.181 -18.233 1.00 96.81 340 HIS A C 1
ATOM 2539 O O . HIS A 1 340 ? 22.098 5.184 -17.789 1.00 96.81 340 HIS A O 1
ATOM 2545 N N . ASP A 1 341 ? 20.212 4.058 -18.343 1.00 96.94 341 ASP A N 1
ATOM 2546 C CA . ASP A 1 341 ? 19.252 5.152 -18.223 1.00 96.94 341 ASP A CA 1
ATOM 2547 C C . ASP A 1 341 ? 18.143 4.831 -17.202 1.00 96.94 341 ASP A C 1
ATOM 2549 O O . ASP A 1 341 ? 17.878 3.657 -16.912 1.00 96.94 341 ASP A O 1
ATOM 2553 N N . PRO A 1 342 ? 17.465 5.847 -16.633 1.00 96.56 342 PRO A N 1
ATOM 2554 C CA . PRO A 1 342 ? 16.368 5.630 -15.684 1.00 96.56 342 PRO A CA 1
ATOM 2555 C C . PRO A 1 342 ? 15.208 4.827 -16.291 1.00 96.56 342 PRO A C 1
ATOM 2557 O O . PRO A 1 342 ? 14.597 4.010 -15.602 1.00 96.56 342 PRO A O 1
ATOM 2560 N N . ASP A 1 343 ? 14.934 5.002 -17.584 1.00 97.25 343 ASP A N 1
ATOM 2561 C CA . ASP A 1 343 ? 13.901 4.244 -18.294 1.00 97.25 343 ASP A CA 1
ATOM 2562 C C . ASP A 1 343 ? 14.265 2.763 -18.433 1.00 97.25 343 ASP A C 1
ATOM 2564 O O . ASP A 1 343 ? 13.421 1.889 -18.222 1.00 97.25 343 ASP A O 1
ATOM 2568 N N . GLU A 1 344 ? 15.542 2.454 -18.666 1.00 96.88 344 GLU A N 1
ATOM 2569 C CA . GLU A 1 344 ? 16.027 1.077 -18.621 1.00 96.88 344 GLU A CA 1
ATOM 2570 C C . GLU A 1 344 ? 15.912 0.501 -17.202 1.00 96.88 344 GLU A C 1
ATOM 2572 O O . GLU A 1 344 ? 15.462 -0.635 -17.026 1.00 96.88 344 GLU A O 1
ATOM 2577 N N . ALA A 1 345 ? 16.238 1.291 -16.171 1.00 97.62 345 ALA A N 1
ATOM 2578 C CA . ALA A 1 345 ? 16.087 0.875 -14.777 1.00 97.62 345 ALA A CA 1
ATOM 2579 C C . ALA A 1 345 ? 14.627 0.519 -14.444 1.00 97.62 345 ALA A C 1
ATOM 2581 O O . ALA A 1 345 ? 14.386 -0.499 -13.790 1.00 97.62 345 ALA A O 1
ATOM 2582 N N . ARG A 1 346 ? 13.650 1.283 -14.956 1.00 97.88 346 ARG A N 1
ATOM 2583 C CA . ARG A 1 346 ? 12.212 0.971 -14.842 1.00 97.88 346 ARG A CA 1
ATOM 2584 C C . ARG A 1 346 ? 11.850 -0.344 -15.523 1.00 97.88 346 ARG A C 1
ATOM 2586 O O . ARG A 1 346 ? 11.159 -1.166 -14.923 1.00 97.88 346 ARG A O 1
ATOM 2593 N N . VAL A 1 347 ? 12.339 -0.589 -16.739 1.00 98.06 347 VAL A N 1
ATOM 2594 C CA . VAL A 1 347 ? 12.091 -1.848 -17.466 1.00 98.06 347 VAL A CA 1
ATOM 2595 C C . VAL A 1 347 ? 12.678 -3.047 -16.714 1.00 98.06 347 VAL A C 1
ATOM 2597 O O . VAL A 1 347 ? 12.015 -4.080 -16.569 1.00 98.06 347 VAL A O 1
ATOM 2600 N N . VAL A 1 348 ? 13.901 -2.923 -16.190 1.00 97.75 348 VAL A N 1
ATOM 2601 C CA . VAL A 1 348 ? 14.552 -3.975 -15.392 1.00 97.75 348 VAL A CA 1
ATOM 2602 C C . VAL A 1 348 ? 13.792 -4.218 -14.084 1.00 97.75 348 VAL A C 1
ATOM 2604 O O . VAL A 1 348 ? 13.490 -5.372 -13.764 1.00 97.75 348 VAL A O 1
ATOM 2607 N N . ALA A 1 349 ? 13.408 -3.157 -13.367 1.00 98.12 349 ALA A N 1
ATOM 2608 C CA . ALA A 1 349 ? 12.596 -3.246 -12.154 1.00 98.12 349 ALA A CA 1
ATOM 2609 C C . ALA A 1 349 ? 11.235 -3.900 -12.426 1.00 98.12 349 ALA A C 1
ATOM 2611 O O . ALA A 1 349 ? 10.810 -4.773 -11.672 1.00 98.12 349 ALA A O 1
ATOM 2612 N N . ALA A 1 350 ? 10.577 -3.554 -13.534 1.00 98.31 350 ALA A N 1
ATOM 2613 C CA . ALA A 1 350 ? 9.293 -4.122 -13.928 1.00 98.31 350 ALA A CA 1
ATOM 2614 C C . ALA A 1 350 ? 9.397 -5.628 -14.205 1.00 98.31 350 ALA A C 1
ATOM 2616 O O . ALA A 1 350 ? 8.570 -6.414 -13.736 1.00 98.31 350 ALA A O 1
ATOM 2617 N N . ARG A 1 351 ? 10.454 -6.065 -14.901 1.00 98.25 351 ARG A N 1
ATOM 2618 C CA . ARG A 1 351 ? 10.742 -7.495 -15.103 1.00 98.25 351 ARG A CA 1
ATOM 2619 C C . ARG A 1 351 ? 10.993 -8.211 -13.777 1.00 98.25 351 ARG A C 1
ATOM 2621 O O . ARG A 1 351 ? 10.467 -9.305 -13.566 1.00 98.25 351 ARG A O 1
ATOM 2628 N N . GLN A 1 352 ? 11.752 -7.593 -12.873 1.00 97.94 352 GLN A N 1
ATOM 2629 C CA . GLN A 1 352 ? 11.993 -8.132 -11.537 1.00 97.94 352 GLN A CA 1
ATOM 2630 C C . GLN A 1 352 ? 10.691 -8.253 -10.734 1.00 97.94 352 GLN A C 1
ATOM 2632 O O . GLN A 1 352 ? 10.416 -9.306 -10.159 1.00 97.94 352 GLN A O 1
ATOM 2637 N N . LEU A 1 353 ? 9.839 -7.229 -10.767 1.00 97.69 353 LEU A N 1
ATOM 2638 C CA . LEU A 1 353 ? 8.544 -7.220 -10.096 1.00 97.69 353 LEU A CA 1
ATOM 2639 C C . LEU A 1 353 ? 7.641 -8.357 -10.582 1.00 97.69 353 LEU A C 1
ATOM 2641 O O . LEU A 1 353 ? 6.983 -9.018 -9.770 1.00 97.69 353 LEU A O 1
ATOM 2645 N N . LEU A 1 354 ? 7.626 -8.599 -11.898 1.00 97.69 354 LEU A N 1
ATOM 2646 C CA . LEU A 1 354 ? 6.843 -9.660 -12.530 1.00 97.69 354 LEU A CA 1
ATOM 2647 C C . LEU A 1 354 ? 7.365 -11.065 -12.225 1.00 97.69 354 LEU A C 1
ATOM 2649 O O . LEU A 1 354 ? 6.564 -11.998 -12.141 1.00 97.69 354 LEU A O 1
ATOM 2653 N N . ARG A 1 355 ? 8.678 -11.213 -12.022 1.00 97.69 355 ARG A N 1
ATOM 2654 C CA . ARG A 1 355 ? 9.301 -12.473 -11.601 1.00 97.69 355 ARG A CA 1
ATOM 2655 C C . ARG A 1 355 ? 8.879 -12.877 -10.187 1.00 97.69 355 ARG A C 1
ATOM 2657 O O . ARG A 1 355 ? 8.749 -14.066 -9.910 1.00 97.69 355 ARG A O 1
ATOM 2664 N N . ILE A 1 356 ? 8.651 -11.906 -9.302 1.00 96.50 356 ILE A N 1
ATOM 2665 C CA . ILE A 1 356 ? 8.241 -12.166 -7.919 1.00 96.50 356 ILE A CA 1
ATOM 2666 C C . ILE A 1 356 ? 6.724 -12.427 -7.892 1.00 96.50 356 ILE A C 1
ATOM 2668 O O . ILE A 1 356 ? 5.956 -11.524 -8.255 1.00 96.50 356 ILE A O 1
ATOM 2672 N N . PRO A 1 357 ? 6.258 -13.611 -7.451 1.00 93.88 357 PRO A N 1
ATOM 2673 C CA . PRO A 1 357 ? 4.835 -13.943 -7.424 1.00 93.88 357 PRO A CA 1
ATOM 2674 C C . PRO A 1 357 ? 4.051 -13.001 -6.497 1.00 93.88 357 PRO A C 1
ATOM 2676 O O . PRO A 1 357 ? 4.560 -12.558 -5.469 1.00 93.88 357 PRO A O 1
ATOM 2679 N N . THR A 1 358 ? 2.811 -12.674 -6.874 1.00 88.38 358 THR A N 1
ATOM 2680 C CA . THR A 1 358 ? 1.895 -11.849 -6.059 1.00 88.38 358 THR A CA 1
ATOM 2681 C C . THR A 1 358 ? 1.300 -12.605 -4.896 1.00 88.38 358 THR A C 1
ATOM 2683 O O . THR A 1 358 ? 0.963 -11.992 -3.891 1.00 88.38 358 THR A O 1
ATOM 2686 N N . THR A 1 359 ? 1.147 -13.918 -5.053 1.00 77.19 359 THR A N 1
ATOM 2687 C CA . THR A 1 359 ? 0.524 -14.756 -4.045 1.00 77.19 359 THR A CA 1
ATOM 2688 C C . THR A 1 359 ? 1.375 -14.718 -2.783 1.00 77.19 359 THR A C 1
ATOM 2690 O O . THR A 1 359 ? 2.464 -15.292 -2.728 1.00 77.19 359 THR A O 1
ATOM 2693 N N . VAL A 1 360 ? 0.836 -14.085 -1.741 1.00 63.06 360 VAL A N 1
ATOM 2694 C CA . VAL A 1 360 ? 1.137 -14.436 -0.352 1.00 63.06 360 VAL A CA 1
ATOM 2695 C C . VAL A 1 360 ? 0.460 -15.785 -0.108 1.00 63.06 360 VAL A C 1
ATOM 2697 O O . VAL A 1 360 ? -0.399 -15.929 0.749 1.00 63.06 360 VAL A O 1
ATOM 2700 N N . ALA A 1 361 ? 0.782 -16.788 -0.934 1.00 54.38 361 ALA A N 1
ATOM 2701 C CA . ALA A 1 361 ? 0.515 -18.149 -0.527 1.00 54.38 361 ALA A CA 1
ATOM 2702 C C . ALA A 1 361 ? 1.373 -18.269 0.721 1.00 54.38 361 ALA A C 1
ATOM 2704 O O . ALA A 1 361 ? 2.602 -18.171 0.607 1.00 54.38 361 ALA A O 1
ATOM 2705 N N . ALA A 1 362 ? 0.710 -18.328 1.885 1.00 48.47 362 ALA A N 1
ATOM 2706 C CA . ALA A 1 362 ? 1.332 -18.672 3.153 1.00 48.47 362 ALA A CA 1
ATOM 2707 C C . ALA A 1 362 ? 2.374 -19.733 2.818 1.00 48.47 362 ALA A C 1
ATOM 2709 O O . ALA A 1 362 ? 1.981 -20.676 2.125 1.00 48.47 362 ALA A O 1
ATOM 2710 N N . PRO A 1 363 ? 3.665 -19.471 3.112 1.00 51.38 363 PRO A N 1
ATOM 2711 C CA . PRO A 1 363 ? 4.796 -20.182 2.525 1.00 51.38 363 PRO A CA 1
ATOM 2712 C C . PRO A 1 363 ? 4.442 -21.656 2.513 1.00 51.38 363 PRO A C 1
ATOM 2714 O O . PRO A 1 363 ? 4.343 -22.247 3.582 1.00 51.38 363 PRO A O 1
ATOM 2717 N N . ALA A 1 364 ? 4.072 -22.166 1.331 1.00 48.84 364 ALA A N 1
ATOM 2718 C CA . ALA A 1 364 ? 3.476 -23.487 1.213 1.00 48.84 364 ALA A CA 1
ATOM 2719 C C . ALA A 1 364 ? 4.527 -24.415 1.768 1.00 48.84 364 ALA A C 1
ATOM 2721 O O . ALA A 1 364 ? 5.587 -24.454 1.144 1.00 48.84 364 ALA A O 1
ATOM 2722 N N . ASP A 1 365 ? 4.255 -24.964 2.961 1.00 44.06 365 ASP A N 1
ATOM 2723 C CA . ASP A 1 365 ? 5.213 -25.575 3.872 1.00 44.06 365 ASP A CA 1
ATOM 2724 C C . ASP A 1 365 ? 6.616 -25.522 3.291 1.00 44.06 365 ASP A C 1
ATOM 2726 O O . ASP A 1 365 ? 6.997 -26.373 2.478 1.00 44.06 365 ASP A O 1
ATOM 2730 N N . SER A 1 366 ? 7.406 -24.525 3.689 1.00 47.38 366 SER A N 1
ATOM 2731 C CA . SER A 1 366 ? 8.852 -24.685 3.672 1.00 47.38 366 SER A CA 1
ATOM 2732 C C . SER A 1 366 ? 9.193 -25.803 4.657 1.00 47.38 366 SER A C 1
ATOM 2734 O O . SER A 1 366 ? 9.877 -25.590 5.647 1.00 47.38 366 SER A O 1
ATOM 2736 N N . THR A 1 367 ? 8.722 -27.026 4.374 1.00 49.34 367 THR A N 1
ATOM 2737 C CA . THR A 1 367 ? 9.382 -28.247 4.769 1.00 49.34 367 THR A CA 1
ATOM 2738 C C . THR A 1 367 ? 10.799 -28.002 4.283 1.00 49.34 367 THR A C 1
ATOM 2740 O O . THR A 1 367 ? 10.997 -27.867 3.068 1.00 49.34 367 THR A O 1
ATOM 2743 N N . PRO A 1 368 ? 11.751 -27.765 5.200 1.00 47.38 368 PRO A N 1
ATOM 2744 C CA . PRO A 1 368 ? 13.092 -27.376 4.823 1.00 47.38 368 PRO A CA 1
ATOM 2745 C C . PRO A 1 368 ? 13.546 -28.401 3.801 1.00 47.38 368 PRO A C 1
ATOM 2747 O O . PRO A 1 368 ? 13.451 -29.604 4.064 1.00 47.38 368 PRO A O 1
ATOM 2750 N N . ALA A 1 369 ? 13.925 -27.924 2.608 1.00 55.06 369 ALA A N 1
ATOM 2751 C CA . ALA A 1 369 ? 14.454 -28.790 1.570 1.00 55.06 369 ALA A CA 1
ATOM 2752 C C . ALA A 1 369 ? 15.435 -29.739 2.268 1.00 55.06 369 ALA A C 1
ATOM 2754 O O . ALA A 1 369 ? 16.292 -29.233 3.007 1.00 55.06 369 ALA A O 1
ATOM 2755 N N . PRO A 1 370 ? 15.241 -31.070 2.155 1.00 66.06 370 PRO A N 1
ATOM 2756 C CA . PRO A 1 370 ? 16.003 -32.032 2.933 1.00 66.06 370 PRO A CA 1
ATOM 2757 C C . PRO A 1 370 ? 17.471 -31.635 2.826 1.00 66.06 370 PRO A C 1
ATOM 2759 O O . PRO A 1 370 ? 17.914 -31.340 1.707 1.00 66.06 370 PRO A O 1
ATOM 2762 N N . PRO A 1 371 ? 18.183 -31.511 3.966 1.00 69.75 371 PRO A N 1
ATOM 2763 C CA . PRO A 1 371 ? 19.530 -30.963 3.985 1.00 69.75 371 PRO A CA 1
ATOM 2764 C C . PRO A 1 371 ? 20.319 -31.639 2.867 1.00 69.75 371 PRO A C 1
ATOM 2766 O O . PRO A 1 371 ? 20.193 -32.863 2.723 1.00 69.75 371 PRO A O 1
ATOM 2769 N N . PRO A 1 372 ? 21.051 -30.873 2.031 1.00 67.62 372 PRO A N 1
ATOM 2770 C CA . PRO A 1 372 ? 21.765 -31.442 0.902 1.00 67.62 372 PRO A CA 1
ATOM 2771 C C . PRO A 1 372 ? 22.558 -32.624 1.438 1.00 67.62 372 PRO A C 1
ATOM 2773 O O . PRO A 1 372 ? 23.360 -32.447 2.359 1.00 67.62 372 PRO A O 1
ATOM 2776 N N . SER A 1 373 ? 22.240 -33.828 0.941 1.00 72.06 373 SER A N 1
ATOM 2777 C CA . SER A 1 373 ? 22.892 -35.059 1.390 1.00 72.06 373 SER A CA 1
ATOM 2778 C C . SER A 1 373 ? 24.385 -34.773 1.463 1.00 72.06 373 SER A C 1
ATOM 2780 O O . SER A 1 373 ? 24.913 -34.256 0.471 1.00 72.06 373 SER A O 1
ATOM 2782 N N . PRO A 1 374 ? 25.037 -35.012 2.619 1.00 68.81 374 PRO A N 1
ATOM 2783 C CA . PRO A 1 374 ? 26.417 -34.612 2.832 1.00 68.81 374 PRO A CA 1
ATOM 2784 C C . PRO A 1 374 ? 27.214 -35.104 1.637 1.00 68.81 374 PRO A C 1
ATOM 2786 O O . PRO A 1 374 ? 27.234 -36.306 1.356 1.00 68.81 374 PRO A O 1
ATOM 2789 N N . ALA A 1 375 ? 27.762 -34.150 0.879 1.00 62.59 375 ALA A N 1
ATOM 2790 C CA . ALA A 1 375 ? 28.545 -34.437 -0.303 1.00 62.59 375 ALA A CA 1
ATOM 2791 C C . ALA A 1 375 ? 29.546 -35.514 0.097 1.00 62.59 375 ALA A C 1
ATOM 2793 O O . ALA A 1 375 ? 30.327 -35.301 1.029 1.00 62.59 375 ALA A O 1
ATOM 2794 N N . ARG A 1 376 ? 29.446 -36.692 -0.539 1.00 59.56 376 ARG A N 1
ATOM 2795 C CA . ARG A 1 376 ? 30.394 -37.791 -0.358 1.00 59.56 376 ARG A CA 1
ATOM 2796 C C . ARG A 1 376 ? 31.776 -37.162 -0.384 1.00 59.56 376 ARG A C 1
ATOM 2798 O O . ARG A 1 376 ? 32.187 -36.634 -1.417 1.00 59.56 376 ARG A O 1
ATOM 2805 N N . SER A 1 377 ? 32.434 -37.167 0.770 1.00 62.31 377 SER A N 1
ATOM 2806 C CA . SER A 1 377 ? 33.798 -36.687 0.926 1.00 62.31 377 SER A CA 1
ATOM 2807 C C . SER A 1 377 ? 34.624 -37.234 -0.237 1.00 62.31 377 SER A C 1
ATOM 2809 O O . SER A 1 377 ? 34.523 -38.443 -0.491 1.00 62.31 377 SER A O 1
ATOM 2811 N N . PRO A 1 378 ? 35.397 -36.403 -0.960 1.00 67.12 378 PRO A N 1
ATOM 2812 C CA . PRO A 1 378 ? 36.286 -36.907 -1.990 1.00 67.12 378 PRO A CA 1
ATOM 2813 C C . PRO A 1 378 ? 37.190 -37.940 -1.323 1.00 67.12 378 PRO A C 1
ATOM 2815 O O . PRO A 1 378 ? 37.983 -37.620 -0.438 1.00 67.12 378 PRO A O 1
ATOM 2818 N N . VAL A 1 379 ? 36.997 -39.207 -1.689 1.00 70.12 379 VAL A N 1
ATOM 2819 C CA . VAL A 1 379 ? 37.854 -40.301 -1.254 1.00 70.12 379 VAL A CA 1
ATOM 2820 C C . VAL A 1 379 ? 39.232 -39.971 -1.806 1.00 70.12 379 VAL A C 1
ATOM 2822 O O . VAL A 1 379 ? 39.485 -40.132 -3.000 1.00 70.12 379 VAL A O 1
ATOM 2825 N N . TYR A 1 380 ? 40.112 -39.458 -0.947 1.00 61.97 380 TYR A N 1
ATOM 2826 C CA . TYR A 1 380 ? 41.525 -39.319 -1.254 1.00 61.97 380 TYR A CA 1
ATOM 2827 C C . TYR A 1 380 ? 42.077 -40.727 -1.473 1.00 61.97 380 TYR A C 1
ATOM 2829 O O . TYR A 1 380 ? 42.405 -41.454 -0.535 1.00 61.97 380 TYR A O 1
ATOM 2837 N N . ARG A 1 381 ? 42.132 -41.134 -2.742 1.00 66.75 381 ARG A N 1
ATOM 2838 C CA . ARG A 1 381 ? 42.791 -42.355 -3.189 1.00 66.75 381 ARG A CA 1
ATOM 2839 C C . ARG A 1 381 ? 44.291 -42.143 -2.999 1.00 66.75 381 ARG A C 1
ATOM 2841 O O . ARG A 1 381 ? 44.964 -41.575 -3.852 1.00 66.75 381 ARG A O 1
ATOM 2848 N N . ARG A 1 382 ? 44.794 -42.539 -1.831 1.00 67.56 382 ARG A N 1
ATOM 2849 C CA . ARG A 1 382 ? 46.222 -42.566 -1.513 1.00 67.56 382 ARG A CA 1
ATOM 2850 C C . ARG A 1 382 ? 46.885 -43.577 -2.452 1.00 67.56 382 ARG A C 1
ATOM 2852 O O . ARG A 1 382 ? 46.661 -44.776 -2.314 1.00 67.56 382 ARG A O 1
ATOM 2859 N N . ALA A 1 383 ? 47.634 -43.088 -3.436 1.00 68.38 383 ALA A N 1
ATOM 2860 C CA . ALA A 1 383 ? 48.511 -43.922 -4.246 1.00 68.38 383 ALA A CA 1
ATOM 2861 C C . ALA A 1 383 ? 49.634 -44.444 -3.338 1.00 68.38 383 ALA A C 1
ATOM 2863 O O . ALA A 1 383 ? 50.333 -43.650 -2.707 1.00 68.38 383 ALA A O 1
ATOM 2864 N N . ALA A 1 384 ? 49.733 -45.765 -3.211 1.00 69.06 384 ALA A N 1
ATOM 2865 C CA . ALA A 1 384 ? 50.859 -46.430 -2.576 1.00 69.06 384 ALA A CA 1
ATOM 2866 C C . ALA A 1 384 ? 51.948 -46.643 -3.632 1.00 69.06 384 ALA A C 1
ATOM 2868 O O . ALA A 1 384 ? 51.647 -47.107 -4.735 1.00 69.06 384 ALA A O 1
ATOM 2869 N N . SER A 1 385 ? 53.160 -46.227 -3.277 1.00 67.31 385 SER A N 1
ATOM 2870 C CA . SER A 1 385 ? 54.409 -46.404 -4.017 1.00 67.31 385 SER A CA 1
ATOM 2871 C C . SER A 1 385 ? 54.906 -47.839 -3.967 1.00 67.31 385 SER A C 1
ATOM 2873 O O . SER A 1 385 ? 54.710 -48.474 -2.904 1.00 67.31 385 SER A O 1
#

Sequence (385 aa):
MTENPEFDLESAWLAPAPPGDPTPAPAEVAPPEQAVAPEPVVVIRYRNRGLHPVLMLPIALIASLALLAGYHAYVEPVAGHAAPGPSPRPAATVASLDESVAQAAAAFAKDEAPLPGPLTLEGRPLPHEPAPPAKPPEAAPAPTPEPGPPPPAAEAVPAEEARSRISIASASPTFAGPTEADPAPAAEPAPPADVAKPAETPLPSQEEMMERIRQEAELKAIQRAEMERRQAEDLERLKEESVKRLEEERAQFRRQLRSILKGEPADAGAAIEALCEQFGRNYSPGVKERANAILAHNKGRLTSDAEVRILRSLGVPEPAVLDFLCNRLNRSLRSRNGPHDPDEARVVAARQLLRIPTTVAAPADSTPAPPPSPARSPVYRRAAS

Solvent-accessible surface area (backbone atoms only — not comparable to full-atom values): 26143 Å² total; per-residue (Å²): 142,81,87,75,82,79,82,78,82,79,80,81,82,82,75,82,81,80,82,86,86,80,86,87,83,84,88,85,91,79,81,92,79,74,91,70,79,82,74,86,78,79,78,80,77,79,76,76,85,62,81,54,70,82,60,48,53,60,53,55,51,52,53,51,52,50,51,52,53,49,48,52,68,68,70,57,78,84,81,75,88,82,73,94,72,94,73,82,87,70,85,84,78,84,78,61,73,63,56,60,55,50,49,58,59,55,65,74,74,73,79,82,74,88,72,87,78,80,91,79,82,81,91,76,87,78,84,86,77,83,81,80,83,83,80,80,87,80,81,85,81,80,91,82,84,86,88,81,86,87,82,82,90,78,94,75,80,88,76,83,79,77,80,78,76,80,76,80,73,81,74,69,80,76,78,76,64,83,75,78,76,78,77,74,92,77,74,92,74,82,88,80,74,90,76,74,77,76,78,82,73,78,78,79,52,73,66,59,54,53,48,50,52,50,54,52,51,52,53,51,49,53,52,49,53,52,52,52,50,50,52,52,54,51,53,49,52,53,50,53,52,53,51,52,52,50,52,52,51,43,53,50,50,54,52,53,52,54,51,48,74,69,51,63,75,88,56,32,29,62,54,51,51,54,50,31,64,73,74,38,70,84,70,60,65,70,48,52,53,53,49,50,51,55,50,62,76,40,62,88,75,58,53,72,67,55,50,53,51,51,40,50,75,62,65,54,52,57,44,44,54,41,49,53,43,24,59,57,44,58,78,37,48,72,39,101,89,39,39,82,45,73,44,49,24,41,50,52,27,51,53,53,54,68,70,47,74,84,70,81,59,68,72,74,72,75,64,69,73,73,73,75,71,76,73,78,70,83,78,78,79,77,82,82,133

pLDDT: mean 74.02, std 21.29, range [36.41, 98.5]

Foldseek 3Di:
DDDDPDPPPPPPDDDDDDDDDDDDDDDDDDDDDDDDDDDPDPPPPDPPPDDDVVVVVVVVVVVVVVVVVVCCVVVPPPPDDPDDDDDDDDDDDPDDPVVVVVVVVVVVPPDPDPDDDDDDDDDDDDDDDDDDDDDDDDDDDDDDDDDDDDDDDDDDDDDDDDPPPPPPPPPPPPPPDPPPPPDPDDDDDDDDDDPDDPPPDDDDDPVVVVVVVVVVVVVVVVVVVVVVVVVVVVVVVVVVVLLVVLLVLQVVLLVVLVVLLVDDLPCSLVSNVVSLVVSDQDDDVVLVVVLCVVCVVCPPVDDLLVSLVVNLVSSGHVSNNLVVQLVVLVVCAPPPPGDPDSSSSSSVSSVVSSVRDSDVPVPPPCPPPPPDDPPPPPPPPDDDD

Secondary structure (DSSP, 8-state):
---PPP---STTS--PPPPP---PPP---------PPPP----------SPPHHHHHHHHHHHHHHHHHHHHHHHSTTS-----------------HHHHHHHHHHHTTS-------------PPPPPPPPPPPPPPPPPPPPPP---PPPP------------------------------------PPP---------PPPPPHHHHHHHHHHHHHHHHHHHHHHHHHHHHHHHHHHHHHHHHHHHHHHHHHHHHHHHTTS-SSSHHHHHHHHHHHH-----HHHHHHHHHHHHHTTTTS-HHHHHHHHHHTT--HHHHHHHHHHHHHTTTTSTTS-SSHHHHHHHHHHHHHHS-------TT----PPP-------------

Radius of gyration: 38.12 Å; Cα contacts (8 Å, |Δi|>4): 103; chains: 1; bounding box: 121×117×90 Å